Protein AF-A0A945PQ57-F1 (afdb_monomer)

Structure (mmCIF, N/CA/C/O backbone):
data_AF-A0A945PQ57-F1
#
_entry.id   AF-A0A945PQ57-F1
#
loop_
_atom_site.group_PDB
_atom_site.id
_atom_site.type_symbol
_atom_site.label_atom_id
_atom_site.label_alt_id
_atom_site.label_comp_id
_atom_site.label_asym_id
_atom_site.label_entity_id
_atom_site.label_seq_id
_atom_site.pdbx_PDB_ins_code
_atom_site.Cartn_x
_atom_site.Cartn_y
_atom_site.Cartn_z
_atom_site.occupancy
_atom_site.B_iso_or_equiv
_atom_site.auth_seq_id
_atom_site.auth_comp_id
_atom_site.auth_asym_id
_atom_site.auth_atom_id
_atom_site.pdbx_PDB_model_num
ATOM 1 N N . MET A 1 1 ? -16.669 -9.211 -32.945 1.00 23.97 1 MET A N 1
ATOM 2 C CA . MET A 1 1 ? -16.723 -7.950 -32.175 1.00 23.97 1 MET A CA 1
ATOM 3 C C . MET A 1 1 ? -16.151 -8.226 -30.782 1.00 23.97 1 MET A C 1
ATOM 5 O O . MET A 1 1 ? -16.883 -8.604 -29.880 1.00 23.97 1 MET A O 1
ATOM 9 N N . LYS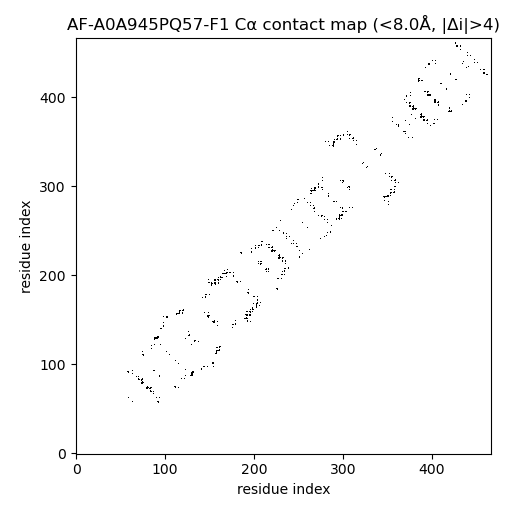 A 1 2 ? -14.818 -8.199 -30.653 1.00 22.86 2 LYS A N 1
ATOM 10 C CA . LYS A 1 2 ? -14.087 -8.403 -29.391 1.00 22.86 2 LYS A CA 1
ATOM 11 C C . LYS A 1 2 ? -13.456 -7.062 -29.030 1.00 22.86 2 LYS A C 1
ATOM 13 O O . LYS A 1 2 ? -12.709 -6.504 -29.825 1.00 22.86 2 LYS A O 1
ATOM 18 N N . MET A 1 3 ? -13.861 -6.528 -27.887 1.00 21.61 3 MET A N 1
ATOM 19 C CA . MET A 1 3 ? -13.505 -5.204 -27.395 1.00 21.61 3 MET A CA 1
ATOM 20 C C . MET A 1 3 ? -12.106 -5.262 -26.768 1.00 21.61 3 MET A C 1
ATOM 22 O O . MET A 1 3 ? -11.851 -6.082 -25.889 1.00 21.61 3 MET A O 1
ATOM 26 N N . ILE A 1 4 ? -11.202 -4.416 -27.256 1.00 25.75 4 ILE A N 1
ATOM 27 C CA . ILE A 1 4 ? -9.834 -4.240 -26.760 1.00 25.75 4 ILE A CA 1
ATOM 28 C C . ILE A 1 4 ? -9.918 -3.479 -25.428 1.00 25.75 4 ILE A C 1
ATOM 30 O O . ILE A 1 4 ? -10.257 -2.301 -25.411 1.00 25.75 4 ILE A O 1
ATOM 34 N N . ILE A 1 5 ? -9.637 -4.155 -24.308 1.00 27.08 5 ILE A N 1
ATOM 35 C CA . ILE A 1 5 ? -9.651 -3.575 -22.945 1.00 27.08 5 ILE A CA 1
ATOM 36 C C . ILE A 1 5 ? -8.242 -3.111 -22.496 1.00 27.08 5 ILE A C 1
ATOM 38 O O . ILE A 1 5 ? -8.076 -2.541 -21.425 1.00 27.08 5 ILE A O 1
ATOM 42 N N . TYR A 1 6 ? -7.211 -3.237 -23.337 1.00 29.25 6 TYR A N 1
ATOM 43 C CA . TYR A 1 6 ? -5.825 -2.907 -22.955 1.00 29.25 6 TYR A CA 1
ATOM 44 C C . TYR A 1 6 ? -5.429 -1.418 -23.068 1.00 29.25 6 TYR A C 1
ATOM 46 O O . TYR A 1 6 ? -4.327 -1.056 -22.672 1.00 29.25 6 TYR A O 1
ATOM 54 N N . GLY A 1 7 ? -6.305 -0.533 -23.557 1.00 27.59 7 GLY A N 1
ATOM 55 C CA . GLY A 1 7 ? -5.955 0.877 -23.811 1.00 27.59 7 GLY A CA 1
ATOM 56 C C . GLY A 1 7 ? -6.236 1.868 -22.673 1.00 27.59 7 GLY A C 1
ATOM 57 O O . GLY A 1 7 ? -5.676 2.959 -22.665 1.00 27.59 7 GLY A O 1
ATOM 58 N N . CYS A 1 8 ? -7.092 1.525 -21.705 1.00 27.22 8 CYS A N 1
ATOM 59 C CA . CYS A 1 8 ? -7.583 2.511 -20.729 1.00 27.22 8 CYS A CA 1
ATOM 60 C C . CYS A 1 8 ? -6.734 2.592 -19.445 1.00 27.22 8 CYS A C 1
ATOM 62 O O . CYS A 1 8 ? -6.711 3.629 -18.787 1.00 27.22 8 CYS A O 1
ATOM 64 N N . GLY A 1 9 ? -6.012 1.520 -19.090 1.00 30.05 9 GLY A N 1
ATOM 65 C CA . GLY A 1 9 ? -5.235 1.451 -17.846 1.00 30.05 9 GLY A CA 1
ATOM 66 C C . GLY A 1 9 ? -3.992 2.342 -17.852 1.00 30.05 9 GLY A C 1
ATOM 67 O O . GLY A 1 9 ? -3.751 3.070 -16.897 1.00 30.05 9 GLY A O 1
ATOM 68 N N . VAL A 1 10 ? -3.230 2.347 -18.948 1.00 36.47 10 VAL A N 1
ATOM 69 C CA . VAL A 1 10 ? -1.956 3.084 -19.038 1.00 36.47 10 VAL A CA 1
ATOM 70 C C . VAL A 1 10 ? -2.187 4.598 -19.120 1.00 36.47 10 VAL A C 1
ATOM 72 O O . VAL A 1 10 ? -1.512 5.365 -18.437 1.00 36.47 10 VAL A O 1
ATOM 75 N N . ALA A 1 11 ? -3.207 5.035 -19.867 1.00 30.33 11 ALA A N 1
ATOM 76 C CA . ALA A 1 11 ? -3.566 6.450 -19.975 1.00 30.33 11 ALA A CA 1
ATOM 77 C C . ALA A 1 11 ? -4.076 7.036 -18.641 1.00 30.33 11 ALA A C 1
ATOM 79 O O . ALA A 1 11 ? -3.720 8.161 -18.290 1.00 30.33 11 ALA A O 1
ATOM 80 N N . CYS A 1 12 ? -4.851 6.268 -17.861 1.00 31.12 12 CYS A N 1
ATOM 81 C CA . CYS A 1 12 ? -5.302 6.696 -16.532 1.00 31.12 12 CYS A CA 1
ATOM 82 C C . CYS A 1 12 ? -4.156 6.787 -15.514 1.00 31.12 12 CYS A C 1
ATOM 84 O O . CYS A 1 12 ? -4.151 7.715 -14.706 1.00 31.12 12 CYS A O 1
ATOM 86 N N . THR A 1 13 ? -3.175 5.879 -15.561 1.00 40.12 13 THR A N 1
ATOM 87 C CA . THR A 1 13 ? -2.020 5.898 -14.646 1.00 40.12 13 THR A CA 1
ATOM 88 C C . THR A 1 13 ? -1.099 7.087 -14.925 1.00 40.12 13 THR A C 1
ATOM 90 O O . THR A 1 13 ? -0.693 7.770 -13.986 1.00 40.12 13 THR A O 1
ATOM 93 N N . ILE A 1 14 ? -0.850 7.412 -16.200 1.00 39.03 14 ILE A N 1
ATOM 94 C CA . ILE A 1 14 ? -0.037 8.577 -16.595 1.00 39.03 14 ILE A CA 1
ATOM 95 C C . ILE A 1 14 ? -0.693 9.889 -16.127 1.00 39.03 14 ILE A C 1
ATOM 97 O O . ILE A 1 14 ? -0.019 10.745 -15.557 1.00 39.03 14 ILE A O 1
ATOM 101 N N . LEU A 1 15 ? -2.017 10.030 -16.264 1.00 31.94 15 LEU A N 1
ATOM 102 C CA . LEU A 1 15 ? -2.760 11.203 -15.773 1.00 31.94 15 LEU A CA 1
ATOM 103 C C . LEU A 1 15 ? -2.759 11.336 -14.235 1.00 31.94 15 LEU A C 1
ATOM 105 O O . LEU A 1 15 ? -2.772 12.454 -13.717 1.00 31.94 15 LEU A O 1
ATOM 109 N N . PHE A 1 16 ? -2.707 10.223 -13.494 1.00 36.03 16 PHE A N 1
ATOM 110 C CA . PHE A 1 16 ? -2.695 10.225 -12.022 1.00 36.03 16 PHE A CA 1
ATOM 111 C C . PHE A 1 16 ? -1.342 10.656 -11.424 1.00 36.03 16 PHE A C 1
ATOM 113 O O . PHE A 1 16 ? -1.304 11.291 -10.362 1.00 36.03 16 PHE A O 1
ATOM 120 N N . VAL A 1 17 ? -0.236 10.358 -12.118 1.00 39.88 17 VAL A N 1
ATOM 121 C CA . VAL A 1 17 ? 1.121 10.778 -11.725 1.00 39.88 17 VAL A CA 1
ATOM 122 C C . VAL A 1 17 ? 1.261 12.305 -11.798 1.00 39.88 17 VAL A C 1
ATOM 124 O O . VAL A 1 17 ? 1.782 12.910 -10.862 1.00 39.88 17 VAL A O 1
ATOM 127 N N . PHE A 1 18 ? 0.683 12.959 -12.814 1.00 34.06 18 PHE A N 1
ATOM 128 C CA . PHE A 1 18 ? 0.713 14.426 -12.933 1.00 34.06 18 PHE A CA 1
ATOM 129 C C . PHE A 1 18 ? -0.058 15.167 -11.822 1.00 34.06 18 PHE A C 1
ATOM 131 O O . PHE A 1 18 ? 0.342 16.263 -11.434 1.00 34.06 18 PHE A O 1
ATOM 138 N N . PHE A 1 19 ? -1.124 14.584 -11.258 1.00 31.78 19 PHE A N 1
ATOM 139 C CA . PHE A 1 19 ? -1.913 15.228 -10.192 1.00 31.78 19 PHE A CA 1
ATOM 140 C C . PHE A 1 19 ? -1.328 15.061 -8.779 1.00 31.78 19 PHE A C 1
ATOM 142 O O . PHE A 1 19 ? -1.661 15.839 -7.882 1.00 31.78 19 PHE A O 1
ATOM 149 N N . SER A 1 20 ? -0.460 14.071 -8.553 1.00 31.98 20 SER A N 1
ATOM 150 C CA . SER A 1 20 ? 0.034 13.736 -7.206 1.00 31.98 20 SER A CA 1
ATOM 151 C C . SER A 1 20 ? 1.293 14.513 -6.785 1.00 31.98 20 SER A C 1
ATOM 153 O O . SER A 1 20 ? 1.664 14.482 -5.613 1.00 31.98 20 SER A O 1
ATOM 155 N N . LEU A 1 21 ? 1.929 15.248 -7.704 1.00 38.91 21 LEU A N 1
ATOM 156 C CA . LEU A 1 21 ? 3.241 15.885 -7.504 1.00 38.91 21 LEU A CA 1
ATOM 157 C C . LEU A 1 21 ? 3.196 17.339 -6.984 1.00 38.91 21 LEU A C 1
ATOM 159 O O . LEU A 1 21 ? 4.233 17.982 -6.851 1.00 38.91 21 LEU A O 1
ATOM 163 N N . SER A 1 22 ? 2.028 17.876 -6.614 1.00 28.17 22 SER A N 1
ATOM 164 C CA . SER A 1 22 ? 1.896 19.266 -6.140 1.00 28.17 22 SER A CA 1
ATOM 165 C C . SER A 1 22 ? 1.922 19.440 -4.608 1.00 28.17 22 SER A C 1
ATOM 167 O O . SER A 1 22 ? 1.159 20.248 -4.068 1.00 28.17 22 SER A O 1
ATOM 169 N N . LYS A 1 23 ? 2.781 18.713 -3.874 1.00 28.98 23 LYS A N 1
ATOM 170 C CA . LYS A 1 23 ? 3.065 19.003 -2.449 1.00 28.98 23 LYS A CA 1
ATOM 171 C C . LYS A 1 23 ? 4.562 18.917 -2.131 1.00 28.98 23 LYS A C 1
ATOM 173 O O . LYS A 1 23 ? 5.157 17.850 -2.164 1.00 28.98 23 LYS A O 1
ATOM 178 N N . ALA A 1 24 ? 5.132 20.079 -1.814 1.00 27.25 24 ALA A N 1
ATOM 179 C CA . ALA A 1 24 ? 6.538 20.321 -1.494 1.00 27.25 24 ALA A CA 1
ATOM 180 C C . ALA A 1 24 ? 7.022 19.626 -0.194 1.00 27.25 24 ALA A C 1
ATOM 182 O O . ALA A 1 24 ? 6.205 19.365 0.695 1.00 27.25 24 ALA A O 1
ATOM 183 N N . PRO A 1 25 ? 8.341 19.373 -0.044 1.00 29.12 25 PRO A N 1
ATOM 184 C CA . PRO A 1 25 ? 8.913 18.631 1.081 1.00 29.12 25 PRO A CA 1
ATOM 185 C C . PRO A 1 25 ? 9.165 19.500 2.328 1.00 29.12 25 PRO A C 1
ATOM 187 O O . PRO A 1 25 ? 9.571 20.660 2.238 1.00 29.12 25 PRO A O 1
ATOM 190 N N . ILE A 1 26 ? 8.973 18.905 3.510 1.00 27.33 26 ILE A N 1
ATOM 191 C CA . ILE A 1 26 ? 9.304 19.482 4.822 1.00 27.33 26 ILE A CA 1
ATOM 192 C C . ILE A 1 26 ? 10.737 19.066 5.197 1.00 27.33 26 ILE A C 1
ATOM 194 O O . ILE A 1 26 ? 11.077 17.886 5.166 1.00 27.33 26 ILE A O 1
ATOM 198 N N . LYS A 1 27 ? 11.579 20.047 5.547 1.00 24.09 27 LYS A N 1
ATOM 199 C CA . LYS A 1 27 ? 12.964 19.868 6.018 1.00 24.09 27 LYS A CA 1
ATOM 200 C C . LYS A 1 27 ? 13.006 19.163 7.382 1.00 24.09 27 LYS A C 1
ATOM 202 O O . LYS A 1 27 ? 12.386 19.637 8.330 1.00 24.09 27 LYS A O 1
ATOM 207 N N . HIS A 1 28 ? 13.816 18.112 7.503 1.00 25.48 28 HIS A N 1
ATOM 208 C CA . HIS A 1 28 ? 14.231 17.538 8.785 1.00 25.48 28 HIS A CA 1
ATOM 209 C C . HIS A 1 28 ? 15.491 18.248 9.301 1.00 25.48 28 HIS A C 1
ATOM 211 O O . HIS A 1 28 ? 16.506 18.278 8.607 1.00 25.48 28 HIS A O 1
ATOM 217 N N . ASN A 1 29 ? 15.443 18.784 10.524 1.00 24.91 29 ASN A N 1
ATOM 218 C CA . ASN A 1 29 ? 16.634 19.207 11.262 1.00 24.91 29 ASN A CA 1
ATOM 219 C C . ASN A 1 29 ? 17.082 18.072 12.191 1.00 24.91 29 ASN A C 1
ATOM 221 O O . ASN A 1 29 ? 16.305 17.599 13.018 1.00 24.91 29 ASN A O 1
ATOM 225 N N . LYS A 1 30 ? 18.345 17.658 12.045 1.00 26.00 30 LYS A N 1
ATOM 226 C CA . LYS A 1 30 ? 19.079 16.812 12.993 1.00 26.00 30 LYS A CA 1
ATOM 227 C C . LYS A 1 30 ? 19.464 17.639 14.220 1.00 26.00 30 LYS A C 1
ATOM 229 O O . LYS A 1 30 ? 19.987 18.738 14.052 1.00 26.00 30 LYS A O 1
ATOM 234 N N . LEU A 1 31 ? 19.312 17.080 15.416 1.00 26.69 31 LEU A N 1
ATOM 235 C CA . LEU A 1 31 ? 20.068 17.495 16.598 1.00 26.69 31 LEU A CA 1
ATOM 236 C C . LEU A 1 31 ? 20.579 16.249 17.328 1.00 26.69 31 LEU A C 1
ATOM 238 O O . LEU A 1 31 ? 19.879 15.247 17.438 1.00 26.69 31 LEU A O 1
ATOM 242 N N . HIS A 1 32 ? 21.851 16.342 17.702 1.00 28.70 32 HIS A N 1
ATOM 243 C CA . HIS A 1 32 ? 22.734 15.307 18.219 1.00 28.70 32 HIS A CA 1
ATOM 244 C C . HIS A 1 32 ? 22.391 14.847 19.642 1.00 28.70 32 HIS A C 1
ATOM 246 O O . HIS A 1 32 ? 21.950 15.638 20.472 1.00 28.70 32 HIS A O 1
ATOM 252 N N . GLU A 1 33 ? 22.707 13.580 19.907 1.00 27.94 33 GLU A N 1
ATOM 253 C CA . GLU A 1 33 ? 22.887 12.977 21.229 1.00 27.94 33 GLU A CA 1
ATOM 254 C C . GLU A 1 33 ? 24.007 13.659 22.032 1.00 27.94 33 GLU A C 1
ATOM 256 O O . GLU A 1 33 ? 25.064 13.975 21.480 1.00 27.94 33 GLU A O 1
ATOM 261 N N . GLN A 1 34 ? 23.824 13.767 23.351 1.00 25.78 34 GLN A N 1
ATOM 262 C CA . GLN A 1 34 ? 24.916 13.653 24.320 1.00 25.78 34 GLN A CA 1
ATOM 263 C C . GLN A 1 34 ? 24.389 13.163 25.681 1.00 25.78 34 GLN A C 1
ATOM 265 O O . GLN A 1 34 ? 23.387 13.650 26.195 1.00 25.78 34 GLN A O 1
ATOM 270 N N . ASN A 1 35 ? 25.089 12.158 26.207 1.00 26.70 35 ASN A N 1
ATOM 271 C CA . ASN A 1 35 ? 24.817 11.370 27.409 1.00 26.70 35 ASN A CA 1
ATOM 272 C C . ASN A 1 35 ? 24.880 12.161 28.725 1.00 26.70 35 ASN A C 1
ATOM 274 O O . ASN A 1 35 ? 25.764 13.000 28.886 1.00 26.70 35 ASN A O 1
ATOM 278 N N . SER A 1 36 ? 24.098 11.720 29.718 1.00 25.61 36 SER A N 1
ATOM 279 C CA . SER A 1 36 ? 24.597 11.483 31.084 1.00 25.61 36 SER A CA 1
ATOM 280 C C . SER A 1 36 ? 23.613 10.614 31.882 1.00 25.61 36 SER A C 1
ATOM 282 O O . SER A 1 36 ? 22.540 11.075 32.268 1.00 25.61 36 SER A O 1
ATOM 284 N N . GLU A 1 37 ? 23.995 9.362 32.136 1.00 28.23 37 GLU A N 1
ATOM 285 C CA . GLU A 1 37 ? 23.525 8.587 33.288 1.00 28.23 37 GLU A CA 1
ATOM 286 C C . GLU A 1 37 ? 24.075 9.218 34.576 1.00 28.23 37 GLU A C 1
ATOM 288 O O . GLU A 1 37 ? 25.282 9.425 34.666 1.00 28.23 37 GLU A O 1
ATOM 293 N N . SER A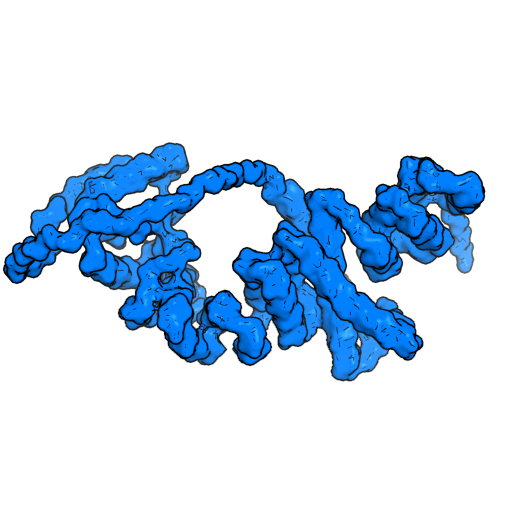 1 38 ? 23.218 9.485 35.563 1.00 27.09 38 SER A N 1
ATOM 294 C CA . SER A 1 38 ? 23.390 9.145 36.990 1.00 27.09 38 SER A CA 1
ATOM 295 C C . SER A 1 38 ? 22.379 9.917 37.842 1.00 27.09 38 SER A C 1
ATOM 297 O O . SER A 1 38 ? 21.981 11.023 37.502 1.00 27.09 38 SER A O 1
ATOM 299 N N . ASP A 1 39 ? 22.025 9.326 38.982 1.00 28.05 39 ASP A N 1
ATOM 300 C CA . ASP A 1 39 ? 21.289 9.925 40.103 1.00 28.05 39 ASP A CA 1
ATOM 301 C C . ASP A 1 39 ? 19.763 10.008 39.974 1.00 28.05 39 ASP A C 1
ATOM 303 O O . ASP A 1 39 ? 19.191 11.026 39.602 1.00 28.05 39 ASP A O 1
ATOM 307 N N . LEU A 1 40 ? 19.089 8.930 40.399 1.00 29.27 40 LEU A N 1
ATOM 308 C CA . LEU A 1 40 ? 18.183 8.944 41.568 1.00 29.27 40 LEU A CA 1
ATOM 309 C C . LEU A 1 40 ? 17.451 7.599 41.710 1.00 29.27 40 LEU A C 1
ATOM 311 O O . LEU A 1 40 ? 16.230 7.483 41.643 1.00 29.27 40 LEU A O 1
ATOM 315 N N . SER A 1 41 ? 18.214 6.548 41.991 1.00 30.08 41 SER A N 1
ATOM 316 C CA . SER A 1 41 ? 17.702 5.426 42.770 1.00 30.08 41 SER A CA 1
ATOM 317 C C . SER A 1 41 ? 17.669 5.843 44.241 1.00 30.08 41 SER A C 1
ATOM 319 O O . SER A 1 41 ? 18.725 5.875 44.863 1.00 30.08 41 SER A O 1
ATOM 321 N N . GLN A 1 42 ? 16.488 6.185 44.769 1.00 32.38 42 GLN A N 1
ATOM 322 C CA . GLN A 1 42 ? 16.018 5.940 46.148 1.00 32.38 42 GLN A CA 1
ATOM 323 C C . GLN A 1 42 ? 14.837 6.861 46.491 1.00 32.38 42 GLN A C 1
ATOM 325 O O . GLN A 1 42 ? 15.023 7.972 46.967 1.00 32.38 42 GLN A O 1
ATOM 330 N N . GLN A 1 43 ? 13.617 6.348 46.332 1.00 28.28 43 GLN A N 1
ATOM 331 C CA . GLN A 1 43 ? 12.534 6.540 47.302 1.00 28.28 43 GLN A CA 1
ATOM 332 C C . GLN A 1 43 ? 11.430 5.519 47.001 1.00 28.28 43 GLN A C 1
ATOM 334 O O . GLN A 1 43 ? 10.523 5.747 46.208 1.00 28.28 43 GLN A O 1
ATOM 339 N N . ARG A 1 44 ? 11.533 4.343 47.637 1.00 30.38 44 ARG A N 1
ATOM 340 C CA . ARG A 1 44 ? 10.379 3.460 47.836 1.00 30.38 44 ARG A CA 1
ATOM 341 C C . ARG A 1 44 ? 9.430 4.184 48.788 1.00 30.38 44 ARG A C 1
ATOM 343 O O . ARG A 1 44 ? 9.676 4.199 49.991 1.00 30.38 44 ARG A O 1
ATOM 350 N N . LEU A 1 45 ? 8.373 4.776 48.250 1.00 27.73 45 LEU A N 1
ATOM 351 C CA . LEU A 1 45 ? 7.177 5.095 49.017 1.00 27.73 45 LEU A CA 1
ATOM 352 C C . LEU A 1 45 ? 6.254 3.880 48.942 1.00 27.73 45 LEU A C 1
ATOM 354 O O . LEU A 1 45 ? 5.770 3.498 47.882 1.00 27.73 45 LEU A O 1
ATOM 358 N N . SER A 1 46 ? 6.099 3.239 50.093 1.00 28.12 46 SER A N 1
ATOM 359 C CA . SER A 1 46 ? 5.081 2.241 50.399 1.00 28.12 46 SER A CA 1
ATOM 360 C C . SER A 1 46 ? 3.689 2.761 50.031 1.00 28.12 46 SER A C 1
ATOM 362 O O . SER A 1 46 ? 3.234 3.745 50.614 1.00 28.12 46 SER A O 1
ATOM 364 N N . LEU A 1 47 ? 3.028 2.095 49.084 1.00 29.78 47 LEU A N 1
ATOM 365 C CA . LEU A 1 47 ? 1.597 2.250 48.824 1.00 29.78 47 LEU A CA 1
ATOM 366 C C . LEU A 1 47 ? 0.824 1.381 49.830 1.00 29.78 47 LEU A C 1
ATOM 368 O O . LEU A 1 47 ? 1.229 0.236 50.041 1.00 29.78 47 LEU A O 1
ATOM 372 N N . PRO A 1 48 ? -0.233 1.895 50.478 1.00 30.70 48 PRO A N 1
ATOM 373 C CA . PRO A 1 48 ? -1.149 1.057 51.235 1.00 30.70 48 PRO A CA 1
ATOM 374 C C . PRO A 1 48 ? -2.024 0.224 50.287 1.00 30.70 48 PRO A C 1
ATOM 376 O O . PRO A 1 48 ? -2.395 0.684 49.206 1.00 30.70 48 PRO A O 1
ATOM 379 N N . ASP A 1 49 ? -2.320 -0.998 50.724 1.00 35.16 49 ASP A N 1
ATOM 380 C CA . ASP A 1 49 ? -3.235 -1.942 50.086 1.00 35.16 49 ASP A CA 1
ATOM 381 C C . ASP A 1 49 ? -4.693 -1.441 50.101 1.00 35.16 49 ASP A C 1
ATOM 383 O O . ASP A 1 49 ? -5.103 -0.717 51.008 1.00 35.16 49 ASP A O 1
ATOM 387 N N . ASP A 1 50 ? -5.455 -1.927 49.117 1.00 44.28 50 ASP A N 1
ATOM 388 C CA . ASP A 1 50 ? -6.919 -1.923 48.996 1.00 44.28 50 ASP A CA 1
ATOM 389 C C . ASP A 1 50 ? -7.653 -0.572 48.967 1.00 44.28 50 ASP A C 1
ATOM 391 O O . ASP A 1 50 ? -8.049 -0.030 49.990 1.00 44.28 50 ASP A O 1
ATOM 395 N N . GLU A 1 51 ? -8.041 -0.157 47.757 1.00 31.80 51 GLU A N 1
ATOM 396 C CA . GLU A 1 51 ? -9.432 0.222 47.483 1.00 31.80 51 GLU A CA 1
ATOM 397 C C . GLU A 1 51 ? -9.807 -0.250 46.072 1.00 31.80 51 GLU A C 1
ATOM 399 O O . GLU A 1 51 ? -9.296 0.227 45.056 1.00 31.80 51 GLU A O 1
ATOM 404 N N . SER A 1 52 ? -10.731 -1.208 46.001 1.00 38.38 52 SER A N 1
ATOM 405 C CA . SER A 1 52 ? -11.485 -1.510 44.791 1.00 38.38 52 SER A CA 1
ATOM 406 C C . SER A 1 52 ? -12.226 -0.244 44.349 1.00 38.38 52 SER A C 1
ATOM 408 O O . SER A 1 52 ? -13.294 0.072 44.877 1.00 38.38 52 SER A O 1
ATOM 410 N N . LEU A 1 53 ? -11.645 0.493 43.403 1.00 37.34 53 LEU A N 1
ATOM 411 C CA . LEU A 1 53 ? -12.251 1.655 42.759 1.00 37.34 53 LEU A CA 1
ATOM 412 C C . LEU A 1 53 ? -13.527 1.225 42.023 1.00 37.34 53 LEU A C 1
ATOM 414 O O . LEU A 1 53 ? -13.509 0.850 40.850 1.00 37.34 53 LEU A O 1
ATOM 418 N N . ASN A 1 54 ? -14.654 1.290 42.728 1.00 37.16 54 ASN A N 1
ATOM 419 C CA . ASN A 1 54 ? -15.974 1.270 42.122 1.00 37.16 54 ASN A CA 1
ATOM 420 C C . ASN A 1 54 ? -16.075 2.477 41.178 1.00 37.16 54 ASN A C 1
ATOM 422 O O . ASN A 1 54 ? -16.078 3.630 41.607 1.00 37.16 54 ASN A O 1
ATOM 426 N N . ARG A 1 55 ? -16.173 2.206 39.871 1.00 44.78 55 ARG A N 1
ATOM 427 C CA . ARG A 1 55 ? -16.350 3.203 38.796 1.00 44.78 55 ARG A CA 1
ATOM 428 C C . ARG A 1 55 ? -17.652 4.025 38.902 1.00 44.78 55 ARG A C 1
ATOM 430 O O . ARG A 1 55 ? -17.906 4.847 38.031 1.00 44.78 55 ARG A O 1
ATOM 437 N N . SER A 1 56 ? -18.480 3.819 39.927 1.00 40.84 56 SER A N 1
ATOM 438 C CA . SER A 1 56 ? -19.815 4.416 40.063 1.00 40.84 56 SER A CA 1
ATOM 439 C C . SER A 1 56 ? -19.848 5.848 40.604 1.00 40.84 56 SER A C 1
ATOM 441 O O . SER A 1 56 ? -20.898 6.476 40.517 1.00 40.84 56 SER A O 1
ATOM 443 N N . ASP A 1 57 ? -18.749 6.378 41.150 1.00 43.25 57 ASP A N 1
ATOM 444 C CA . ASP A 1 57 ? -18.846 7.556 42.031 1.00 43.25 57 ASP A CA 1
ATOM 445 C C . ASP A 1 57 ? -18.396 8.900 41.419 1.00 43.25 57 ASP A C 1
ATOM 447 O O . ASP A 1 57 ? -18.272 9.883 42.148 1.00 43.25 57 ASP A O 1
ATOM 451 N N . TRP A 1 58 ? -18.109 9.008 40.113 1.00 45.75 58 TRP A N 1
ATOM 452 C CA . TRP A 1 58 ? -17.404 10.199 39.600 1.00 45.75 58 TRP A CA 1
ATOM 453 C C . TRP A 1 58 ? -17.933 10.734 38.254 1.00 45.75 58 TRP A C 1
ATOM 455 O O . TRP A 1 58 ? -17.782 10.092 37.222 1.00 45.75 58 TRP A O 1
ATOM 465 N N . VAL A 1 59 ? -18.425 11.986 38.307 1.00 50.31 59 VAL A N 1
ATOM 466 C CA . VAL A 1 59 ? -19.055 12.829 37.260 1.00 50.31 59 VAL A CA 1
ATOM 467 C C . VAL A 1 59 ? -20.487 12.411 36.903 1.00 50.31 59 VAL A C 1
ATOM 469 O O . VAL A 1 59 ? -20.748 11.299 36.469 1.00 50.31 59 VAL A O 1
ATOM 472 N N . ASN A 1 60 ? -21.437 13.329 37.098 1.00 56.56 60 ASN A N 1
ATOM 473 C CA . ASN A 1 60 ? -22.849 13.125 36.789 1.00 56.56 60 ASN A CA 1
ATOM 474 C C . ASN A 1 60 ? -23.008 13.028 35.256 1.00 56.56 60 ASN A C 1
ATOM 476 O O . ASN A 1 60 ? -22.576 13.938 34.550 1.00 56.56 60 ASN A O 1
ATOM 480 N N . ASP A 1 61 ? -23.633 11.974 34.716 1.00 57.03 61 ASP A N 1
ATOM 481 C CA . ASP A 1 61 ? -23.816 11.769 33.258 1.00 57.03 61 ASP A CA 1
ATOM 482 C C . ASP A 1 61 ? -24.452 12.983 32.539 1.00 57.03 61 ASP A C 1
ATOM 484 O O . ASP A 1 61 ? -24.261 13.207 31.334 1.00 57.03 61 ASP A O 1
ATOM 488 N N . GLN A 1 62 ? -25.203 13.795 33.291 1.00 59.44 62 GLN A N 1
ATOM 489 C CA . GLN A 1 62 ? -25.783 15.058 32.834 1.00 59.44 62 GLN A CA 1
ATOM 490 C C . GLN A 1 62 ? -24.719 16.099 32.438 1.00 59.44 62 GLN A C 1
ATOM 492 O O . GLN A 1 62 ? -24.906 16.789 31.434 1.00 59.44 62 GLN A O 1
ATOM 497 N N . ASP A 1 63 ? -23.585 16.159 33.141 1.00 79.56 63 ASP A N 1
ATOM 498 C CA . ASP A 1 63 ? -22.515 17.131 32.884 1.00 79.56 63 ASP A CA 1
ATOM 499 C C . ASP A 1 63 ? -21.742 16.781 31.603 1.00 79.56 63 ASP A C 1
ATOM 501 O O . ASP A 1 63 ? -21.492 17.646 30.761 1.00 79.56 63 ASP A O 1
ATOM 505 N N . ILE A 1 64 ? -21.429 15.496 31.385 1.00 85.31 64 ILE A N 1
ATOM 506 C CA . ILE A 1 64 ? -20.702 15.052 30.180 1.00 85.31 64 ILE A CA 1
ATOM 507 C C . ILE A 1 64 ? -21.569 15.216 28.928 1.00 85.31 64 ILE A C 1
ATOM 509 O O . ILE A 1 64 ? -21.074 15.650 27.886 1.00 85.31 64 ILE A O 1
ATOM 513 N N . THR A 1 65 ? -22.874 14.941 29.021 1.00 85.50 65 THR A N 1
ATOM 514 C CA . THR A 1 65 ? -23.803 15.135 27.896 1.00 85.50 65 THR A CA 1
ATOM 515 C C . THR A 1 65 ? -23.892 16.609 27.485 1.00 85.50 65 THR A C 1
ATOM 517 O O . THR A 1 65 ? -23.914 16.922 26.290 1.00 85.50 65 THR A O 1
ATOM 520 N N . GLN A 1 66 ? -23.892 17.531 28.455 1.00 87.44 66 GLN A N 1
ATOM 521 C CA . GLN A 1 66 ? -23.860 18.965 28.174 1.00 87.44 66 GLN A CA 1
ATOM 522 C C . GLN A 1 66 ? -22.538 19.371 27.513 1.00 87.44 66 GLN A C 1
ATOM 524 O O . GLN A 1 66 ? -22.557 20.031 26.472 1.00 87.44 66 GLN A O 1
ATOM 529 N N . ILE A 1 67 ? -21.401 18.915 28.041 1.00 87.38 67 ILE A N 1
ATOM 530 C CA . ILE A 1 67 ? -20.085 19.191 27.448 1.00 87.38 67 ILE A CA 1
ATOM 531 C C . ILE A 1 67 ? -19.988 18.615 26.023 1.00 87.38 67 ILE A C 1
ATOM 533 O O . ILE A 1 67 ? -19.455 19.263 25.119 1.00 87.38 67 ILE A O 1
ATOM 537 N N . TRP A 1 68 ? -20.568 17.438 25.770 1.00 92.25 68 TRP A N 1
ATOM 538 C CA . TRP A 1 68 ? -20.628 16.852 24.431 1.00 92.25 68 TRP A CA 1
ATOM 539 C C . TRP A 1 68 ? -21.372 17.740 23.432 1.00 92.25 68 TRP A C 1
ATOM 541 O O . TRP A 1 68 ? -20.925 17.873 22.292 1.00 92.25 68 TRP A O 1
ATOM 551 N N . SER A 1 69 ? -22.455 18.402 23.852 1.00 90.88 69 SER A N 1
ATOM 552 C CA . SER A 1 69 ? -23.194 19.333 22.987 1.00 90.88 69 SER A CA 1
ATOM 553 C C . SER A 1 69 ? -22.342 20.518 22.508 1.00 90.88 69 SER A C 1
ATOM 555 O O . SER A 1 69 ? -22.574 21.040 21.416 1.00 90.88 69 SER A O 1
ATOM 557 N N . GLU A 1 70 ? -21.309 20.883 23.273 1.00 91.19 70 GLU A N 1
ATOM 558 C CA . GLU A 1 70 ? -20.336 21.924 22.932 1.00 91.19 70 GLU A CA 1
ATOM 559 C C . GLU A 1 70 ? -19.169 21.373 22.098 1.00 91.19 70 GLU A C 1
ATOM 561 O O . GLU A 1 70 ? -18.695 22.034 21.174 1.00 91.19 70 GLU A O 1
ATOM 566 N N . ILE A 1 71 ? -18.713 20.148 22.384 1.00 92.19 71 ILE A N 1
ATOM 567 C CA . ILE A 1 71 ? -17.614 19.481 21.663 1.00 92.19 71 ILE A CA 1
ATOM 568 C C . ILE A 1 71 ? -18.039 19.069 20.250 1.00 92.19 71 ILE A C 1
ATOM 570 O O . ILE A 1 71 ? -17.297 19.270 19.285 1.00 92.19 71 ILE A O 1
ATOM 574 N N . ARG A 1 72 ? -19.235 18.494 20.110 1.00 91.88 72 ARG A N 1
ATOM 575 C CA . ARG A 1 72 ? -19.768 17.947 18.857 1.00 91.88 72 ARG A CA 1
ATOM 576 C C . ARG A 1 72 ? -19.656 18.905 17.658 1.00 91.88 72 ARG A C 1
ATOM 578 O O . ARG A 1 72 ? -19.110 18.476 16.638 1.00 91.88 72 ARG A O 1
ATOM 585 N N . PRO A 1 73 ? -20.118 20.173 17.719 1.00 92.00 73 PRO A N 1
ATOM 586 C CA . PRO A 1 73 ? -19.979 21.097 16.591 1.00 92.00 73 PRO A CA 1
ATOM 587 C C . PRO A 1 73 ? -18.511 21.398 16.250 1.00 92.00 73 PRO A C 1
ATOM 589 O O . PRO A 1 73 ? -18.168 21.500 15.073 1.00 92.00 73 PRO A O 1
ATOM 592 N N . LEU A 1 74 ? -17.623 21.449 17.251 1.00 92.81 74 LEU A N 1
ATOM 593 C CA . LEU A 1 74 ? -16.190 21.677 17.035 1.00 92.81 74 LEU A CA 1
ATOM 594 C C . LEU A 1 74 ? -15.530 20.511 16.287 1.00 92.81 74 LEU A C 1
ATOM 596 O O . LEU A 1 74 ? -14.623 20.722 15.488 1.00 92.81 74 LEU A O 1
ATOM 600 N N . LEU A 1 75 ? -15.978 19.272 16.510 1.00 91.38 75 LEU A N 1
ATOM 601 C CA . LEU A 1 75 ? -15.432 18.096 15.821 1.00 91.38 75 LEU A CA 1
ATOM 602 C C . LEU A 1 75 ? -15.773 18.066 14.321 1.00 91.38 75 LEU A C 1
ATOM 604 O O . LEU A 1 75 ? -14.956 17.610 13.503 1.00 91.38 75 LEU A O 1
ATOM 608 N N . LEU A 1 76 ? -16.966 18.551 13.961 1.00 88.56 76 LEU A N 1
ATOM 609 C CA . LEU A 1 76 ? -17.457 18.595 12.581 1.00 88.56 76 LEU A CA 1
ATOM 610 C C . LEU A 1 76 ? -16.625 19.551 11.721 1.00 88.56 76 LEU A C 1
ATOM 612 O O . LEU A 1 76 ? -16.202 19.205 10.612 1.00 88.56 76 LEU A O 1
ATOM 616 N N . GLU A 1 77 ? -16.301 20.723 12.254 1.00 90.31 77 GLU A N 1
ATOM 617 C CA . GLU A 1 77 ? -15.531 21.732 11.541 1.00 90.31 77 GLU A CA 1
ATOM 618 C C . GLU A 1 77 ? -14.025 21.432 11.551 1.00 90.31 77 GLU A C 1
ATOM 620 O O . GLU A 1 77 ? -13.353 21.411 12.580 1.00 90.31 77 GLU A O 1
ATOM 625 N N . LYS A 1 78 ? -13.425 21.272 10.363 1.00 86.50 78 LYS A N 1
ATOM 626 C CA . LYS A 1 78 ? -11.989 20.953 10.237 1.00 86.50 78 LYS A CA 1
ATOM 627 C C . LYS A 1 78 ? -11.070 21.959 10.952 1.00 86.50 78 LYS A C 1
ATOM 629 O O . LYS A 1 78 ? -10.010 21.555 11.417 1.00 86.50 78 LYS A O 1
ATOM 634 N N . LYS A 1 79 ? -11.452 23.242 11.013 1.00 90.69 79 LYS A N 1
ATOM 635 C CA . LYS A 1 79 ? -10.650 24.315 11.629 1.00 90.69 79 LYS A CA 1
ATOM 636 C C . LYS A 1 79 ? -10.638 24.252 13.158 1.00 90.69 79 LYS A C 1
ATOM 638 O O . LYS A 1 79 ? -9.639 24.628 13.757 1.00 90.69 79 LYS A O 1
ATOM 643 N N . THR A 1 80 ? -11.720 23.784 13.772 1.00 90.75 80 THR A N 1
ATOM 644 C CA . THR A 1 80 ? -11.900 23.759 15.232 1.00 90.75 80 THR A CA 1
ATOM 645 C C . THR A 1 80 ? -11.784 22.351 15.816 1.00 90.75 80 THR A C 1
ATOM 647 O O . THR A 1 80 ? -11.701 22.204 17.033 1.00 90.75 80 THR A O 1
ATOM 650 N N . ARG A 1 81 ? -11.652 21.317 14.972 1.00 91.62 81 ARG A N 1
ATOM 651 C CA . ARG A 1 81 ? -11.546 19.913 15.392 1.00 91.62 81 ARG A CA 1
ATOM 652 C C . ARG A 1 81 ? -10.501 19.661 16.467 1.00 91.62 81 ARG A C 1
ATOM 654 O O . ARG A 1 81 ? -10.803 18.988 17.441 1.00 91.62 81 ARG A O 1
ATOM 661 N N . THR A 1 82 ? -9.293 20.199 16.320 1.00 91.94 82 THR A N 1
ATOM 662 C CA . THR A 1 82 ? -8.230 20.006 17.319 1.00 91.94 82 THR A CA 1
ATOM 663 C C . THR A 1 82 ? -8.629 20.559 18.688 1.00 91.94 82 THR A C 1
ATOM 665 O O . THR A 1 82 ? -8.316 19.944 19.701 1.00 91.94 82 THR A O 1
ATOM 668 N N . VAL A 1 83 ? -9.376 21.670 18.721 1.00 92.56 83 VAL A N 1
ATOM 669 C CA . VAL A 1 83 ? -9.910 22.257 19.960 1.00 92.56 83 VAL A CA 1
ATOM 670 C C . VAL A 1 83 ? -10.981 21.352 20.563 1.00 92.56 83 VAL A C 1
ATOM 672 O O . VAL A 1 83 ? -10.937 21.072 21.756 1.00 92.56 83 VAL A O 1
ATOM 675 N N . GLY A 1 84 ? -11.903 20.843 19.738 1.00 92.94 84 GLY A N 1
ATOM 676 C CA . GLY A 1 84 ? -12.918 19.885 20.185 1.00 92.94 84 GLY A CA 1
ATOM 677 C C . GLY A 1 84 ? -12.304 18.616 20.781 1.00 92.94 84 GLY A C 1
ATOM 678 O O . GLY A 1 84 ? -12.759 18.142 21.815 1.00 92.94 84 GLY A O 1
ATOM 679 N N . ILE A 1 85 ? -11.231 18.102 20.174 1.00 93.56 85 ILE A N 1
ATOM 680 C CA . ILE A 1 85 ? -10.506 16.932 20.683 1.00 93.56 85 ILE A CA 1
ATOM 681 C C . ILE A 1 85 ? -9.791 17.247 21.993 1.00 93.56 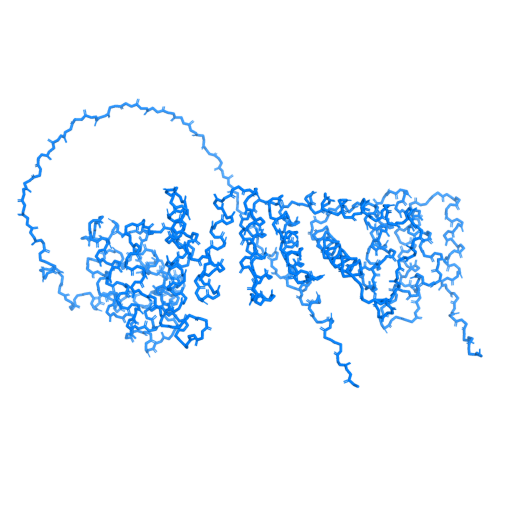85 ILE A C 1
ATOM 683 O O . ILE A 1 85 ? -9.917 16.473 22.932 1.00 93.56 85 ILE A O 1
ATOM 687 N N . ALA A 1 86 ? -9.065 18.365 22.081 1.00 91.94 86 ALA A N 1
ATOM 688 C CA . ALA A 1 86 ? -8.390 18.751 23.319 1.00 91.94 86 ALA A CA 1
ATOM 689 C C . ALA A 1 86 ? -9.388 18.859 24.481 1.00 91.94 86 ALA A C 1
ATOM 691 O O . ALA A 1 86 ? -9.183 18.244 25.521 1.00 91.94 86 ALA A O 1
ATOM 692 N N . ARG A 1 87 ? -10.528 19.521 24.243 1.00 92.50 87 ARG A N 1
ATOM 693 C CA . ARG A 1 87 ? -11.603 19.648 25.232 1.00 92.50 87 ARG A CA 1
ATOM 694 C C . ARG A 1 87 ? -12.201 18.299 25.628 1.00 92.50 87 ARG A C 1
ATOM 696 O O . ARG A 1 87 ? -12.533 18.115 26.786 1.00 92.50 87 ARG A O 1
ATOM 703 N N . ALA A 1 88 ? -12.325 17.352 24.698 1.00 91.88 88 ALA A N 1
ATOM 704 C CA . ALA A 1 88 ? -12.785 15.999 25.013 1.00 91.88 88 ALA A CA 1
ATOM 705 C C . ALA A 1 88 ? -11.814 15.242 25.935 1.00 91.88 88 ALA A C 1
ATOM 707 O O . ALA A 1 88 ? -12.257 14.541 26.839 1.00 91.88 88 ALA A O 1
ATOM 708 N N . LEU A 1 89 ? -10.502 15.402 25.733 1.00 91.44 89 LEU A N 1
ATOM 709 C CA . LEU A 1 89 ? -9.479 14.742 26.553 1.00 91.44 89 LEU A CA 1
ATOM 710 C C . LEU A 1 89 ? -9.357 15.335 27.962 1.00 91.44 89 LEU A C 1
ATOM 712 O O . LEU A 1 89 ? -8.832 14.669 28.842 1.00 91.44 89 LEU A O 1
ATOM 716 N N . GLU A 1 90 ? -9.849 16.553 28.194 1.00 91.12 90 GLU A N 1
ATOM 717 C CA . GLU A 1 90 ? -9.891 17.190 29.521 1.00 91.12 90 GLU A CA 1
ATOM 718 C C . GLU A 1 90 ? -11.062 16.691 30.390 1.00 91.12 90 GLU A C 1
ATOM 720 O O . GLU A 1 90 ? -11.152 17.027 31.572 1.00 91.12 90 GLU A O 1
ATOM 725 N N . VAL A 1 91 ? -11.975 15.894 29.825 1.00 89.44 91 VAL A N 1
ATOM 726 C CA . VAL A 1 91 ? -13.192 15.447 30.509 1.00 89.44 91 VAL A CA 1
ATOM 727 C C . VAL A 1 91 ? -12.980 14.065 31.118 1.00 89.44 91 VAL A C 1
ATOM 729 O O . VAL A 1 91 ? -12.811 13.064 30.421 1.00 89.44 91 VAL A O 1
ATOM 732 N N . ARG A 1 92 ? -13.052 13.992 32.448 1.00 87.94 92 ARG A N 1
ATOM 733 C CA . ARG A 1 92 ? -13.054 12.720 33.179 1.00 87.94 92 ARG A CA 1
ATOM 734 C C . ARG A 1 92 ? -14.263 11.867 32.790 1.00 87.94 92 ARG A C 1
ATOM 736 O O . ARG A 1 92 ? -15.372 12.382 32.699 1.00 87.94 92 ARG A O 1
ATOM 743 N N . GLY A 1 93 ? -14.052 10.565 32.585 1.00 87.81 93 GLY A N 1
ATOM 744 C CA . GLY A 1 93 ? -15.114 9.624 32.198 1.00 87.81 93 GLY A CA 1
ATOM 745 C C . GLY A 1 93 ? -15.549 9.728 30.730 1.00 87.81 93 GLY A C 1
ATOM 746 O O . GLY A 1 93 ? -16.419 8.976 30.285 1.00 87.81 93 GLY A O 1
ATOM 747 N N . PHE A 1 94 ? -14.923 10.614 29.945 1.00 92.00 94 PHE A N 1
ATOM 748 C CA . PHE A 1 94 ? -15.226 10.770 28.526 1.00 92.00 94 PHE A CA 1
ATOM 749 C C . PHE A 1 94 ? -15.076 9.476 27.709 1.00 92.00 94 PHE A C 1
ATOM 751 O O . PHE A 1 94 ? -15.927 9.246 26.849 1.00 92.00 94 PHE A O 1
ATOM 758 N N . PRO A 1 95 ? -14.079 8.596 27.945 1.00 93.94 95 PRO A N 1
ATOM 759 C CA . PRO A 1 95 ? -13.970 7.355 27.184 1.00 93.94 95 PRO A CA 1
ATOM 760 C C . PRO A 1 95 ? -15.180 6.432 27.295 1.00 93.94 95 PRO A C 1
ATOM 762 O O . PRO A 1 95 ? -15.674 5.954 26.274 1.00 93.94 95 PRO A O 1
ATOM 765 N N . ALA A 1 96 ? -15.702 6.232 28.506 1.00 91.88 96 ALA A N 1
ATOM 766 C CA . ALA A 1 96 ? -16.906 5.435 28.715 1.00 91.88 96 ALA A CA 1
ATOM 767 C C . ALA A 1 96 ? -18.116 6.084 28.025 1.00 91.88 96 ALA A C 1
ATOM 769 O O . ALA A 1 96 ? -18.825 5.426 27.264 1.00 91.88 96 ALA A O 1
ATOM 770 N N . PHE A 1 97 ? -18.298 7.400 28.198 1.00 92.81 97 PHE A N 1
ATOM 771 C CA . PHE A 1 97 ? -19.353 8.152 27.512 1.00 92.81 97 PHE A CA 1
ATOM 772 C C . PHE A 1 97 ? -19.264 8.010 25.983 1.00 92.81 97 PHE A C 1
ATOM 774 O O . PHE A 1 97 ? -20.270 7.720 25.328 1.00 92.81 97 PHE A O 1
ATOM 781 N N . PHE A 1 98 ? -18.061 8.144 25.417 1.00 94.88 98 PHE A N 1
ATOM 782 C CA . PHE A 1 98 ? -17.802 8.022 23.984 1.00 94.88 98 PHE A CA 1
ATOM 783 C C . PHE A 1 98 ? -18.304 6.681 23.433 1.00 94.88 98 PHE A C 1
ATOM 785 O O . PHE A 1 98 ? -18.998 6.660 22.414 1.00 94.88 98 PHE A O 1
ATOM 792 N N . LEU A 1 99 ? -18.035 5.570 24.129 1.00 94.38 99 LEU A N 1
ATOM 793 C CA . LEU A 1 99 ? -18.497 4.245 23.704 1.00 94.38 99 LEU A CA 1
ATOM 794 C C . LEU A 1 99 ? -20.029 4.145 23.613 1.00 94.38 99 LEU A C 1
ATOM 796 O O . LEU A 1 99 ? -20.550 3.441 22.747 1.00 94.38 99 LEU A O 1
ATOM 800 N N . THR A 1 100 ? -20.758 4.890 24.449 1.00 91.44 100 THR A N 1
ATOM 801 C CA . THR A 1 100 ? -22.232 4.882 24.462 1.00 91.44 100 THR A CA 1
ATOM 802 C C . THR A 1 100 ? -22.884 5.832 23.450 1.00 91.44 100 THR A C 1
ATOM 804 O O . THR A 1 100 ? -24.046 5.631 23.078 1.00 91.44 100 THR A O 1
ATOM 807 N N . VAL A 1 101 ? -22.176 6.880 23.010 1.00 91.50 101 VAL A N 1
ATOM 808 C CA . VAL A 1 101 ? -22.765 7.954 22.190 1.00 91.50 101 VAL A CA 1
ATOM 809 C C . VAL A 1 101 ? -22.555 7.753 20.687 1.00 91.50 101 VAL A C 1
ATOM 811 O O . VAL A 1 101 ? -23.405 8.166 19.898 1.00 91.50 101 VAL A O 1
ATOM 814 N N . VAL A 1 102 ? -21.467 7.090 20.271 1.00 93.50 102 VAL A N 1
ATOM 815 C CA . VAL A 1 102 ? -21.070 6.961 18.851 1.00 93.50 102 VAL A CA 1
ATOM 816 C C . VAL A 1 102 ? -22.193 6.421 17.969 1.00 93.50 102 VAL A C 1
ATOM 818 O O . VAL A 1 102 ? -22.451 6.979 16.903 1.00 93.50 102 VAL A O 1
ATOM 821 N N . ASP A 1 103 ? -22.886 5.373 18.410 1.00 91.12 103 ASP A N 1
ATOM 822 C CA . ASP A 1 103 ? -23.956 4.765 17.617 1.00 91.12 103 ASP A CA 1
ATOM 823 C C . ASP A 1 103 ? -25.141 5.713 17.433 1.00 91.12 103 ASP A C 1
ATOM 825 O O . ASP A 1 103 ? -25.678 5.828 16.331 1.00 91.12 103 ASP A O 1
ATOM 829 N N . LYS A 1 104 ? -25.514 6.443 18.492 1.00 91.88 104 LYS A N 1
ATOM 830 C CA . LYS A 1 104 ? -26.587 7.446 18.434 1.00 91.88 104 LYS A CA 1
ATOM 831 C C . LYS A 1 104 ? -26.216 8.572 17.473 1.00 91.88 104 LYS A C 1
ATOM 833 O O . LYS A 1 104 ? -27.037 8.991 16.666 1.00 91.88 104 LYS A O 1
ATOM 838 N N . GLU A 1 105 ? -24.970 9.028 17.525 1.00 92.38 105 GLU A N 1
ATOM 839 C CA . GLU A 1 105 ? -24.474 10.107 16.673 1.00 92.38 105 GLU A CA 1
ATOM 840 C C . GLU A 1 105 ? -24.389 9.707 15.196 1.00 92.38 105 GLU A C 1
ATOM 842 O O . GLU A 1 105 ? -24.805 10.466 14.319 1.00 92.38 105 GLU A O 1
ATOM 847 N N . LEU A 1 106 ? -23.906 8.498 14.899 1.00 91.31 106 LEU A N 1
ATOM 848 C CA . LEU A 1 106 ? -23.787 8.017 13.521 1.00 91.31 106 LEU A CA 1
ATOM 849 C C . LEU A 1 106 ? -25.110 7.575 12.903 1.00 91.31 106 LEU A C 1
ATOM 851 O O . LEU A 1 106 ? -25.239 7.618 11.677 1.00 91.31 106 LEU A O 1
ATOM 855 N N . ALA A 1 107 ? -26.096 7.214 13.725 1.00 89.94 107 ALA A N 1
ATOM 856 C CA . ALA A 1 107 ? -27.471 7.060 13.266 1.00 89.94 107 ALA A CA 1
ATOM 857 C C . ALA A 1 107 ? -28.066 8.397 12.782 1.00 89.94 107 ALA A C 1
ATOM 859 O O . ALA A 1 107 ? -28.900 8.399 11.879 1.00 89.94 107 ALA A O 1
ATOM 860 N N . LEU A 1 108 ? -27.620 9.529 13.346 1.00 89.25 108 LEU A N 1
ATOM 861 C CA . LEU A 1 108 ? -28.086 10.868 12.974 1.00 89.25 108 LEU A CA 1
ATOM 862 C C . LEU A 1 108 ? -27.290 11.480 11.815 1.00 89.25 108 LEU A C 1
ATOM 864 O O . LEU A 1 108 ? -27.872 12.142 10.957 1.00 89.25 108 LEU A O 1
ATOM 868 N N . SER A 1 109 ? -25.968 11.296 11.783 1.00 88.25 109 SER A N 1
ATOM 869 C CA . SER A 1 109 ? -25.123 11.820 10.707 1.00 88.25 109 SER A CA 1
ATOM 870 C C . SER A 1 109 ? -23.886 10.965 10.461 1.00 88.25 109 SER A C 1
ATOM 872 O O . SER A 1 109 ? -22.985 10.864 11.295 1.00 88.25 109 SER A O 1
ATOM 874 N N . SER A 1 110 ? -23.767 10.434 9.243 1.00 86.19 110 SER A N 1
ATOM 875 C CA . SER A 1 110 ? -22.577 9.695 8.811 1.00 86.19 110 SER A CA 1
ATOM 876 C C . SER A 1 110 ? -21.318 10.564 8.696 1.00 86.19 110 SER A C 1
ATOM 878 O O . SER A 1 110 ? -20.207 10.024 8.696 1.00 86.19 110 SER A O 1
ATOM 880 N N . GLU A 1 111 ? -21.458 11.893 8.615 1.00 88.81 111 GLU A N 1
ATOM 881 C CA . GLU A 1 111 ? -20.330 12.836 8.517 1.00 88.81 111 GLU A CA 1
ATOM 882 C C . GLU A 1 111 ? -19.425 12.787 9.755 1.00 88.81 111 GLU A C 1
ATOM 884 O O . GLU A 1 111 ? -18.217 13.023 9.662 1.00 88.81 111 GLU A O 1
ATOM 889 N N . LEU A 1 112 ? -19.984 12.382 10.900 1.00 90.12 112 LEU A N 1
ATOM 890 C CA . LEU A 1 112 ? -19.261 12.234 12.160 1.00 90.12 112 LEU A CA 1
ATOM 891 C C . LEU A 1 112 ? -18.294 11.046 12.175 1.00 90.12 112 LEU A C 1
ATOM 893 O O . LEU A 1 112 ? -17.430 10.991 13.045 1.00 90.12 112 LEU A O 1
ATOM 897 N N . THR A 1 113 ? -18.349 10.139 11.190 1.00 91.81 113 THR A N 1
ATOM 898 C CA . THR A 1 113 ? -17.485 8.946 11.180 1.00 91.81 113 THR A CA 1
ATOM 899 C C . THR A 1 113 ? -16.008 9.327 11.267 1.00 91.81 113 THR A C 1
ATOM 901 O O . THR A 1 113 ? -15.279 8.785 12.085 1.00 91.81 113 THR A O 1
ATOM 904 N N . TYR A 1 114 ? -15.544 10.264 10.431 1.00 92.81 114 TYR A N 1
ATOM 905 C CA . TYR A 1 114 ? -14.130 10.652 10.428 1.00 92.81 114 TYR A CA 1
ATOM 906 C C . TYR A 1 114 ? -13.719 11.421 11.699 1.00 92.81 114 TYR A C 1
ATOM 908 O O . TYR A 1 114 ? -12.708 11.046 12.295 1.00 92.81 114 TYR A O 1
ATOM 916 N N . PRO A 1 115 ? -14.460 12.456 12.148 1.00 94.50 115 PRO A N 1
ATOM 917 C CA . PRO A 1 115 ? -14.159 13.135 13.406 1.00 94.50 115 PRO A CA 1
ATOM 918 C C . PRO A 1 115 ? -14.110 12.202 14.619 1.00 94.50 115 PRO A C 1
ATOM 920 O O . PRO A 1 115 ? -13.153 12.276 15.386 1.00 94.50 115 PRO A O 1
ATOM 923 N N . LEU A 1 116 ? -15.082 11.294 14.761 1.00 96.31 116 LEU A N 1
ATOM 924 C CA . LEU A 1 116 ? -15.134 10.344 15.877 1.00 96.31 116 LEU A CA 1
ATOM 925 C C . LEU A 1 116 ? -13.979 9.339 15.817 1.00 96.31 116 LEU A C 1
ATOM 927 O O . LEU A 1 116 ? -13.363 9.065 16.841 1.00 96.31 116 LEU A O 1
ATOM 931 N N . SER A 1 117 ? -13.612 8.849 14.627 1.00 96.50 117 SER A N 1
ATOM 932 C CA . SER A 1 117 ? -12.426 7.995 14.467 1.00 96.50 117 SER A CA 1
ATOM 933 C C . SER A 1 117 ? -11.136 8.708 14.846 1.00 96.50 117 SER A C 1
ATOM 935 O O . SER A 1 117 ? -10.243 8.104 15.432 1.00 96.50 117 SER A O 1
ATOM 937 N N . HIS A 1 118 ? -11.016 9.989 14.497 1.00 95.94 118 HIS A N 1
ATOM 938 C CA . HIS A 1 118 ? -9.838 10.782 14.831 1.00 95.94 118 HIS A CA 1
ATOM 939 C C . HIS A 1 118 ? -9.754 11.035 16.342 1.00 95.94 118 HIS A C 1
ATOM 941 O O . HIS A 1 118 ? -8.674 10.919 16.915 1.00 95.94 118 HIS A O 1
ATOM 947 N N . LEU A 1 119 ? -10.889 11.331 16.982 1.00 96.69 119 LEU A N 1
ATOM 948 C CA . LEU A 1 119 ? -10.980 11.467 18.432 1.00 96.69 119 LEU A CA 1
ATOM 949 C C . LEU A 1 119 ? -10.582 10.164 19.137 1.00 96.69 119 LEU A C 1
ATOM 951 O O . LEU A 1 119 ? -9.663 10.191 19.949 1.00 96.69 119 LEU A O 1
ATOM 955 N N . LEU A 1 120 ? -11.176 9.027 18.754 1.00 97.56 120 LEU A N 1
ATOM 956 C CA . LEU A 1 120 ? -10.827 7.716 19.313 1.00 97.56 120 LEU A CA 1
ATOM 957 C C . LEU A 1 120 ? -9.340 7.397 19.131 1.00 97.56 120 LEU A C 1
ATOM 959 O O . LEU A 1 120 ? -8.689 6.955 20.070 1.00 97.56 120 LEU A O 1
ATOM 963 N N . ARG A 1 121 ? -8.772 7.665 17.948 1.00 97.00 121 ARG A N 1
ATOM 964 C CA . ARG A 1 121 ? -7.338 7.458 17.704 1.00 97.00 121 ARG A CA 1
ATOM 965 C C . ARG A 1 121 ? -6.479 8.259 18.679 1.00 97.00 121 ARG A C 1
ATOM 967 O O . ARG A 1 121 ? -5.520 7.720 19.216 1.00 97.00 121 ARG A O 1
ATOM 974 N N . ILE A 1 122 ? -6.804 9.531 18.905 1.00 95.62 122 ILE A N 1
ATOM 975 C CA . ILE A 1 122 ? -6.042 10.364 19.841 1.00 95.62 122 ILE A CA 1
ATOM 976 C C . ILE A 1 122 ? -6.245 9.891 21.284 1.00 95.62 122 ILE A C 1
ATOM 978 O O . ILE A 1 122 ? -5.267 9.850 22.023 1.00 95.62 122 ILE A O 1
ATOM 982 N N . MET A 1 123 ? -7.457 9.482 21.667 1.00 95.25 123 MET A N 1
ATOM 983 C CA . MET A 1 123 ? -7.714 8.912 22.995 1.00 95.25 123 MET A CA 1
ATOM 984 C C . MET A 1 123 ? -6.868 7.664 23.256 1.00 95.25 123 MET A C 1
ATOM 986 O O . MET A 1 123 ? -6.303 7.539 24.334 1.00 95.25 123 MET A O 1
ATOM 990 N N . LEU A 1 124 ? -6.735 6.774 22.267 1.00 94.69 124 LEU A N 1
ATOM 991 C CA . LEU A 1 124 ? -5.900 5.577 22.384 1.00 94.69 124 LEU A CA 1
ATOM 992 C C . LEU A 1 124 ? -4.414 5.924 22.591 1.00 94.69 124 LEU A C 1
ATOM 994 O O . LEU A 1 124 ? -3.754 5.297 23.409 1.00 94.69 124 LEU A O 1
ATOM 998 N N . HIS A 1 125 ? -3.893 6.939 21.891 1.00 92.75 125 HIS A N 1
ATOM 999 C CA . HIS A 1 125 ? -2.489 7.374 22.021 1.00 92.75 125 HIS A CA 1
ATOM 1000 C C . HIS A 1 125 ? -2.188 8.155 23.290 1.00 92.75 125 HIS A C 1
ATOM 1002 O O . HIS A 1 125 ? -1.073 8.113 23.800 1.00 92.75 125 HIS A O 1
ATOM 1008 N N . ARG A 1 126 ? -3.164 8.929 23.759 1.00 92.50 126 ARG A N 1
ATOM 1009 C CA . ARG A 1 126 ? -3.016 9.849 24.888 1.00 92.50 126 ARG A CA 1
ATOM 1010 C C . ARG A 1 126 ? -3.801 9.372 26.098 1.00 92.50 126 ARG A C 1
ATOM 1012 O O . ARG A 1 126 ? -4.275 10.191 26.874 1.00 92.50 126 ARG A O 1
ATOM 1019 N N . TRP A 1 127 ? -3.954 8.057 26.246 1.00 94.06 127 TRP A N 1
ATOM 1020 C CA . TRP A 1 127 ? -4.810 7.472 27.272 1.00 94.06 127 TRP A CA 1
ATOM 1021 C C . TRP A 1 127 ? -4.466 7.982 28.675 1.00 94.06 127 TRP A C 1
ATOM 1023 O O . TRP A 1 127 ? -5.344 8.428 29.402 1.00 94.06 127 TRP A O 1
ATOM 1033 N N . HIS A 1 128 ? -3.176 8.015 29.017 1.00 91.50 128 HIS A N 1
ATOM 1034 C CA . HIS A 1 128 ? -2.692 8.475 30.326 1.00 91.50 128 HIS A CA 1
ATOM 1035 C C . HIS A 1 128 ? -2.811 9.984 30.555 1.00 91.50 128 HIS A C 1
ATOM 1037 O O . HIS A 1 128 ? -2.644 10.435 31.684 1.00 91.50 128 HIS A O 1
ATOM 1043 N N . ASP A 1 129 ? -3.103 10.759 29.509 1.00 90.12 129 ASP A N 1
ATOM 1044 C CA . ASP A 1 129 ? -3.344 12.195 29.635 1.00 90.12 129 ASP A CA 1
ATOM 1045 C C . ASP A 1 129 ? -4.812 12.495 29.987 1.00 90.12 129 ASP A C 1
ATOM 1047 O O . ASP A 1 129 ? -5.135 13.633 30.329 1.00 90.12 129 ASP A O 1
ATOM 1051 N N . ILE A 1 130 ? -5.709 11.504 29.889 1.00 91.50 130 ILE A N 1
ATOM 1052 C CA . ILE A 1 130 ? -7.137 11.673 30.165 1.00 91.50 130 ILE A CA 1
ATOM 1053 C C . ILE A 1 130 ? -7.367 11.608 31.684 1.00 91.50 130 ILE A C 1
ATOM 1055 O O . ILE A 1 130 ? -6.980 10.626 32.324 1.00 91.50 130 ILE A O 1
ATOM 1059 N N . PRO A 1 131 ? -8.027 12.610 32.296 1.00 89.38 131 PRO A N 1
ATOM 1060 C CA . PRO A 1 131 ? -8.262 12.629 33.733 1.00 89.38 131 PRO A CA 1
ATOM 1061 C C . PRO A 1 131 ? -8.982 11.375 34.240 1.00 89.38 131 PRO A C 1
ATOM 1063 O O . PRO A 1 131 ? -10.107 11.082 33.837 1.00 89.38 131 PRO A O 1
ATOM 1066 N N . GLY A 1 132 ? -8.357 10.680 35.193 1.00 86.00 132 GLY A N 1
ATOM 1067 C CA . GLY A 1 132 ? -8.896 9.467 35.815 1.00 86.00 132 GLY A CA 1
ATOM 1068 C C . GLY A 1 132 ? -8.516 8.158 35.118 1.00 86.00 132 GLY A C 1
ATOM 1069 O O . GLY A 1 132 ? -8.786 7.104 35.687 1.00 86.00 132 GLY A O 1
ATOM 1070 N N . GLU A 1 133 ? -7.858 8.213 33.958 1.00 90.06 133 GLU A N 1
ATOM 1071 C CA . GLU A 1 133 ? -7.389 7.033 33.231 1.00 90.06 133 GLU A CA 1
ATOM 1072 C C . GLU A 1 133 ? -5.898 6.758 33.494 1.00 90.06 133 GLU A C 1
ATOM 1074 O O . GLU A 1 133 ? -5.088 7.659 33.714 1.00 90.06 133 GLU A O 1
ATOM 1079 N N . ASN A 1 134 ? -5.518 5.481 33.496 1.00 89.88 134 ASN A N 1
ATOM 1080 C CA . ASN A 1 134 ? -4.161 5.005 33.789 1.00 89.88 134 ASN A CA 1
ATOM 1081 C C . ASN A 1 134 ? -3.817 3.710 33.017 1.00 89.88 134 ASN A C 1
ATOM 1083 O O . ASN A 1 134 ? -4.644 3.177 32.275 1.00 89.88 134 ASN A O 1
ATOM 1087 N N . PHE A 1 135 ? -2.591 3.202 33.173 1.00 87.19 135 PHE A N 1
ATOM 1088 C CA . PHE A 1 135 ? -2.135 1.963 32.519 1.00 87.19 135 PHE A CA 1
ATOM 1089 C C . PHE A 1 135 ? -3.015 0.750 32.839 1.00 87.19 135 PHE A C 1
ATOM 1091 O O . PHE A 1 135 ? -3.321 -0.022 31.935 1.00 87.19 135 PHE A O 1
ATOM 1098 N N . ASP A 1 136 ? -3.506 0.632 34.072 1.00 87.69 136 ASP A N 1
ATOM 1099 C CA . ASP A 1 136 ? -4.310 -0.515 34.511 1.00 87.69 136 ASP A CA 1
ATOM 1100 C C . ASP A 1 136 ? -5.752 -0.474 33.977 1.00 87.69 136 ASP A C 1
ATOM 1102 O O . ASP A 1 136 ? -6.380 -1.507 33.743 1.00 87.69 136 ASP A O 1
ATOM 1106 N N . SER A 1 137 ? -6.281 0.726 33.727 1.00 90.44 137 SER A N 1
ATOM 1107 C CA . SER A 1 137 ? -7.617 0.942 33.155 1.00 90.44 137 SER A CA 1
ATOM 1108 C C . SER A 1 137 ? -7.679 0.719 31.638 1.00 90.44 137 SER A C 1
ATOM 1110 O O . SER A 1 137 ? -8.751 0.420 31.103 1.00 90.44 137 SER A O 1
ATOM 1112 N N . PHE A 1 138 ? -6.544 0.825 30.934 1.00 91.38 138 PHE A N 1
ATOM 1113 C CA . PHE A 1 138 ? -6.497 0.727 29.474 1.00 91.38 138 PHE A CA 1
ATOM 1114 C C . PHE A 1 138 ? -6.946 -0.651 28.951 1.00 91.38 138 PHE A C 1
ATOM 1116 O O . PHE A 1 138 ? -7.829 -0.696 28.090 1.00 91.38 138 PHE A O 1
ATOM 1123 N N . PRO A 1 139 ? -6.467 -1.793 29.494 1.00 90.31 139 PRO A N 1
ATOM 1124 C CA . PRO A 1 139 ? -6.941 -3.117 29.085 1.00 90.31 139 PRO A CA 1
ATOM 1125 C C . PRO A 1 139 ? -8.454 -3.320 29.243 1.00 90.31 139 PRO A C 1
ATOM 1127 O O . PRO A 1 139 ? -9.062 -4.048 28.448 1.00 90.31 139 PRO A O 1
ATOM 1130 N N . GLN A 1 140 ? -9.056 -2.691 30.258 1.00 90.50 140 GLN A N 1
ATOM 1131 C CA . GLN A 1 140 ? -10.498 -2.730 30.491 1.00 90.50 140 GLN A CA 1
ATOM 1132 C C . GLN A 1 140 ? -11.243 -1.916 29.426 1.00 90.50 140 GLN A C 1
ATOM 1134 O O . GLN A 1 140 ? -12.191 -2.424 28.829 1.00 90.50 140 GLN A O 1
ATOM 1139 N N . PHE A 1 141 ? -10.768 -0.706 29.114 1.00 93.62 141 PHE A N 1
ATOM 1140 C CA . PHE A 1 141 ? -11.328 0.100 28.026 1.00 93.62 141 PHE A CA 1
ATOM 1141 C C . PHE A 1 141 ? -11.251 -0.613 26.671 1.00 93.62 141 PHE A C 1
ATOM 1143 O O . PHE A 1 141 ? -12.225 -0.604 25.922 1.00 93.62 141 PHE A O 1
ATOM 1150 N N . LEU A 1 142 ? -10.136 -1.285 26.361 1.00 93.69 142 LEU A N 1
ATOM 1151 C CA . LEU A 1 142 ? -10.024 -2.073 25.129 1.00 93.69 142 LEU A CA 1
ATOM 1152 C C . LEU A 1 142 ? -11.085 -3.174 25.055 1.00 93.69 142 LEU A C 1
ATOM 1154 O O . LEU A 1 142 ? -11.707 -3.363 24.013 1.00 93.69 142 LEU A O 1
ATOM 1158 N N . SER A 1 143 ? -11.327 -3.863 26.171 1.00 92.75 143 SER A N 1
ATOM 1159 C CA . SER A 1 143 ? -12.342 -4.919 26.248 1.00 92.75 143 SER A CA 1
ATOM 1160 C C . SER A 1 143 ? -13.750 -4.366 25.995 1.00 92.75 143 SER A C 1
ATOM 1162 O O . SER A 1 143 ? -14.535 -4.964 25.256 1.00 92.75 143 SER A O 1
ATOM 1164 N N . GLU A 1 144 ? -14.054 -3.188 26.542 1.00 94.81 144 GLU A N 1
ATOM 1165 C CA . GLU A 1 144 ? -15.318 -2.484 26.303 1.00 94.81 144 GLU A CA 1
ATOM 1166 C C . GLU A 1 144 ? -15.435 -2.018 24.845 1.00 94.81 144 GLU A C 1
ATOM 1168 O O . GLU A 1 144 ? -16.427 -2.324 24.182 1.00 94.81 144 GLU A O 1
ATOM 1173 N N . LEU A 1 145 ? -14.407 -1.365 24.298 1.00 95.81 145 LEU A N 1
ATOM 1174 C CA . LEU A 1 145 ? -14.370 -0.933 22.899 1.00 95.81 145 LEU A CA 1
ATOM 1175 C C . LEU A 1 145 ? -14.603 -2.106 21.939 1.00 95.81 145 LEU A C 1
ATOM 1177 O O . LEU A 1 145 ? -15.368 -1.978 20.983 1.00 95.81 145 LEU A O 1
ATOM 1181 N N . PHE A 1 146 ? -13.969 -3.251 22.194 1.00 95.50 146 PHE A N 1
ATOM 1182 C CA . PHE A 1 146 ? -14.097 -4.449 21.363 1.00 95.50 146 PHE A CA 1
ATOM 1183 C C . PHE A 1 146 ? -15.510 -5.029 21.434 1.00 95.50 146 PHE A C 1
ATOM 1185 O O . PHE A 1 146 ? -16.073 -5.395 20.400 1.00 95.50 146 PHE A O 1
ATOM 1192 N N . SER A 1 147 ? -16.109 -5.048 22.627 1.00 94.56 147 SER A N 1
ATOM 1193 C CA . SER A 1 147 ? -17.504 -5.453 22.826 1.00 94.56 147 SER A CA 1
ATOM 1194 C C . SER A 1 147 ? -18.470 -4.543 22.057 1.00 94.56 147 SER A C 1
ATOM 1196 O O . SER A 1 147 ? -19.281 -5.022 21.262 1.00 94.56 147 SER A O 1
ATOM 1198 N N . HIS A 1 148 ? -18.318 -3.221 22.190 1.00 94.56 148 HIS A N 1
ATOM 1199 C CA . HIS A 1 148 ? -19.139 -2.243 21.471 1.00 94.56 148 HIS A CA 1
ATOM 1200 C C . HIS A 1 148 ? -18.966 -2.338 19.947 1.00 94.56 148 HIS A C 1
ATOM 1202 O O . HIS A 1 148 ? -19.950 -2.301 19.209 1.00 94.56 148 HIS A O 1
ATOM 1208 N N . ALA A 1 149 ? -17.733 -2.498 19.458 1.00 94.50 149 ALA A N 1
ATOM 1209 C CA . ALA A 1 149 ? -17.468 -2.676 18.033 1.00 94.50 149 ALA A CA 1
ATOM 1210 C C . ALA A 1 149 ? -18.076 -3.982 17.493 1.00 94.50 149 ALA A C 1
ATOM 1212 O O . ALA A 1 149 ? -18.630 -3.984 16.398 1.00 94.50 149 ALA A O 1
ATOM 1213 N N . SER A 1 150 ? -18.036 -5.067 18.268 1.00 91.94 150 SER A N 1
ATOM 1214 C CA . SER A 1 150 ? -18.652 -6.348 17.890 1.00 91.94 150 SER A CA 1
ATOM 1215 C C . SER A 1 150 ? -20.179 -6.272 17.836 1.00 91.94 150 SER A C 1
ATOM 1217 O O . SER A 1 150 ? -20.802 -6.965 17.037 1.00 91.94 150 SER A O 1
ATOM 1219 N N . ALA A 1 151 ? -20.787 -5.417 18.663 1.00 91.38 151 ALA A N 1
ATOM 1220 C CA . ALA A 1 151 ? -22.234 -5.233 18.717 1.00 91.38 151 ALA A CA 1
ATOM 1221 C C . ALA A 1 151 ? -22.775 -4.221 17.688 1.00 91.38 151 ALA A C 1
ATOM 1223 O O . ALA A 1 151 ? -23.966 -4.248 17.374 1.00 91.38 151 ALA A O 1
ATOM 1224 N N . SER A 1 152 ? -21.932 -3.324 17.162 1.00 91.19 152 SER A N 1
ATOM 1225 C CA . SER A 1 152 ? -22.359 -2.242 16.272 1.00 91.19 152 SER A CA 1
ATOM 1226 C C . SER A 1 152 ? -21.416 -2.008 15.095 1.00 91.19 152 SER A C 1
ATOM 1228 O O . SER A 1 152 ? -20.256 -1.618 15.237 1.00 91.19 152 SER A O 1
ATOM 1230 N N . ASN A 1 153 ? -21.972 -2.08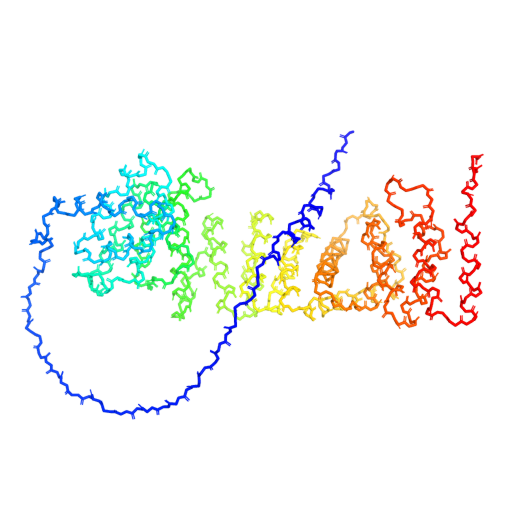7 13.882 1.00 89.38 153 ASN A N 1
ATOM 1231 C CA . ASN A 1 153 ? -21.253 -1.744 12.655 1.00 89.38 153 ASN A CA 1
ATOM 1232 C C . ASN A 1 153 ? -20.882 -0.246 12.573 1.00 89.38 153 ASN A C 1
ATOM 1234 O O . ASN A 1 153 ? -19.984 0.112 11.809 1.00 89.38 153 ASN A O 1
ATOM 1238 N N . TYR A 1 154 ? -21.554 0.646 13.313 1.00 92.88 154 TYR A N 1
ATOM 1239 C CA . TYR A 1 154 ? -21.166 2.060 13.386 1.00 92.88 154 TYR A CA 1
ATOM 1240 C C . TYR A 1 154 ? -19.903 2.229 14.227 1.00 92.88 154 TYR A C 1
ATOM 1242 O O . TYR A 1 154 ? -18.907 2.752 13.713 1.00 92.88 154 TYR A O 1
ATOM 1250 N N . MET A 1 155 ? -19.908 1.707 15.457 1.00 95.31 155 MET A N 1
ATOM 1251 C CA . MET A 1 155 ? -18.721 1.683 16.308 1.00 95.31 155 MET A CA 1
ATOM 1252 C C . MET A 1 155 ? -17.554 0.970 15.619 1.00 95.31 155 MET A C 1
ATOM 1254 O O . MET A 1 155 ? -16.457 1.520 15.567 1.00 95.31 155 MET A O 1
ATOM 1258 N N . ALA A 1 156 ? -17.781 -0.188 14.993 1.00 95.25 156 ALA A N 1
ATOM 1259 C CA . ALA A 1 156 ? -16.722 -0.901 14.284 1.00 95.25 156 ALA A CA 1
ATOM 1260 C C . ALA A 1 156 ? -16.094 -0.083 13.148 1.00 95.25 156 ALA A C 1
ATOM 1262 O O . ALA A 1 156 ? -14.879 -0.106 12.978 1.00 95.25 156 ALA A O 1
ATOM 1263 N N . LYS A 1 157 ? -16.877 0.693 12.384 1.00 94.56 157 LYS A N 1
ATOM 1264 C CA . LYS A 1 157 ? -16.319 1.599 11.359 1.00 94.56 157 LYS A CA 1
ATOM 1265 C C . LYS A 1 157 ? -15.461 2.698 11.977 1.00 94.56 157 LYS A C 1
ATOM 1267 O O . LYS A 1 157 ? -14.430 3.058 11.401 1.00 94.56 157 LYS A O 1
ATOM 1272 N N . VAL A 1 158 ? -15.897 3.245 13.113 1.00 96.75 158 VAL A N 1
ATOM 1273 C CA . VAL A 1 158 ? -15.152 4.276 13.841 1.00 96.75 158 VAL A CA 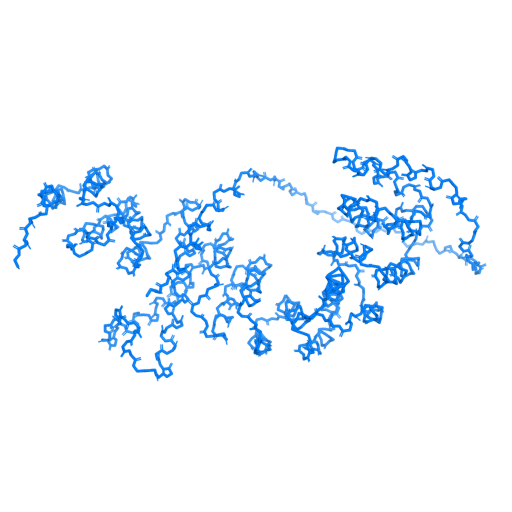1
ATOM 1274 C C . VAL A 1 158 ? -13.837 3.709 14.357 1.00 96.75 158 VAL A C 1
ATOM 1276 O O . VAL A 1 158 ? -12.783 4.288 14.076 1.00 96.75 158 VAL A O 1
ATOM 1279 N N . ALA A 1 159 ? -13.910 2.554 15.017 1.00 97.00 159 ALA A N 1
ATOM 1280 C CA . ALA A 1 159 ? -12.786 1.828 15.582 1.00 97.00 159 ALA A CA 1
ATOM 1281 C C . ALA A 1 159 ? -11.800 1.372 14.500 1.00 97.00 159 ALA A C 1
ATOM 1283 O O . ALA A 1 159 ? -10.618 1.666 14.614 1.00 97.00 159 ALA A O 1
ATOM 1284 N N . ALA A 1 160 ? -12.262 0.789 13.389 1.00 96.44 160 ALA A N 1
ATOM 1285 C CA . ALA A 1 160 ? -11.407 0.390 12.268 1.00 96.44 160 ALA A CA 1
ATOM 1286 C C . ALA A 1 160 ? -10.564 1.556 11.734 1.00 96.44 160 ALA A C 1
ATOM 1288 O O . ALA A 1 160 ? -9.356 1.440 11.547 1.00 96.44 160 ALA A O 1
ATOM 1289 N N . LYS A 1 161 ? -11.185 2.716 11.501 1.00 96.00 161 LYS A N 1
ATOM 1290 C CA . LYS A 1 161 ? -10.461 3.902 11.024 1.00 96.00 161 LYS A CA 1
ATOM 1291 C C . LYS A 1 161 ? -9.507 4.473 12.070 1.00 96.00 161 LYS A C 1
ATOM 1293 O O . LYS A 1 161 ? -8.470 5.011 11.687 1.00 96.00 161 LYS A O 1
ATOM 1298 N N . ALA A 1 162 ? -9.858 4.384 13.352 1.00 96.44 162 ALA A N 1
ATOM 1299 C CA . ALA A 1 162 ? -8.981 4.798 14.440 1.00 96.44 162 ALA A CA 1
ATOM 1300 C C . ALA A 1 162 ? -7.759 3.871 14.570 1.00 96.44 162 ALA A C 1
ATOM 1302 O O . ALA A 1 162 ? -6.651 4.360 14.783 1.00 96.44 162 ALA A O 1
ATOM 1303 N N . TRP A 1 163 ? -7.966 2.563 14.371 1.00 96.06 163 TRP A N 1
ATOM 1304 C CA . TRP A 1 163 ? -6.965 1.504 14.536 1.00 96.06 163 TRP A CA 1
ATOM 1305 C C . TRP A 1 163 ? -6.060 1.283 13.323 1.00 96.06 163 TRP A C 1
ATOM 1307 O O . TRP A 1 163 ? -5.019 0.639 13.424 1.00 96.06 163 TRP A O 1
ATOM 1317 N N . LYS A 1 164 ? -6.430 1.818 12.159 1.00 93.19 164 LYS A N 1
ATOM 1318 C CA . LYS A 1 164 ? -5.613 1.690 10.956 1.00 93.19 164 LYS A CA 1
ATOM 1319 C C . LYS A 1 164 ? -4.185 2.201 11.208 1.00 93.19 164 LYS A C 1
ATOM 1321 O O . LYS A 1 164 ? -3.997 3.333 11.668 1.00 93.19 164 LYS A O 1
ATOM 1326 N N . ASP A 1 165 ? -3.203 1.376 10.848 1.00 86.75 165 ASP A N 1
ATOM 1327 C CA . ASP A 1 165 ? -1.768 1.652 10.981 1.00 86.75 165 ASP A CA 1
ATOM 1328 C C . ASP A 1 165 ? -1.330 1.938 12.441 1.00 86.75 165 ASP A C 1
ATOM 1330 O O . ASP A 1 165 ? -0.473 2.791 12.673 1.00 86.75 165 ASP A O 1
ATOM 1334 N N . GLN A 1 166 ? -1.961 1.288 13.432 1.00 89.69 166 GLN A N 1
ATOM 1335 C CA . GLN A 1 166 ? -1.585 1.369 14.853 1.00 89.69 166 GLN A CA 1
ATOM 1336 C C . GLN A 1 166 ? -0.733 0.169 15.318 1.00 89.69 166 GLN A C 1
ATOM 1338 O O . GLN A 1 166 ? -0.695 -0.874 14.660 1.00 89.69 166 GLN A O 1
ATOM 1343 N N . ARG A 1 167 ? -0.018 0.371 16.436 1.00 90.88 167 ARG A N 1
ATOM 1344 C CA . ARG A 1 167 ? 0.814 -0.606 17.165 1.00 90.88 167 ARG A CA 1
ATOM 1345 C C . ARG A 1 167 ? 0.544 -0.480 18.665 1.00 90.88 167 ARG A C 1
ATOM 1347 O O . ARG A 1 167 ? 1.322 0.149 19.377 1.00 90.88 167 ARG A O 1
ATOM 1354 N N . LEU A 1 168 ? -0.628 -0.921 19.110 1.00 92.56 168 LEU A N 1
ATOM 1355 C CA . LEU A 1 168 ? -1.095 -0.710 20.488 1.00 92.56 168 LEU A CA 1
ATOM 1356 C C . LEU A 1 168 ? -1.260 -2.013 21.269 1.00 92.56 168 LEU A C 1
ATOM 1358 O O . LEU A 1 168 ? -1.360 -1.972 22.495 1.00 92.56 168 LEU A O 1
ATOM 1362 N N . LEU A 1 169 ? -1.334 -3.153 20.581 1.00 93.88 169 LEU A N 1
ATOM 1363 C CA . LEU A 1 169 ? -1.627 -4.432 21.215 1.00 93.88 169 LEU A CA 1
ATOM 1364 C C . LEU A 1 169 ? -0.365 -5.142 21.694 1.00 93.88 169 LEU A C 1
ATOM 1366 O O . LEU A 1 169 ? 0.705 -5.054 21.091 1.00 93.88 169 LEU A O 1
ATOM 1370 N N . ASN A 1 170 ? -0.530 -5.919 22.762 1.00 92.19 170 ASN A N 1
ATOM 1371 C CA . ASN A 1 170 ? 0.489 -6.828 23.272 1.00 92.19 170 ASN A CA 1
ATOM 1372 C C . ASN A 1 170 ? 0.081 -8.288 23.020 1.00 92.19 170 ASN A C 1
ATOM 1374 O O . ASN A 1 170 ? -1.109 -8.577 22.863 1.00 92.19 170 ASN A O 1
ATOM 1378 N N . PRO A 1 171 ? 1.020 -9.254 23.076 1.00 93.31 171 PRO A N 1
ATOM 1379 C CA . PRO A 1 171 ? 0.695 -10.675 22.908 1.00 93.31 171 PRO A CA 1
ATOM 1380 C C . PRO A 1 171 ? -0.397 -11.182 23.872 1.00 93.31 171 PRO A C 1
ATOM 1382 O O . PRO A 1 171 ? -1.186 -12.070 23.532 1.00 93.31 171 PRO A O 1
ATOM 1385 N N . ILE A 1 172 ? -0.483 -10.586 25.068 1.00 92.62 172 ILE A N 1
ATOM 1386 C CA . ILE A 1 172 ? -1.492 -10.903 26.090 1.00 92.62 172 ILE A CA 1
ATOM 1387 C C . ILE A 1 172 ? -2.928 -10.545 25.666 1.00 92.62 172 ILE A C 1
ATOM 1389 O O . ILE A 1 172 ? -3.879 -11.138 26.172 1.00 92.62 172 ILE A O 1
ATOM 1393 N N . ASP A 1 173 ? -3.106 -9.628 24.709 1.00 92.50 173 ASP A N 1
ATOM 1394 C CA . ASP A 1 173 ? -4.423 -9.206 24.216 1.00 92.50 173 ASP A CA 1
ATOM 1395 C C . ASP A 1 173 ? -4.997 -10.145 23.141 1.00 92.50 173 ASP A C 1
ATOM 1397 O O . ASP A 1 173 ? -6.132 -9.962 22.697 1.00 92.50 173 ASP A O 1
ATOM 1401 N N . SER A 1 174 ? -4.249 -11.178 22.742 1.00 93.81 174 SER A N 1
ATOM 1402 C CA . SER A 1 174 ? -4.632 -12.123 21.683 1.00 93.81 174 SER A CA 1
ATOM 1403 C C . SER A 1 174 ? -6.020 -12.738 21.868 1.00 93.81 174 SER A C 1
ATOM 1405 O O . SER A 1 174 ? -6.818 -12.765 20.931 1.00 93.81 174 SER A O 1
ATOM 1407 N N . THR A 1 175 ? -6.356 -13.162 23.087 1.00 93.00 175 THR A N 1
ATOM 1408 C CA . THR A 1 175 ? -7.668 -13.746 23.407 1.00 93.00 175 THR A CA 1
ATOM 1409 C C . THR A 1 175 ? -8.816 -12.769 23.155 1.00 93.00 175 THR A C 1
ATOM 1411 O O . THR A 1 175 ? -9.860 -13.174 22.642 1.00 93.00 175 THR A O 1
ATOM 1414 N N . LYS A 1 176 ? -8.612 -11.477 23.442 1.00 92.25 176 LYS A N 1
ATOM 1415 C CA . LYS A 1 176 ? -9.601 -10.420 23.193 1.00 92.25 176 LYS A CA 1
ATOM 1416 C C . LYS A 1 176 ? -9.786 -10.185 21.698 1.00 92.25 176 LYS A C 1
ATOM 1418 O O . LYS A 1 176 ? -10.917 -10.066 21.246 1.00 92.25 176 LYS A O 1
ATOM 1423 N N . VAL A 1 177 ? -8.696 -10.156 20.927 1.00 94.62 177 VAL A N 1
ATOM 1424 C CA . VAL A 1 177 ? -8.755 -9.975 19.466 1.00 94.62 177 VAL A CA 1
ATOM 1425 C C . VAL A 1 177 ? -9.502 -11.131 18.807 1.00 94.62 177 VAL A C 1
ATOM 1427 O O . VAL A 1 177 ? -10.403 -10.903 18.000 1.00 94.62 177 VAL A O 1
ATOM 1430 N N . TYR A 1 178 ? -9.183 -12.374 19.176 1.00 93.44 178 TYR A N 1
ATOM 1431 C CA . TYR A 1 178 ? -9.830 -13.552 18.595 1.00 93.44 178 TYR A CA 1
ATOM 1432 C C . TYR A 1 178 ? -11.325 -13.627 18.918 1.00 93.44 178 TYR A C 1
ATOM 1434 O O . TYR A 1 178 ? -12.098 -14.090 18.080 1.00 93.44 178 TYR A O 1
ATOM 1442 N N . ALA A 1 179 ? -11.751 -13.118 20.078 1.00 91.06 179 ALA A N 1
ATOM 1443 C CA . ALA A 1 179 ? -13.164 -13.045 20.448 1.00 91.06 179 ALA A CA 1
ATOM 1444 C C . ALA A 1 179 ? -13.992 -12.107 19.543 1.00 91.06 179 ALA A C 1
ATOM 1446 O O . ALA A 1 179 ? -15.206 -12.268 19.457 1.00 91.06 179 ALA A O 1
ATOM 1447 N N . VAL A 1 180 ? -13.348 -11.165 18.842 1.00 91.06 180 VAL A N 1
ATOM 1448 C CA . VAL A 1 180 ? -13.990 -10.205 17.920 1.00 91.06 180 VAL A CA 1
ATOM 1449 C C . VAL A 1 180 ? -14.089 -10.762 16.488 1.00 91.06 180 VAL A C 1
ATOM 1451 O O . VAL A 1 180 ? -14.619 -10.101 15.594 1.00 91.06 180 VAL A O 1
ATOM 1454 N N . ARG A 1 181 ? -13.589 -11.981 16.230 1.00 92.62 181 ARG A N 1
ATOM 1455 C CA . ARG A 1 181 ? -13.580 -12.581 14.888 1.00 92.62 181 ARG A CA 1
ATOM 1456 C C . ARG A 1 181 ? -15.008 -12.694 14.322 1.00 92.62 181 ARG A C 1
ATOM 1458 O O . ARG A 1 181 ? -15.828 -13.418 14.889 1.00 92.62 181 ARG A O 1
ATOM 1465 N N . PRO A 1 182 ? -15.301 -12.076 13.162 1.00 90.69 182 PRO A N 1
ATOM 1466 C CA . PRO A 1 182 ? -16.578 -12.267 12.485 1.00 90.69 182 PRO A CA 1
ATOM 1467 C C . PRO A 1 182 ? -16.758 -13.723 12.019 1.00 90.69 182 PRO A C 1
ATOM 1469 O O . PRO A 1 182 ? -15.779 -14.342 11.592 1.00 90.69 182 PRO A O 1
ATOM 1472 N N . PRO A 1 183 ? -17.996 -14.258 11.980 1.00 87.31 183 PRO A N 1
ATOM 1473 C CA . PRO A 1 183 ? -18.262 -15.619 11.496 1.00 87.31 183 PRO A CA 1
ATOM 1474 C C . PRO A 1 183 ? -17.829 -15.866 10.044 1.00 87.31 183 PRO A C 1
ATOM 1476 O O . PRO A 1 183 ? -17.468 -16.979 9.674 1.00 87.31 183 PRO A O 1
ATOM 1479 N N . SER A 1 184 ? -17.870 -14.825 9.212 1.00 87.94 184 SER A N 1
ATOM 1480 C CA . SER A 1 184 ? -17.353 -14.833 7.846 1.00 87.94 184 SER A CA 1
ATOM 1481 C C . SER A 1 184 ? -16.564 -13.553 7.628 1.00 87.94 184 SER A C 1
ATOM 1483 O O . SER A 1 184 ? -17.063 -12.482 7.961 1.00 87.94 184 SER A O 1
ATOM 1485 N N . ILE A 1 185 ? -15.350 -13.664 7.090 1.00 90.88 185 ILE A N 1
ATOM 1486 C CA . ILE A 1 185 ? -14.480 -12.522 6.776 1.00 90.88 185 ILE A CA 1
ATOM 1487 C C . ILE A 1 185 ? -14.590 -12.214 5.284 1.00 90.88 185 ILE A C 1
ATOM 1489 O O . ILE A 1 185 ? -15.085 -11.151 4.916 1.00 90.88 185 ILE A O 1
ATOM 1493 N N . ASP A 1 186 ? -14.258 -13.188 4.434 1.00 86.81 186 ASP A N 1
ATOM 1494 C CA . ASP A 1 186 ? -14.232 -13.009 2.976 1.00 86.81 186 ASP A CA 1
ATOM 1495 C C . ASP A 1 186 ? -15.617 -12.701 2.370 1.00 86.81 186 ASP A C 1
ATOM 1497 O O . ASP A 1 186 ? -15.722 -11.956 1.397 1.00 86.81 186 ASP A O 1
ATOM 1501 N N . ALA A 1 187 ? -16.702 -13.227 2.955 1.00 85.31 187 ALA A N 1
ATOM 1502 C CA . ALA A 1 187 ? -18.074 -13.025 2.469 1.00 85.31 187 ALA A CA 1
ATOM 1503 C C . ALA A 1 187 ? -18.919 -12.095 3.364 1.00 85.31 187 ALA A C 1
ATOM 1505 O O . ALA A 1 187 ? -20.143 -12.017 3.208 1.00 85.31 187 ALA A O 1
ATOM 1506 N N . SER A 1 188 ? -18.293 -11.384 4.309 1.00 85.56 188 SER A N 1
ATOM 1507 C CA . SER A 1 188 ? -19.018 -10.569 5.285 1.00 85.56 188 SER A CA 1
ATOM 1508 C C . SER A 1 188 ? -19.773 -9.401 4.655 1.00 85.56 188 SER A C 1
ATOM 1510 O O . SER A 1 188 ? -19.227 -8.611 3.879 1.00 85.56 188 SER A O 1
ATOM 1512 N N . LYS A 1 189 ? -21.027 -9.205 5.078 1.00 82.00 189 LYS A N 1
ATOM 1513 C CA . LYS A 1 189 ? -21.775 -7.962 4.811 1.00 82.00 189 LYS A CA 1
ATOM 1514 C C . LYS A 1 189 ? -21.435 -6.858 5.820 1.00 82.00 189 LYS A C 1
ATOM 1516 O O . LYS A 1 189 ? -21.646 -5.676 5.540 1.00 82.00 189 LYS A O 1
ATOM 1521 N N . GLU A 1 190 ? -20.852 -7.217 6.961 1.00 83.75 190 GLU A N 1
ATOM 1522 C CA . GLU A 1 190 ? -20.453 -6.303 8.032 1.00 83.75 190 GLU A CA 1
ATOM 1523 C C . GLU A 1 190 ? -19.022 -5.810 7.807 1.00 83.75 190 GLU A C 1
ATOM 1525 O O . GLU A 1 190 ? -18.070 -6.158 8.511 1.00 83.75 190 GLU A O 1
ATOM 1530 N N . LYS A 1 191 ? -18.865 -4.976 6.772 1.00 85.12 191 LYS A N 1
ATOM 1531 C CA . LYS A 1 191 ? -17.551 -4.472 6.345 1.00 85.12 191 LYS A CA 1
ATOM 1532 C C . LYS A 1 191 ? -16.805 -3.708 7.444 1.00 85.12 191 LYS A C 1
ATOM 1534 O O . LYS A 1 191 ? -15.582 -3.757 7.470 1.00 85.12 191 LYS A O 1
ATOM 1539 N N . GLY A 1 192 ? -17.519 -3.015 8.338 1.00 89.38 192 GLY A N 1
ATOM 1540 C CA . GLY A 1 192 ? -16.912 -2.280 9.451 1.00 89.38 192 GLY A CA 1
ATOM 1541 C C . GLY A 1 192 ? -16.244 -3.207 10.460 1.00 89.38 192 GLY A C 1
ATOM 1542 O O . GLY A 1 192 ? -15.061 -3.042 10.740 1.00 89.38 192 GLY A O 1
ATOM 1543 N N . LEU A 1 193 ? -16.986 -4.205 10.950 1.00 92.06 193 LEU A N 1
ATOM 1544 C CA . LEU A 1 193 ? -16.483 -5.190 11.912 1.00 92.06 193 LEU A CA 1
ATOM 1545 C C . LEU A 1 193 ? -15.344 -6.023 11.326 1.00 92.06 193 LEU A C 1
ATOM 1547 O O . LEU A 1 193 ? -14.311 -6.193 11.965 1.00 92.06 193 LEU A O 1
ATOM 1551 N N . THR A 1 194 ? -15.493 -6.456 10.074 1.00 94.75 194 THR A N 1
ATOM 1552 C CA . THR A 1 194 ? -14.444 -7.200 9.366 1.00 94.75 194 THR A CA 1
ATOM 1553 C C . THR A 1 194 ? -13.159 -6.385 9.269 1.00 94.75 194 THR A C 1
ATOM 1555 O O . THR A 1 194 ? -12.089 -6.870 9.619 1.00 94.75 194 THR A O 1
ATOM 1558 N N . GLN A 1 195 ? -13.254 -5.118 8.859 1.00 94.81 195 GLN A N 1
ATOM 1559 C CA . GLN A 1 195 ? -12.085 -4.253 8.746 1.00 94.81 195 GLN A CA 1
ATOM 1560 C C . GLN A 1 195 ? -11.452 -3.942 10.108 1.00 94.81 195 GLN A C 1
ATOM 1562 O O . GLN A 1 195 ? -10.229 -3.897 10.209 1.00 94.81 195 GLN A O 1
ATOM 1567 N N . PHE A 1 196 ? -12.265 -3.749 11.151 1.00 96.19 196 PHE A N 1
ATOM 1568 C CA . PHE A 1 196 ? -11.763 -3.557 12.509 1.00 96.19 196 PHE A CA 1
ATOM 1569 C C . PHE A 1 196 ? -10.976 -4.777 12.985 1.00 96.19 196 PHE A C 1
ATOM 1571 O O . PHE A 1 196 ? -9.820 -4.636 13.376 1.00 96.19 196 PHE A O 1
ATOM 1578 N N . PHE A 1 197 ? -11.563 -5.970 12.866 1.00 96.81 197 PHE A N 1
ATOM 1579 C CA . PHE A 1 197 ? -10.913 -7.222 13.236 1.00 96.81 197 PHE A CA 1
ATOM 1580 C C . PHE A 1 197 ? -9.595 -7.435 12.480 1.00 96.81 197 PHE A C 1
ATOM 1582 O O . PHE A 1 197 ? -8.592 -7.765 13.102 1.00 96.81 197 PHE A O 1
ATOM 1589 N N . LEU A 1 198 ? -9.562 -7.192 11.165 1.00 96.06 198 LEU A N 1
ATOM 1590 C CA . LEU A 1 198 ? -8.338 -7.347 10.371 1.00 96.06 198 LEU A CA 1
ATOM 1591 C C . LEU A 1 198 ? -7.225 -6.380 10.814 1.00 96.06 198 LEU A C 1
ATOM 1593 O O . LEU A 1 198 ? -6.065 -6.781 10.857 1.00 96.06 198 LEU A O 1
ATOM 1597 N N . TYR A 1 199 ? -7.554 -5.141 11.201 1.00 96.44 199 TYR A N 1
ATOM 1598 C CA . TYR A 1 199 ? -6.558 -4.208 11.745 1.00 96.44 199 TYR A CA 1
ATOM 1599 C C . TYR A 1 199 ? -6.080 -4.590 13.148 1.00 96.44 199 TYR A C 1
ATOM 1601 O O . TYR A 1 199 ? -4.885 -4.475 13.414 1.00 96.44 199 TYR A O 1
ATOM 1609 N N . LEU A 1 200 ? -6.970 -5.079 14.021 1.00 97.00 200 LEU A N 1
ATOM 1610 C CA . LEU A 1 200 ? -6.567 -5.630 15.321 1.00 97.00 200 LEU A CA 1
ATOM 1611 C C . LEU A 1 200 ? -5.637 -6.833 15.145 1.00 97.00 200 LEU A C 1
ATOM 1613 O O . LEU A 1 200 ? -4.618 -6.938 15.820 1.00 97.00 200 LEU A O 1
ATOM 1617 N N . LEU A 1 201 ? -5.980 -7.734 14.224 1.00 97.06 201 LEU A N 1
ATOM 1618 C CA . LEU A 1 201 ? -5.198 -8.932 13.954 1.00 97.06 201 LEU A CA 1
ATOM 1619 C C . LEU A 1 201 ? -3.817 -8.580 13.394 1.00 97.06 201 LEU A C 1
ATOM 1621 O O . LEU A 1 201 ? -2.824 -9.155 13.825 1.00 97.06 201 LEU A O 1
ATOM 1625 N N . GLN A 1 202 ? -3.742 -7.602 12.487 1.00 95.75 202 GLN A N 1
ATOM 1626 C CA . GLN A 1 202 ? -2.470 -7.112 11.964 1.00 95.75 202 GLN A CA 1
ATOM 1627 C C . GLN A 1 202 ? -1.589 -6.512 13.071 1.00 95.75 202 GLN A C 1
ATOM 1629 O O . GLN A 1 202 ? -0.415 -6.859 13.152 1.00 95.75 202 GLN A O 1
ATOM 1634 N N . ASP A 1 203 ? -2.140 -5.647 13.929 1.00 96.19 203 ASP A N 1
ATOM 1635 C CA . ASP A 1 203 ? -1.436 -5.074 15.091 1.00 96.19 203 ASP A CA 1
ATOM 1636 C C . ASP A 1 203 ? -0.913 -6.183 16.026 1.00 96.19 203 ASP A C 1
ATOM 1638 O O . ASP A 1 203 ? 0.277 -6.238 16.337 1.00 96.19 203 ASP A O 1
ATOM 1642 N N . LEU A 1 204 ? -1.765 -7.161 16.355 1.00 96.62 204 LEU A N 1
ATOM 1643 C CA . LEU A 1 204 ? -1.385 -8.319 17.164 1.00 96.62 204 LEU A CA 1
ATOM 1644 C C . LEU A 1 204 ? -0.270 -9.158 16.516 1.00 96.62 204 LEU A C 1
ATOM 1646 O O . LEU A 1 204 ? 0.657 -9.583 17.203 1.00 96.62 204 LEU A O 1
ATOM 1650 N N . PHE A 1 205 ? -0.333 -9.405 15.206 1.00 96.00 205 PHE A N 1
ATOM 1651 C CA . PHE A 1 205 ? 0.716 -10.138 14.496 1.00 96.00 205 PHE A CA 1
ATOM 1652 C C . PHE A 1 205 ? 2.051 -9.405 14.549 1.00 96.00 205 PHE A C 1
ATOM 1654 O O . PHE A 1 205 ? 3.075 -10.038 14.810 1.00 96.00 205 PHE A O 1
ATOM 1661 N N . TYR A 1 206 ? 2.042 -8.085 14.350 1.00 94.19 206 TYR A N 1
ATOM 1662 C CA . TYR A 1 206 ? 3.246 -7.276 14.493 1.00 94.19 206 TYR A CA 1
ATOM 1663 C C . TYR A 1 206 ? 3.815 -7.385 15.906 1.00 94.19 206 TYR A C 1
ATOM 1665 O O . TYR A 1 206 ? 4.990 -7.720 16.063 1.00 94.19 206 TYR A O 1
ATOM 1673 N N . SER A 1 207 ? 2.956 -7.263 16.918 1.00 94.75 207 SER A N 1
ATOM 1674 C CA . SER A 1 207 ? 3.319 -7.458 18.320 1.00 94.75 207 SER A CA 1
ATOM 1675 C C . SER A 1 207 ? 3.963 -8.829 18.577 1.00 94.75 207 SER A C 1
ATOM 1677 O O . SER A 1 207 ? 5.013 -8.916 19.217 1.00 94.75 207 SER A O 1
ATOM 1679 N N . PHE A 1 208 ? 3.423 -9.917 18.011 1.00 94.94 208 PHE A N 1
ATOM 1680 C CA . PHE A 1 208 ? 4.054 -11.238 18.099 1.00 94.94 208 PHE A CA 1
ATOM 1681 C C . PHE A 1 208 ? 5.429 -11.280 17.427 1.00 94.94 208 PHE A C 1
ATOM 1683 O O . PHE A 1 208 ? 6.371 -11.828 18.004 1.00 94.94 208 PHE A O 1
ATOM 1690 N N . THR A 1 209 ? 5.573 -10.726 16.221 1.00 91.88 209 THR A N 1
ATOM 1691 C CA . THR A 1 209 ? 6.866 -10.730 15.519 1.00 91.88 209 THR A CA 1
ATOM 1692 C C . THR A 1 209 ? 7.931 -9.906 16.239 1.00 91.88 209 THR A C 1
ATOM 1694 O O . THR A 1 209 ? 9.054 -10.386 16.391 1.00 91.88 209 THR A O 1
ATOM 1697 N N . GLU A 1 210 ? 7.566 -8.733 16.760 1.00 91.44 210 GLU A N 1
ATOM 1698 C CA . GLU A 1 210 ? 8.443 -7.837 17.523 1.00 91.44 210 GLU A CA 1
ATOM 1699 C C . GLU A 1 210 ? 8.901 -8.481 18.846 1.00 91.44 210 GLU A C 1
ATOM 1701 O O . GLU A 1 210 ? 10.025 -8.261 19.289 1.00 91.44 210 GLU A O 1
ATOM 1706 N N . ASN A 1 211 ? 8.081 -9.368 19.425 1.00 90.62 211 ASN A N 1
ATOM 1707 C CA . ASN A 1 211 ? 8.397 -10.141 20.632 1.00 90.62 211 ASN A CA 1
ATOM 1708 C C . ASN A 1 211 ? 9.008 -11.532 20.344 1.00 90.62 211 ASN A C 1
ATOM 1710 O O . ASN A 1 211 ? 8.976 -12.413 21.205 1.00 90.62 211 ASN A O 1
ATOM 1714 N N . ALA A 1 212 ? 9.550 -11.766 19.142 1.00 88.75 212 ALA A N 1
ATOM 1715 C CA . ALA A 1 212 ? 10.154 -13.040 18.721 1.00 88.75 212 ALA A CA 1
ATOM 1716 C C . ALA A 1 212 ? 9.211 -14.268 18.777 1.00 88.75 212 ALA A C 1
ATOM 1718 O O . ALA A 1 212 ? 9.655 -15.417 18.780 1.00 88.75 212 ALA A O 1
ATOM 1719 N N . GLN A 1 213 ? 7.896 -14.044 18.740 1.00 91.19 213 GLN A N 1
ATOM 1720 C CA . GLN A 1 213 ? 6.843 -15.066 18.748 1.00 91.19 213 GLN A CA 1
ATOM 1721 C C . GLN A 1 213 ? 6.236 -15.286 17.353 1.00 91.19 213 GLN A C 1
ATOM 1723 O O . GLN A 1 213 ? 5.072 -15.643 17.220 1.00 91.19 213 GLN A O 1
ATOM 1728 N N . SER A 1 214 ? 7.029 -15.104 16.292 1.00 88.31 214 SER A N 1
ATOM 1729 C CA . SER A 1 214 ? 6.575 -15.236 14.893 1.00 88.31 214 SER A CA 1
ATOM 1730 C C . SER A 1 214 ? 5.859 -16.558 14.559 1.00 88.31 214 SER A C 1
ATOM 1732 O O . SER A 1 214 ? 4.983 -16.562 13.700 1.00 88.31 214 SER A O 1
ATOM 1734 N N . PHE A 1 215 ? 6.149 -17.650 15.275 1.00 89.31 215 PHE A N 1
ATOM 1735 C CA . PHE A 1 215 ? 5.436 -18.928 15.135 1.00 89.31 215 PHE A CA 1
ATOM 1736 C C . PHE A 1 215 ? 3.926 -18.814 15.419 1.00 89.31 215 PHE A C 1
ATOM 1738 O O . PHE A 1 215 ? 3.142 -19.569 14.856 1.00 89.31 215 PHE A O 1
ATOM 1745 N N . GLN A 1 216 ? 3.503 -17.857 16.256 1.00 93.19 216 GLN A N 1
ATOM 1746 C CA . GLN A 1 216 ? 2.087 -17.581 16.528 1.00 93.19 216 GLN A CA 1
ATOM 1747 C C . GLN A 1 216 ? 1.371 -17.018 15.294 1.00 93.19 216 GLN A C 1
ATOM 1749 O O . GLN A 1 216 ? 0.183 -17.258 15.110 1.00 93.19 216 GLN A O 1
ATOM 1754 N N . VAL A 1 217 ? 2.095 -16.287 14.440 1.00 93.62 217 VAL A N 1
ATOM 1755 C CA . VAL A 1 217 ? 1.568 -15.740 13.181 1.00 93.62 217 VAL A CA 1
ATOM 1756 C C . VAL A 1 217 ? 1.557 -16.811 12.091 1.00 93.62 217 VAL A C 1
ATOM 1758 O O . VAL A 1 217 ? 0.617 -16.872 11.306 1.00 93.62 217 VAL A O 1
ATOM 1761 N N . GLU A 1 218 ? 2.561 -17.693 12.067 1.00 90.94 218 GLU A N 1
ATOM 1762 C CA . GLU A 1 218 ? 2.674 -18.778 11.078 1.00 90.94 218 GLU A CA 1
ATOM 1763 C C . GLU A 1 218 ? 1.451 -19.709 11.076 1.00 90.94 218 GLU A C 1
ATOM 1765 O O . GLU A 1 218 ? 1.031 -20.141 10.008 1.00 90.94 218 GLU A O 1
ATOM 1770 N N . VAL A 1 219 ? 0.805 -19.939 12.226 1.00 91.06 219 VAL A N 1
ATOM 1771 C CA . VAL A 1 219 ? -0.438 -20.737 12.313 1.00 91.06 219 VAL A CA 1
ATOM 1772 C C . VAL A 1 219 ? -1.571 -20.157 11.449 1.00 91.06 219 VAL A C 1
ATOM 1774 O O . VAL A 1 219 ? -2.416 -20.898 10.953 1.00 91.06 219 VAL A O 1
ATOM 1777 N N . PHE A 1 220 ? -1.589 -18.840 11.225 1.00 92.81 220 PHE A N 1
ATOM 1778 C CA . PHE A 1 220 ? -2.617 -18.172 10.420 1.00 92.81 220 PHE A CA 1
ATOM 1779 C C . PHE A 1 220 ? -2.357 -18.225 8.913 1.00 92.81 220 PHE A C 1
ATOM 1781 O O . PHE A 1 220 ? -3.215 -17.799 8.139 1.00 92.81 220 PHE A O 1
ATOM 1788 N N . LEU A 1 221 ? -1.221 -18.779 8.481 1.00 90.00 221 LEU A N 1
ATOM 1789 C CA . LEU A 1 221 ? -0.977 -19.071 7.069 1.00 90.00 221 LEU A CA 1
ATOM 1790 C C . LEU A 1 221 ? -1.915 -20.156 6.526 1.00 90.00 221 LEU A C 1
ATOM 1792 O O . LEU A 1 221 ? -2.156 -20.180 5.326 1.00 90.00 221 LEU A O 1
ATOM 1796 N N . ASP A 1 222 ? -2.496 -20.978 7.400 1.00 88.75 222 ASP A N 1
ATOM 1797 C CA . ASP A 1 222 ? -3.483 -22.005 7.050 1.00 88.75 222 ASP A CA 1
ATOM 1798 C C . ASP A 1 222 ? -4.929 -21.586 7.396 1.00 88.75 222 ASP A C 1
ATOM 1800 O O . ASP A 1 222 ? -5.848 -22.407 7.345 1.00 88.75 222 ASP A O 1
ATOM 1804 N N . ASP A 1 223 ? -5.174 -20.317 7.761 1.00 91.56 223 ASP A N 1
ATOM 1805 C CA . ASP A 1 223 ? -6.527 -19.863 8.112 1.00 91.56 223 ASP A CA 1
ATOM 1806 C C . ASP A 1 223 ? -7.476 -20.010 6.905 1.00 91.56 223 ASP A C 1
ATOM 1808 O O . ASP A 1 223 ? -7.083 -19.692 5.779 1.00 91.56 223 ASP A O 1
ATOM 1812 N N . PRO A 1 224 ? -8.736 -20.456 7.086 1.00 89.25 224 PRO A N 1
ATOM 1813 C CA . PRO A 1 224 ? -9.693 -20.570 5.983 1.00 89.25 224 PRO A CA 1
ATOM 1814 C C . PRO A 1 224 ? -9.943 -19.244 5.249 1.00 89.25 224 PRO A C 1
ATOM 1816 O O . PRO A 1 224 ? -10.237 -19.268 4.054 1.00 89.25 224 PRO A O 1
ATOM 1819 N N . SER A 1 225 ? -9.813 -18.111 5.945 1.00 90.50 225 SER A N 1
ATOM 1820 C CA . SER A 1 225 ? -9.991 -16.768 5.396 1.00 90.50 225 SER A CA 1
ATOM 1821 C C . SER A 1 225 ? -8.779 -16.324 4.581 1.00 90.50 225 SER A C 1
ATOM 1823 O O . SER A 1 225 ? -7.669 -16.212 5.111 1.00 90.50 225 SER A O 1
ATOM 1825 N N . GLN A 1 226 ? -9.001 -15.985 3.311 1.00 88.69 226 GLN A N 1
ATOM 1826 C CA . GLN A 1 226 ? -7.943 -15.481 2.432 1.00 88.69 226 GLN A CA 1
ATOM 1827 C C . GLN A 1 226 ? -7.344 -14.172 2.963 1.00 88.69 226 GLN A C 1
ATOM 1829 O O . GLN A 1 226 ? -6.125 -14.000 2.947 1.00 88.69 226 GLN A O 1
ATOM 1834 N N . GLU A 1 227 ? -8.180 -13.272 3.489 1.00 89.44 227 GLU A N 1
ATOM 1835 C CA . GLU A 1 227 ? -7.722 -11.987 4.035 1.00 89.44 227 GLU A CA 1
ATOM 1836 C C . GLU A 1 227 ? -6.795 -12.161 5.243 1.00 89.44 227 GLU A C 1
ATOM 1838 O O . GLU A 1 227 ? -5.812 -11.431 5.380 1.00 89.44 227 GLU A O 1
ATOM 1843 N N . ILE A 1 228 ? -7.072 -13.149 6.104 1.00 92.81 228 ILE A N 1
ATOM 1844 C CA . ILE A 1 22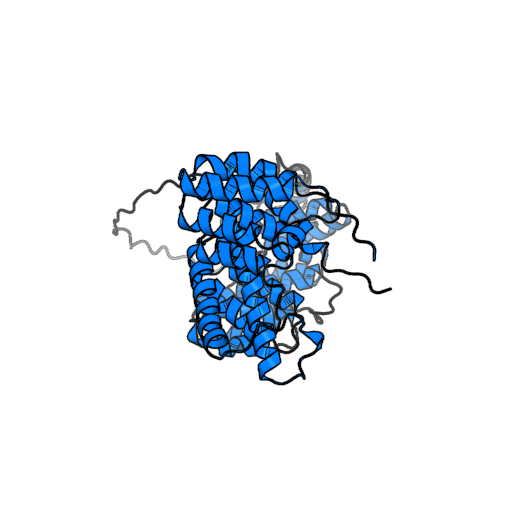8 ? -6.207 -13.440 7.255 1.00 92.81 228 ILE A CA 1
ATOM 1845 C C . ILE A 1 228 ? -4.854 -13.960 6.775 1.00 92.81 228 ILE A C 1
ATOM 1847 O O . ILE A 1 228 ? -3.824 -13.454 7.227 1.00 92.81 228 ILE A O 1
ATOM 1851 N N . ARG A 1 229 ? -4.848 -14.925 5.843 1.00 90.69 229 ARG A N 1
ATOM 1852 C CA . ARG A 1 229 ? -3.604 -15.488 5.297 1.00 90.69 229 ARG A CA 1
ATOM 1853 C C . ARG A 1 229 ? -2.717 -14.404 4.686 1.00 90.69 229 ARG A C 1
ATOM 1855 O O . ARG A 1 229 ? -1.515 -14.383 4.936 1.00 90.69 229 ARG A O 1
ATOM 1862 N N . VAL A 1 230 ? -3.307 -13.465 3.938 1.00 89.88 230 VAL A N 1
ATOM 1863 C CA . VAL A 1 230 ? -2.572 -12.346 3.323 1.00 89.88 230 VAL A CA 1
ATOM 1864 C C . VAL A 1 230 ? -1.981 -11.406 4.377 1.00 89.88 230 VAL A C 1
ATOM 1866 O O . VAL A 1 230 ? -0.826 -11.009 4.243 1.00 89.88 230 VAL A O 1
ATOM 1869 N N . ILE A 1 231 ? -2.719 -11.068 5.438 1.00 92.19 231 ILE A N 1
ATOM 1870 C CA . ILE A 1 231 ? -2.196 -10.221 6.526 1.00 92.19 231 ILE A CA 1
ATOM 1871 C C . ILE A 1 231 ? -1.075 -10.935 7.290 1.00 92.19 231 ILE A C 1
ATOM 1873 O O . ILE A 1 231 ? -0.046 -10.319 7.567 1.00 92.19 231 ILE A O 1
ATOM 1877 N N . ALA A 1 232 ? -1.236 -12.227 7.591 1.00 92.94 232 ALA A N 1
ATOM 1878 C CA . ALA A 1 232 ? -0.193 -13.034 8.223 1.00 92.94 232 ALA A CA 1
ATOM 1879 C C . ALA A 1 232 ? 1.081 -13.049 7.367 1.00 92.94 232 ALA A C 1
ATOM 1881 O O . ALA A 1 232 ? 2.172 -12.781 7.872 1.00 92.94 232 ALA A O 1
ATOM 1882 N N . LEU A 1 233 ? 0.931 -13.270 6.055 1.00 91.44 233 LEU A N 1
ATOM 1883 C CA . LEU A 1 233 ? 2.034 -13.217 5.102 1.00 91.44 233 LEU A CA 1
ATOM 1884 C C . LEU A 1 233 ? 2.713 -11.842 5.095 1.00 91.44 233 LEU A C 1
ATOM 1886 O O . LEU A 1 233 ? 3.932 -11.788 5.207 1.00 91.44 233 LEU A O 1
ATOM 1890 N N . GLN A 1 234 ? 1.958 -10.740 5.010 1.00 91.38 234 GLN A N 1
ATOM 1891 C CA . GLN A 1 234 ? 2.520 -9.381 5.027 1.00 91.38 234 GLN A CA 1
ATOM 1892 C C . GLN A 1 234 ? 3.422 -9.156 6.243 1.00 91.38 234 GLN A C 1
ATOM 1894 O O . GLN A 1 234 ? 4.565 -8.729 6.094 1.00 91.38 234 GLN A O 1
ATOM 1899 N N . VAL A 1 235 ? 2.932 -9.492 7.437 1.00 91.00 235 VAL A N 1
ATOM 1900 C CA . VAL A 1 235 ? 3.682 -9.296 8.683 1.00 91.00 235 VAL A CA 1
ATOM 1901 C C . VAL A 1 235 ? 4.916 -10.200 8.747 1.00 91.00 235 VAL A C 1
ATOM 1903 O O . VAL A 1 235 ? 5.993 -9.756 9.144 1.00 91.00 235 VAL A O 1
ATOM 1906 N N . LEU A 1 236 ? 4.798 -11.457 8.311 1.00 90.00 236 LEU A N 1
ATOM 1907 C CA . LEU A 1 236 ? 5.935 -12.377 8.275 1.00 90.00 236 LEU A CA 1
ATOM 1908 C C . LEU A 1 236 ? 7.000 -11.949 7.262 1.00 90.00 236 LEU A C 1
ATOM 1910 O O . LEU A 1 236 ? 8.182 -12.089 7.560 1.00 90.00 236 LEU A O 1
ATOM 1914 N N . LEU A 1 237 ? 6.620 -11.412 6.100 1.00 87.56 237 LEU A N 1
ATOM 1915 C CA . LEU A 1 237 ? 7.578 -10.885 5.123 1.00 87.56 237 LEU A CA 1
ATOM 1916 C C . LEU A 1 237 ? 8.356 -9.682 5.678 1.00 87.56 237 LEU A C 1
ATOM 1918 O O . LEU A 1 237 ? 9.550 -9.584 5.414 1.00 87.56 237 LEU A O 1
ATOM 1922 N N . ASP A 1 238 ? 7.703 -8.831 6.476 1.00 83.31 238 ASP A N 1
ATOM 1923 C CA . ASP A 1 238 ? 8.320 -7.673 7.144 1.00 83.31 238 ASP A CA 1
ATOM 1924 C C . ASP A 1 238 ? 9.320 -8.095 8.238 1.00 83.31 238 ASP A C 1
ATOM 1926 O O . ASP A 1 238 ? 10.365 -7.475 8.423 1.00 83.31 238 ASP A O 1
ATOM 1930 N N . GLY A 1 239 ? 9.007 -9.172 8.970 1.00 73.38 239 GLY A N 1
ATOM 1931 C CA . GLY A 1 239 ? 9.789 -9.621 10.127 1.00 73.38 239 GLY A CA 1
ATOM 1932 C C . GLY A 1 239 ? 10.815 -10.734 9.865 1.00 73.38 239 GLY A C 1
ATOM 1933 O O . GLY A 1 239 ? 11.632 -11.024 10.742 1.00 73.38 239 GLY A O 1
ATOM 1934 N N . LYS A 1 240 ? 10.779 -11.415 8.710 1.00 71.56 240 LYS A N 1
ATOM 1935 C CA . LYS A 1 240 ? 11.635 -12.585 8.419 1.00 71.56 240 LYS A CA 1
ATOM 1936 C C . LYS A 1 240 ? 12.734 -12.262 7.398 1.00 71.56 240 LYS A C 1
ATOM 1938 O O . LYS A 1 240 ? 12.511 -11.486 6.472 1.00 71.56 240 LYS A O 1
ATOM 1943 N N . PRO A 1 241 ? 13.906 -12.923 7.496 1.00 72.75 241 PRO A N 1
ATOM 1944 C CA . PRO A 1 241 ? 14.964 -12.777 6.503 1.00 72.75 241 PRO A CA 1
ATOM 1945 C C . PRO A 1 241 ? 14.537 -13.328 5.138 1.00 72.75 241 PRO A C 1
ATOM 1947 O O . PRO A 1 241 ? 13.758 -14.283 5.048 1.00 72.75 241 PRO A O 1
ATOM 1950 N N . SER A 1 242 ? 15.146 -12.791 4.079 1.00 70.00 242 SER A N 1
ATOM 1951 C CA . SER A 1 242 ? 14.816 -13.112 2.685 1.00 70.00 242 SER A CA 1
ATOM 1952 C C . SER A 1 242 ? 14.915 -14.592 2.314 1.00 70.00 242 SER A C 1
ATOM 1954 O O . SER A 1 242 ? 14.185 -15.067 1.447 1.00 70.00 242 SER A O 1
ATOM 1956 N N . SER A 1 243 ? 15.739 -15.363 3.027 1.00 73.88 243 SER A N 1
ATOM 1957 C CA . SER A 1 243 ? 15.880 -16.814 2.843 1.00 73.88 243 SER A CA 1
ATOM 1958 C C . SER A 1 243 ? 14.606 -17.621 3.126 1.00 73.88 243 SER A C 1
ATOM 1960 O O . SER A 1 243 ? 14.528 -18.788 2.745 1.00 73.88 243 SER A O 1
ATOM 1962 N N . ARG A 1 244 ? 13.607 -17.029 3.794 1.00 79.50 244 ARG A N 1
ATOM 1963 C CA . ARG A 1 244 ? 12.330 -17.683 4.122 1.00 79.50 244 ARG A CA 1
ATOM 1964 C C . ARG A 1 244 ? 11.174 -17.280 3.212 1.00 79.50 244 ARG A C 1
ATOM 1966 O O . ARG A 1 244 ? 10.140 -17.940 3.252 1.00 79.50 244 ARG A O 1
ATOM 1973 N N . TRP A 1 245 ? 11.331 -16.253 2.379 1.00 84.75 245 TRP A N 1
ATOM 1974 C CA . TRP A 1 245 ? 10.226 -15.716 1.583 1.00 84.75 245 TRP A CA 1
ATOM 1975 C C . TRP A 1 245 ? 9.642 -16.736 0.609 1.00 84.75 245 TRP A C 1
ATOM 1977 O O . TRP A 1 245 ? 8.431 -16.912 0.592 1.00 84.75 245 TRP A O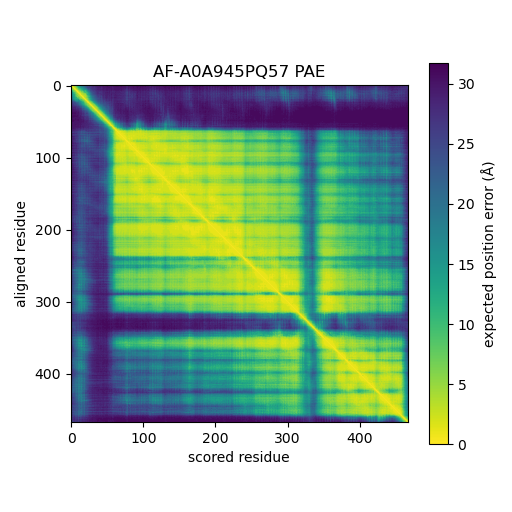 1
ATOM 1987 N N . ALA A 1 246 ? 10.473 -17.490 -0.115 1.00 80.88 246 ALA A N 1
ATOM 1988 C CA . ALA A 1 246 ? 9.989 -18.507 -1.055 1.00 80.88 246 ALA A CA 1
ATOM 1989 C C . ALA A 1 246 ? 9.068 -19.553 -0.393 1.00 80.88 246 ALA A C 1
ATOM 1991 O O . ALA A 1 246 ? 8.062 -19.947 -0.974 1.00 80.88 246 ALA A O 1
ATOM 1992 N N . GLN A 1 247 ? 9.376 -19.964 0.844 1.00 79.88 247 GLN A N 1
ATOM 1993 C CA . GLN A 1 247 ? 8.538 -20.899 1.607 1.00 79.88 247 GLN A CA 1
ATOM 1994 C C . GLN A 1 247 ? 7.198 -20.263 1.989 1.00 79.88 247 GLN A C 1
ATOM 1996 O O . GLN A 1 247 ? 6.160 -20.910 1.900 1.00 79.88 247 GLN A O 1
ATOM 2001 N N . LEU A 1 248 ? 7.223 -18.988 2.386 1.00 83.50 248 LEU A N 1
ATOM 2002 C CA . LEU A 1 248 ? 6.027 -18.247 2.775 1.00 83.50 248 LEU A CA 1
ATOM 2003 C C . LEU A 1 248 ? 5.107 -17.970 1.582 1.00 83.50 248 LEU A C 1
ATOM 2005 O O . LEU A 1 248 ? 3.897 -18.047 1.729 1.00 83.50 248 LEU A O 1
ATOM 2009 N N . LEU A 1 249 ? 5.653 -17.686 0.398 1.00 84.38 249 LEU A N 1
ATOM 2010 C CA . LEU A 1 249 ? 4.859 -17.341 -0.786 1.00 84.38 249 LEU A CA 1
ATOM 2011 C C . LEU A 1 249 ? 4.067 -18.522 -1.371 1.00 84.38 249 LEU A C 1
ATOM 2013 O O . LEU A 1 249 ? 3.132 -18.291 -2.136 1.00 84.38 249 LEU A O 1
ATOM 2017 N N . TYR A 1 250 ? 4.365 -19.768 -0.982 1.00 80.31 250 TYR A N 1
ATOM 2018 C CA . TYR A 1 250 ? 3.596 -20.944 -1.416 1.00 80.31 250 TYR A CA 1
ATOM 2019 C C . TYR A 1 250 ? 2.114 -20.873 -1.002 1.00 80.31 250 TYR A C 1
ATOM 2021 O O . TYR A 1 250 ? 1.246 -21.416 -1.680 1.00 80.31 250 TYR A O 1
ATOM 2029 N N . ILE A 1 251 ? 1.804 -20.130 0.065 1.00 79.81 251 ILE A N 1
ATOM 2030 C CA . ILE A 1 251 ? 0.441 -19.943 0.591 1.00 79.81 251 ILE A CA 1
ATOM 2031 C C . ILE A 1 251 ? -0.467 -19.116 -0.328 1.00 79.81 251 ILE A C 1
ATOM 2033 O O . ILE A 1 251 ? -1.670 -19.018 -0.084 1.00 79.81 251 ILE A O 1
ATOM 2037 N N . LEU A 1 252 ? 0.104 -18.482 -1.360 1.00 79.75 252 LEU A N 1
ATOM 2038 C CA . LEU A 1 252 ? -0.635 -17.669 -2.326 1.00 79.75 252 LEU A CA 1
ATOM 2039 C C . LEU A 1 252 ? -1.449 -18.505 -3.320 1.00 79.75 252 LEU A C 1
ATOM 2041 O O . LEU A 1 252 ? -2.181 -17.929 -4.128 1.00 79.75 252 LEU A O 1
ATOM 2045 N N . ASP A 1 253 ? -1.363 -19.836 -3.261 1.00 78.31 253 ASP A N 1
ATOM 2046 C CA . ASP A 1 253 ? -2.219 -20.700 -4.067 1.00 78.31 253 ASP A CA 1
ATOM 2047 C C . ASP A 1 253 ? -3.713 -20.419 -3.794 1.00 78.31 253 ASP A C 1
ATOM 2049 O O . ASP A 1 253 ? -4.168 -20.278 -2.653 1.00 78.31 253 ASP A O 1
ATOM 2053 N N . GLY A 1 254 ? -4.486 -20.261 -4.868 1.00 74.69 254 GLY A N 1
ATOM 2054 C CA . GLY A 1 254 ? -5.900 -19.875 -4.816 1.00 74.69 254 GLY A CA 1
ATOM 2055 C C . GLY A 1 254 ? -6.199 -18.421 -4.408 1.00 74.69 254 GLY A C 1
ATOM 2056 O O . GLY A 1 254 ? -7.378 -18.064 -4.310 1.00 74.69 254 GLY A O 1
ATOM 2057 N N . VAL A 1 255 ? -5.192 -17.563 -4.187 1.00 81.75 255 VAL A N 1
ATOM 2058 C CA . VAL A 1 255 ? -5.398 -16.122 -3.947 1.00 81.75 255 VAL A CA 1
ATOM 2059 C C . VAL A 1 255 ? -5.628 -15.399 -5.285 1.00 81.75 255 VAL A C 1
ATOM 2061 O O . VAL A 1 255 ? -4.855 -15.589 -6.225 1.00 81.75 255 VAL A O 1
ATOM 2064 N N . PRO A 1 256 ? -6.663 -14.544 -5.418 1.00 84.31 256 PRO A N 1
ATOM 2065 C CA . PRO A 1 256 ? -6.899 -13.801 -6.654 1.00 84.31 256 PRO A CA 1
ATOM 2066 C C . PRO A 1 256 ? -5.726 -12.888 -7.028 1.00 84.31 256 PRO A C 1
ATOM 2068 O O . PRO A 1 256 ? -5.182 -12.183 -6.176 1.00 84.31 256 PRO A O 1
ATOM 2071 N N . HIS A 1 257 ? -5.414 -12.802 -8.325 1.00 83.81 257 HIS A N 1
ATOM 2072 C CA . HIS A 1 257 ? -4.338 -11.947 -8.839 1.00 83.81 257 HIS A CA 1
ATOM 2073 C C . HIS A 1 257 ? -4.441 -10.492 -8.356 1.00 83.81 257 HIS A C 1
ATOM 2075 O O . HIS A 1 257 ? -3.436 -9.866 -8.044 1.00 83.81 257 HIS A O 1
ATOM 2081 N N . THR A 1 258 ? -5.653 -9.943 -8.245 1.00 86.38 258 THR A N 1
ATOM 2082 C CA . THR A 1 258 ? -5.865 -8.575 -7.745 1.00 86.38 258 THR A CA 1
ATOM 2083 C C . THR A 1 258 ? -5.308 -8.377 -6.335 1.00 86.38 258 THR A C 1
ATOM 2085 O O . THR A 1 258 ? -4.685 -7.354 -6.069 1.00 86.38 258 THR A O 1
ATOM 2088 N N . ARG A 1 259 ? -5.469 -9.365 -5.445 1.00 85.62 259 ARG A N 1
ATOM 2089 C CA . ARG A 1 259 ? -4.911 -9.321 -4.086 1.00 85.62 259 ARG A CA 1
ATOM 2090 C C . ARG A 1 259 ? -3.395 -9.491 -4.079 1.00 85.62 259 ARG A C 1
ATOM 2092 O O . ARG A 1 259 ? -2.721 -8.862 -3.271 1.00 85.62 259 ARG A O 1
ATOM 2099 N N . ILE A 1 260 ? -2.849 -10.278 -5.002 1.00 88.50 260 ILE A N 1
ATOM 2100 C CA . ILE A 1 260 ? -1.396 -10.425 -5.167 1.00 88.50 260 ILE A CA 1
ATOM 2101 C C . ILE A 1 260 ? -0.776 -9.108 -5.669 1.00 88.50 260 ILE A C 1
ATOM 2103 O O . ILE A 1 260 ? 0.235 -8.662 -5.129 1.00 88.50 260 ILE A O 1
ATOM 2107 N N . SER A 1 261 ? -1.412 -8.420 -6.622 1.00 88.81 261 SER A N 1
ATOM 2108 C CA . SER A 1 261 ? -1.000 -7.077 -7.056 1.00 88.81 261 SER A CA 1
ATOM 2109 C C . SER A 1 261 ? -1.022 -6.060 -5.907 1.00 88.81 261 SER A C 1
ATOM 2111 O O . SER A 1 261 ? -0.112 -5.241 -5.780 1.00 88.81 261 SER A O 1
ATOM 2113 N N . GLU A 1 262 ? -2.034 -6.113 -5.037 1.00 89.38 262 GLU A N 1
ATOM 2114 C CA . GLU A 1 262 ? -2.098 -5.262 -3.841 1.00 89.38 262 GLU A CA 1
ATOM 2115 C C . GLU A 1 262 ? -1.003 -5.599 -2.821 1.00 89.38 262 GLU A C 1
ATOM 2117 O O . GLU A 1 262 ? -0.422 -4.687 -2.228 1.00 89.38 262 GLU A O 1
ATOM 2122 N N . LEU A 1 263 ? -0.677 -6.886 -2.646 1.00 90.75 263 LEU A N 1
ATOM 2123 C CA . LEU A 1 263 ? 0.459 -7.322 -1.833 1.00 90.75 263 LEU A CA 1
ATOM 2124 C C . LEU A 1 263 ? 1.776 -6.768 -2.390 1.00 90.75 263 LEU A C 1
ATOM 2126 O O . LEU A 1 263 ? 2.575 -6.235 -1.624 1.00 90.75 263 LEU A O 1
ATOM 2130 N N . ALA A 1 264 ? 1.985 -6.817 -3.706 1.00 92.00 264 ALA A N 1
ATOM 2131 C CA . ALA A 1 264 ? 3.172 -6.246 -4.338 1.00 92.00 264 ALA A CA 1
ATOM 2132 C C . ALA A 1 264 ? 3.263 -4.723 -4.153 1.00 92.00 264 ALA A C 1
ATOM 2134 O O . ALA A 1 264 ? 4.336 -4.202 -3.852 1.00 92.00 264 ALA A O 1
ATOM 2135 N N . ALA A 1 265 ? 2.143 -4.001 -4.262 1.00 91.88 265 ALA A N 1
ATOM 2136 C CA . ALA A 1 265 ? 2.103 -2.566 -3.976 1.00 91.88 265 ALA A CA 1
ATOM 2137 C C . ALA A 1 265 ? 2.413 -2.267 -2.497 1.00 91.88 265 ALA A C 1
ATOM 2139 O O . ALA A 1 265 ? 3.119 -1.306 -2.183 1.00 91.88 265 ALA A O 1
ATOM 2140 N N . TRP A 1 266 ? 1.923 -3.102 -1.575 1.00 91.75 266 TRP A N 1
ATOM 2141 C CA . TRP A 1 266 ? 2.284 -3.003 -0.162 1.00 91.75 266 TRP A CA 1
ATOM 2142 C C . TRP A 1 266 ? 3.787 -3.232 0.046 1.00 91.75 266 TRP A C 1
ATOM 2144 O O . TRP A 1 266 ? 4.426 -2.387 0.669 1.00 91.75 266 TRP A O 1
ATOM 2154 N N . VAL A 1 267 ? 4.364 -4.285 -0.547 1.00 92.69 267 VAL A N 1
ATOM 2155 C CA . VAL A 1 267 ? 5.807 -4.583 -0.502 1.00 92.69 267 VAL A CA 1
ATOM 2156 C C . VAL A 1 267 ? 6.620 -3.399 -1.030 1.00 92.69 267 VAL A C 1
ATOM 2158 O O . VAL A 1 267 ? 7.522 -2.915 -0.346 1.00 92.69 267 VAL A O 1
ATOM 2161 N N . ALA A 1 268 ? 6.261 -2.870 -2.203 1.00 93.62 268 ALA A N 1
ATOM 2162 C CA . ALA A 1 268 ? 6.916 -1.707 -2.797 1.00 93.62 268 ALA A CA 1
ATOM 2163 C C . ALA A 1 268 ? 6.857 -0.475 -1.890 1.00 93.62 268 ALA A C 1
ATOM 2165 O O . ALA A 1 268 ? 7.778 0.342 -1.889 1.00 93.62 268 ALA A O 1
ATOM 2166 N N . LYS A 1 269 ? 5.794 -0.332 -1.092 1.00 91.94 269 LYS A N 1
ATOM 2167 C CA . LYS A 1 269 ? 5.626 0.767 -0.142 1.00 91.94 269 LYS A CA 1
ATOM 2168 C C . LYS A 1 269 ? 6.440 0.577 1.135 1.00 91.94 269 LYS A C 1
ATOM 2170 O O . LYS A 1 269 ? 7.080 1.542 1.557 1.00 91.94 269 LYS A O 1
ATOM 2175 N N . THR A 1 270 ? 6.420 -0.602 1.745 1.00 88.31 270 THR A N 1
ATOM 2176 C CA . THR A 1 270 ? 6.951 -0.821 3.101 1.00 88.31 270 THR A CA 1
ATOM 2177 C C . THR A 1 270 ? 8.408 -1.259 3.121 1.00 88.31 270 THR A C 1
ATOM 2179 O O . THR A 1 270 ? 9.142 -0.829 4.005 1.00 88.31 270 THR A O 1
ATOM 2182 N N . GLN A 1 271 ? 8.852 -2.025 2.125 1.00 89.69 271 GLN A N 1
ATOM 2183 C CA . GLN A 1 271 ? 10.192 -2.605 2.122 1.00 89.69 271 GLN A CA 1
ATOM 2184 C C . GLN A 1 271 ? 11.256 -1.651 1.542 1.00 89.69 271 GLN A C 1
ATOM 2186 O O . GLN A 1 271 ? 10.933 -0.741 0.754 1.00 89.69 271 GLN A O 1
ATOM 2191 N N . PRO A 1 272 ? 12.541 -1.846 1.906 1.00 91.12 272 PRO A N 1
ATOM 2192 C CA . PRO A 1 272 ? 13.672 -1.241 1.206 1.00 91.12 272 PRO A CA 1
ATOM 2193 C C . PRO A 1 272 ? 13.672 -1.613 -0.288 1.00 91.12 272 PRO A C 1
ATOM 2195 O O . PRO A 1 272 ? 13.296 -2.738 -0.612 1.00 91.12 272 PRO A O 1
ATOM 2198 N N . PRO A 1 273 ? 14.124 -0.734 -1.204 1.00 92.69 273 PRO A N 1
ATOM 2199 C CA . PRO A 1 273 ? 13.996 -0.946 -2.652 1.00 92.69 273 PRO A CA 1
ATOM 2200 C C . PRO A 1 273 ? 14.512 -2.296 -3.175 1.00 92.69 273 PRO A C 1
ATOM 2202 O O . PRO A 1 273 ? 13.786 -2.983 -3.884 1.00 92.69 273 PRO A O 1
ATOM 2205 N N . GLU A 1 274 ? 15.713 -2.723 -2.772 1.00 91.50 274 GLU A N 1
ATOM 2206 C CA . GLU A 1 274 ? 16.308 -4.013 -3.181 1.00 91.50 274 GLU A CA 1
ATOM 2207 C C . GLU A 1 274 ? 15.492 -5.221 -2.687 1.00 91.50 274 GLU A C 1
ATOM 2209 O O . GLU A 1 274 ? 15.245 -6.182 -3.416 1.00 91.50 274 GLU A O 1
ATOM 2214 N N . GLN A 1 275 ? 15.021 -5.161 -1.438 1.00 91.12 275 GLN A N 1
ATOM 2215 C CA . GLN A 1 275 ? 14.187 -6.207 -0.843 1.00 91.12 275 GLN A CA 1
ATOM 2216 C C . GLN A 1 275 ? 12.809 -6.257 -1.507 1.00 91.12 275 GLN A C 1
ATOM 2218 O O . GLN A 1 275 ? 12.312 -7.337 -1.824 1.00 91.12 275 GLN A O 1
ATOM 2223 N N . ALA A 1 276 ? 12.225 -5.085 -1.767 1.00 92.88 276 ALA A N 1
ATOM 2224 C CA . ALA A 1 276 ? 10.965 -4.954 -2.474 1.00 92.88 276 ALA A CA 1
ATOM 2225 C C . ALA A 1 276 ? 11.059 -5.549 -3.882 1.00 92.88 276 ALA A C 1
ATOM 2227 O O . ALA A 1 276 ? 10.215 -6.359 -4.248 1.00 92.88 276 ALA A O 1
ATOM 2228 N N . ALA A 1 277 ? 12.101 -5.200 -4.640 1.00 92.00 277 ALA A N 1
ATOM 2229 C CA . ALA A 1 277 ? 12.324 -5.726 -5.981 1.00 92.00 277 ALA A CA 1
ATOM 2230 C C . ALA A 1 277 ? 12.447 -7.254 -5.987 1.00 92.00 277 ALA A C 1
ATOM 2232 O O . ALA A 1 277 ? 11.773 -7.919 -6.770 1.00 92.00 277 ALA A O 1
ATOM 2233 N N . SER A 1 278 ? 13.237 -7.819 -5.069 1.00 90.19 278 SER A N 1
ATOM 2234 C CA . SER A 1 278 ? 13.384 -9.273 -4.962 1.00 90.19 278 SER A CA 1
ATOM 2235 C C . SER A 1 278 ? 12.063 -9.970 -4.614 1.00 90.19 278 SER A C 1
ATOM 2237 O O . SER A 1 278 ? 11.729 -10.988 -5.216 1.00 90.19 278 SER A O 1
ATOM 2239 N N . LEU A 1 279 ? 11.277 -9.413 -3.687 1.00 90.62 279 LEU A N 1
ATOM 2240 C CA . LEU A 1 279 ? 9.963 -9.955 -3.331 1.00 90.62 279 LEU A CA 1
ATOM 2241 C C . LEU A 1 279 ? 8.959 -9.868 -4.477 1.00 90.62 279 LEU A C 1
ATOM 2243 O O . LEU A 1 279 ? 8.232 -10.829 -4.714 1.00 90.62 279 LEU A O 1
ATOM 2247 N N . ILE A 1 280 ? 8.907 -8.737 -5.181 1.00 91.25 280 ILE A N 1
ATOM 2248 C CA . ILE A 1 280 ? 8.001 -8.564 -6.320 1.00 91.25 280 ILE A CA 1
ATOM 2249 C C . ILE A 1 280 ? 8.391 -9.532 -7.440 1.00 91.25 280 ILE A C 1
ATOM 2251 O O . ILE A 1 280 ? 7.510 -10.186 -7.983 1.00 91.25 280 ILE A O 1
ATOM 2255 N N . GLU A 1 281 ? 9.685 -9.724 -7.718 1.00 87.56 281 GLU A N 1
ATOM 2256 C CA . GLU A 1 281 ? 10.158 -10.749 -8.661 1.00 87.56 281 GLU A CA 1
ATOM 2257 C C . GLU A 1 281 ? 9.690 -12.157 -8.248 1.00 87.56 281 GLU A C 1
ATOM 2259 O O . GLU A 1 281 ? 9.135 -12.885 -9.073 1.00 87.56 281 GLU A O 1
ATOM 2264 N N . MET A 1 282 ? 9.824 -12.530 -6.968 1.00 87.12 282 MET A N 1
ATOM 2265 C CA . MET A 1 282 ? 9.315 -13.818 -6.473 1.00 87.12 282 MET A CA 1
ATOM 2266 C C . MET A 1 282 ? 7.790 -13.938 -6.610 1.00 87.12 282 MET A C 1
ATOM 2268 O O . MET A 1 282 ? 7.301 -15.006 -6.975 1.00 87.12 282 MET A O 1
ATOM 2272 N N . LEU A 1 283 ? 7.035 -12.864 -6.350 1.00 87.56 283 LEU A N 1
ATOM 2273 C CA . LEU A 1 283 ? 5.580 -12.827 -6.547 1.00 87.56 283 LEU A CA 1
ATOM 2274 C C . LEU A 1 283 ? 5.209 -13.015 -8.022 1.00 87.56 283 LEU A C 1
ATOM 2276 O O . LEU A 1 283 ? 4.286 -13.777 -8.325 1.00 87.56 283 LEU A O 1
ATOM 2280 N N . CYS A 1 284 ? 5.936 -12.369 -8.938 1.00 82.31 284 CYS A N 1
ATOM 2281 C CA . CYS A 1 284 ? 5.761 -12.572 -10.370 1.00 82.31 284 CYS A CA 1
ATOM 2282 C C . CYS A 1 284 ? 5.969 -14.051 -10.714 1.00 82.31 284 CYS A C 1
ATOM 2284 O O . CYS A 1 284 ? 5.072 -14.658 -11.300 1.00 82.31 284 CYS A O 1
ATOM 2286 N N . ILE A 1 285 ? 7.104 -14.642 -10.319 1.00 79.56 285 ILE A N 1
ATOM 2287 C CA . ILE A 1 285 ? 7.456 -16.043 -10.620 1.00 79.56 285 ILE A CA 1
ATOM 2288 C C . ILE A 1 285 ? 6.407 -17.011 -10.060 1.00 79.56 285 ILE A C 1
ATOM 2290 O O . ILE A 1 285 ? 5.882 -17.849 -10.793 1.00 79.56 285 ILE A O 1
ATOM 2294 N N . GLN A 1 286 ? 6.049 -16.866 -8.781 1.00 77.81 286 GLN A N 1
ATOM 2295 C CA . GLN A 1 286 ? 5.131 -17.775 -8.088 1.00 77.81 286 GLN A CA 1
ATOM 2296 C C . GLN A 1 286 ? 3.740 -17.807 -8.731 1.00 77.81 286 GLN A C 1
ATOM 2298 O O . GLN A 1 286 ? 3.070 -18.837 -8.727 1.00 77.81 286 GLN A O 1
ATOM 2303 N N . THR A 1 287 ? 3.294 -16.680 -9.282 1.00 73.38 287 THR A N 1
ATOM 2304 C CA . THR A 1 287 ? 1.944 -16.548 -9.843 1.00 73.38 287 THR A CA 1
ATOM 2305 C C . THR A 1 287 ? 1.880 -16.869 -11.328 1.00 73.38 287 THR A C 1
ATOM 2307 O O . THR A 1 287 ? 0.785 -16.897 -11.889 1.00 73.38 287 THR A O 1
ATOM 2310 N N . SER A 1 288 ? 3.034 -17.100 -11.972 1.00 67.38 288 SER A N 1
ATOM 2311 C CA . SER A 1 288 ? 3.156 -17.246 -13.430 1.00 67.38 288 SER A CA 1
ATOM 2312 C C . SER A 1 288 ? 2.434 -16.131 -14.203 1.00 67.38 288 SER A C 1
ATOM 2314 O O . SER A 1 288 ? 2.026 -16.323 -15.348 1.00 67.38 288 SER A O 1
ATOM 2316 N N . SER A 1 289 ? 2.246 -14.964 -13.576 1.00 66.19 289 SER A N 1
ATOM 2317 C CA . SER A 1 289 ? 1.524 -13.856 -14.181 1.00 66.19 289 SER A CA 1
ATOM 2318 C C . SER A 1 289 ? 2.500 -12.921 -14.889 1.00 66.19 289 SER A C 1
ATOM 2320 O O . SER A 1 289 ? 3.402 -12.390 -14.238 1.00 66.19 289 SER A O 1
ATOM 2322 N N . PRO A 1 290 ? 2.319 -12.677 -16.198 1.00 57.50 290 PRO A N 1
ATOM 2323 C CA . PRO A 1 290 ? 3.195 -11.808 -16.975 1.00 57.50 290 PRO A CA 1
ATOM 2324 C C . PRO A 1 290 ? 2.926 -10.308 -16.739 1.00 57.50 290 PRO A C 1
ATOM 2326 O O . PRO A 1 290 ? 3.484 -9.480 -17.452 1.00 57.50 290 PRO A O 1
ATOM 2329 N N . GLY A 1 291 ? 2.050 -9.915 -15.804 1.00 69.50 291 GLY A N 1
ATOM 2330 C CA . GLY A 1 291 ? 1.818 -8.497 -15.519 1.00 69.50 291 GLY A CA 1
ATOM 2331 C C . GLY A 1 291 ? 0.795 -8.208 -14.421 1.00 69.50 291 GLY A C 1
ATOM 2332 O O . GLY A 1 291 ? 0.216 -9.107 -13.823 1.00 69.50 291 GLY A O 1
ATOM 2333 N N . GLY A 1 292 ? 0.562 -6.921 -14.169 1.00 79.50 292 GLY A N 1
ATOM 2334 C CA . GLY A 1 292 ? -0.230 -6.395 -13.059 1.00 79.50 292 GLY A CA 1
ATOM 2335 C C . GLY A 1 292 ? 0.602 -5.970 -11.843 1.00 79.50 292 GLY A C 1
ATOM 2336 O O . GLY A 1 292 ? 0.015 -5.716 -10.786 1.00 79.50 292 GLY A O 1
ATOM 2337 N N . PHE A 1 293 ? 1.928 -5.860 -11.981 1.00 89.38 293 PHE A N 1
ATOM 2338 C CA . PHE A 1 293 ? 2.841 -5.385 -10.935 1.00 89.38 293 PHE A CA 1
ATOM 2339 C C . PHE A 1 293 ? 3.489 -4.036 -11.273 1.00 89.38 293 PHE A C 1
ATOM 2341 O O . PHE A 1 293 ? 4.152 -3.456 -10.413 1.00 89.38 293 PHE A O 1
ATOM 2348 N N . LEU A 1 294 ? 3.230 -3.471 -12.461 1.00 88.56 294 LEU A N 1
ATOM 2349 C CA . LEU A 1 294 ? 3.746 -2.164 -12.885 1.00 88.56 294 LEU A CA 1
ATOM 2350 C C . LEU A 1 294 ? 3.625 -1.057 -11.810 1.00 88.56 294 LEU A C 1
ATOM 2352 O O . LEU A 1 294 ? 4.619 -0.374 -11.572 1.00 88.56 294 LEU A O 1
ATOM 2356 N N . PRO A 1 295 ? 2.493 -0.871 -11.093 1.00 91.12 295 PRO A N 1
ATOM 2357 C CA . PRO A 1 295 ? 2.417 0.145 -10.038 1.00 91.12 295 PRO A CA 1
ATOM 2358 C C . PRO A 1 295 ? 3.425 -0.068 -8.898 1.00 91.12 295 PRO A C 1
ATOM 2360 O O . PRO A 1 295 ? 3.954 0.902 -8.355 1.00 91.12 295 PRO A O 1
ATOM 2363 N N . ALA A 1 296 ? 3.707 -1.326 -8.548 1.00 94.38 296 ALA A N 1
ATOM 2364 C CA . ALA A 1 296 ? 4.693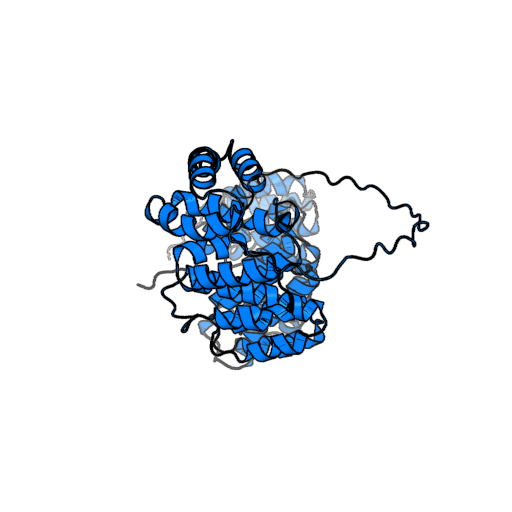 -1.678 -7.533 1.00 94.38 296 ALA A CA 1
ATOM 2365 C C . ALA A 1 296 ? 6.114 -1.373 -8.032 1.00 94.38 296 ALA A C 1
ATOM 2367 O O . ALA A 1 296 ? 6.884 -0.728 -7.322 1.00 94.38 296 ALA A O 1
ATOM 2368 N N . TRP A 1 297 ? 6.431 -1.735 -9.278 1.00 93.88 297 TRP A N 1
ATOM 2369 C CA . TRP A 1 297 ? 7.717 -1.412 -9.902 1.00 93.88 297 TRP A CA 1
ATOM 2370 C C . TRP A 1 297 ? 7.956 0.093 -10.028 1.00 93.88 297 TRP A C 1
ATOM 2372 O O . TRP A 1 297 ? 9.045 0.567 -9.703 1.00 93.88 297 TRP A O 1
ATOM 2382 N N . ILE A 1 298 ? 6.929 0.864 -10.407 1.00 91.75 298 ILE A N 1
ATOM 2383 C CA . ILE A 1 298 ? 7.008 2.330 -10.434 1.00 91.75 298 ILE A CA 1
ATOM 2384 C C . ILE A 1 298 ? 7.395 2.853 -9.048 1.00 91.75 298 ILE A C 1
ATOM 2386 O O . ILE A 1 298 ? 8.301 3.672 -8.930 1.00 91.75 298 ILE A O 1
ATOM 2390 N N . GLN A 1 299 ? 6.759 2.345 -7.991 1.00 94.62 299 GLN A N 1
ATOM 2391 C CA . GLN A 1 299 ? 7.047 2.772 -6.626 1.00 94.62 299 GLN A CA 1
ATOM 2392 C C . GLN A 1 299 ? 8.451 2.368 -6.142 1.00 94.62 299 GLN A C 1
ATOM 2394 O O . GLN A 1 299 ? 9.058 3.127 -5.386 1.00 94.62 299 GLN A O 1
ATOM 2399 N N . VAL A 1 300 ? 8.984 1.222 -6.579 1.00 95.00 300 VAL A N 1
ATOM 2400 C CA . VAL A 1 300 ? 10.384 0.842 -6.320 1.00 95.00 300 VAL A CA 1
ATOM 2401 C C . VAL A 1 300 ? 11.338 1.840 -6.981 1.00 95.00 300 VAL A C 1
ATOM 2403 O O . VAL A 1 300 ? 12.194 2.393 -6.293 1.00 95.00 300 VAL A O 1
ATOM 2406 N N . GLY A 1 301 ? 11.151 2.140 -8.270 1.00 90.56 301 GLY A N 1
ATOM 2407 C CA . GLY A 1 301 ? 12.002 3.093 -8.995 1.00 90.56 301 GLY A CA 1
ATOM 2408 C C . GLY A 1 301 ? 11.929 4.520 -8.460 1.00 90.56 301 GLY A C 1
ATOM 2409 O O . GLY A 1 301 ? 12.949 5.195 -8.380 1.00 90.56 301 GLY A O 1
ATOM 2410 N N . ALA A 1 302 ? 10.751 4.951 -8.003 1.00 90.69 302 ALA A N 1
ATOM 2411 C CA . ALA A 1 302 ? 10.576 6.252 -7.364 1.00 90.69 302 ALA A CA 1
ATOM 2412 C C . ALA A 1 302 ? 11.376 6.386 -6.053 1.00 90.69 302 ALA A C 1
ATOM 2414 O O . ALA A 1 302 ? 11.676 7.502 -5.630 1.00 90.69 302 ALA A O 1
ATOM 2415 N N . LYS A 1 303 ? 11.695 5.263 -5.390 1.00 91.94 303 LYS A N 1
ATOM 2416 C CA . LYS A 1 303 ? 12.566 5.235 -4.207 1.00 91.94 303 LYS A CA 1
ATOM 2417 C C . LYS A 1 303 ? 14.041 5.137 -4.588 1.00 91.94 303 LYS A C 1
ATOM 2419 O O . LYS A 1 303 ? 14.855 5.833 -3.989 1.00 91.94 303 LYS A O 1
ATOM 2424 N N . ASP A 1 304 ? 14.375 4.244 -5.518 1.00 91.44 304 ASP A N 1
ATOM 2425 C CA . ASP A 1 304 ? 15.740 4.023 -5.989 1.00 91.44 304 ASP A CA 1
ATOM 2426 C C . ASP A 1 304 ? 15.737 3.439 -7.409 1.00 91.44 304 ASP A C 1
ATOM 2428 O O . ASP A 1 304 ? 15.479 2.251 -7.631 1.00 91.44 304 ASP A O 1
ATOM 2432 N N . MET A 1 305 ? 16.064 4.290 -8.380 1.00 87.19 305 MET A N 1
ATOM 2433 C CA . MET A 1 305 ? 16.131 3.920 -9.791 1.00 87.19 305 MET A CA 1
ATOM 2434 C C . MET A 1 305 ? 17.203 2.862 -10.081 1.00 87.19 305 MET A C 1
ATOM 2436 O O . MET A 1 305 ? 17.045 2.047 -10.993 1.00 87.19 305 MET A O 1
ATOM 2440 N N . SER A 1 306 ? 18.295 2.847 -9.308 1.00 88.88 306 SER A N 1
ATOM 2441 C CA . SER A 1 306 ? 19.414 1.931 -9.550 1.00 88.88 306 SER A CA 1
ATOM 2442 C C . SER A 1 306 ? 19.008 0.468 -9.363 1.00 88.88 306 SER A C 1
ATOM 2444 O O . SER A 1 306 ? 19.561 -0.412 -10.021 1.00 88.88 306 SER A O 1
ATOM 2446 N N . VAL A 1 307 ? 17.998 0.206 -8.528 1.00 90.81 307 VAL A N 1
ATOM 2447 C CA . VAL A 1 307 ? 17.439 -1.134 -8.332 1.00 90.81 307 VAL A CA 1
ATOM 2448 C C . VAL A 1 307 ? 16.698 -1.603 -9.578 1.00 90.81 307 VAL A C 1
ATOM 2450 O O . VAL A 1 307 ? 16.940 -2.718 -10.034 1.00 90.81 307 VAL A O 1
ATOM 2453 N N . LEU A 1 308 ? 15.853 -0.754 -10.178 1.00 87.31 308 LEU A N 1
ATOM 2454 C CA . LEU A 1 308 ? 15.193 -1.095 -11.445 1.00 87.31 308 LEU A CA 1
ATOM 2455 C C . LEU A 1 308 ? 16.223 -1.373 -12.541 1.00 87.31 308 LEU A C 1
ATOM 2457 O O . LEU A 1 308 ? 16.086 -2.355 -13.261 1.00 87.31 308 LEU A O 1
ATOM 2461 N N . LEU A 1 309 ? 17.280 -0.560 -12.618 1.00 84.12 309 LEU A N 1
ATOM 2462 C CA . LEU A 1 309 ? 18.358 -0.744 -13.587 1.00 84.12 309 LEU A CA 1
ATOM 2463 C C . LEU A 1 309 ? 19.079 -2.091 -13.409 1.00 84.12 309 LEU A C 1
ATOM 2465 O O . LEU A 1 309 ? 19.279 -2.815 -14.380 1.00 84.12 309 LEU A O 1
ATOM 2469 N N . LYS A 1 310 ? 19.425 -2.474 -12.172 1.00 86.69 310 LYS A N 1
ATOM 2470 C CA . LYS A 1 310 ? 20.029 -3.789 -11.882 1.00 86.69 310 LYS A CA 1
ATOM 2471 C C . LYS A 1 310 ? 19.105 -4.943 -12.259 1.00 86.69 310 LYS A C 1
ATOM 2473 O O . LYS A 1 310 ? 19.564 -5.924 -12.838 1.00 86.69 310 LYS A O 1
ATOM 2478 N N . MET A 1 311 ? 17.816 -4.826 -11.935 1.00 85.88 311 MET A N 1
ATOM 2479 C CA . MET A 1 311 ? 16.816 -5.834 -12.292 1.00 85.88 311 MET A CA 1
ATOM 2480 C C . MET A 1 311 ? 16.675 -5.951 -13.811 1.00 85.88 311 MET A C 1
ATOM 2482 O O . MET A 1 311 ? 16.620 -7.060 -14.329 1.00 85.88 311 MET A O 1
ATOM 2486 N N . LEU A 1 312 ? 16.688 -4.827 -14.529 1.00 80.19 312 LEU A N 1
ATOM 2487 C CA . LEU A 1 312 ? 16.669 -4.803 -15.989 1.00 80.19 312 LEU A CA 1
ATOM 2488 C C . LEU A 1 312 ? 17.906 -5.458 -16.593 1.00 80.19 312 LEU A C 1
ATOM 2490 O O . LEU A 1 312 ? 17.748 -6.319 -17.450 1.00 80.19 312 LEU A O 1
ATOM 2494 N N . HIS A 1 313 ? 19.110 -5.132 -16.118 1.00 77.00 313 HIS A N 1
ATOM 2495 C CA . HIS A 1 313 ? 20.333 -5.785 -16.591 1.00 77.00 313 HIS A CA 1
ATOM 2496 C C . HIS A 1 313 ? 20.315 -7.293 -16.332 1.00 77.00 313 HIS A C 1
ATOM 2498 O O . HIS A 1 313 ? 20.604 -8.059 -17.242 1.00 77.00 313 HIS A O 1
ATOM 2504 N N . LYS A 1 314 ? 19.854 -7.738 -15.155 1.00 77.56 314 LYS A N 1
ATOM 2505 C CA . LYS A 1 314 ? 19.670 -9.168 -14.859 1.00 77.56 314 LYS A CA 1
ATOM 2506 C C . LYS A 1 314 ? 18.742 -9.856 -15.870 1.00 77.56 314 LYS A C 1
ATOM 2508 O O . LYS A 1 314 ? 19.002 -10.992 -16.251 1.00 77.56 314 LYS A O 1
ATOM 2513 N N . GLN A 1 315 ? 17.668 -9.185 -16.291 1.00 71.75 315 GLN A N 1
ATOM 2514 C CA . GLN A 1 315 ? 16.734 -9.707 -17.295 1.00 71.75 315 GLN A CA 1
ATOM 2515 C C . GLN A 1 315 ? 17.282 -9.593 -18.732 1.00 71.75 315 GLN A C 1
ATOM 2517 O O . GLN A 1 315 ? 16.952 -10.418 -19.576 1.00 71.75 315 GLN A O 1
ATOM 2522 N N . MET A 1 316 ? 18.129 -8.601 -19.029 1.00 64.50 316 MET A N 1
ATOM 2523 C CA . MET A 1 316 ? 18.758 -8.413 -20.345 1.00 64.50 316 MET A CA 1
ATOM 2524 C C . MET A 1 316 ? 19.938 -9.365 -20.586 1.00 64.50 316 MET A C 1
ATOM 2526 O O . MET A 1 316 ? 20.058 -9.884 -21.691 1.00 64.50 316 MET A O 1
ATOM 2530 N N . ASP A 1 317 ? 20.738 -9.678 -19.563 1.00 59.00 317 ASP A N 1
ATOM 2531 C CA . ASP A 1 317 ? 21.806 -10.690 -19.636 1.00 59.00 317 ASP A CA 1
ATOM 2532 C C . ASP A 1 317 ? 21.246 -12.085 -19.996 1.00 59.00 317 ASP A C 1
ATOM 2534 O O . ASP A 1 317 ? 21.923 -12.902 -20.626 1.00 59.00 317 ASP A O 1
ATOM 2538 N N . LEU A 1 318 ? 19.987 -12.362 -19.632 1.00 50.62 318 LEU A N 1
ATOM 2539 C CA . LEU A 1 318 ? 19.264 -13.571 -20.042 1.00 50.62 318 LEU A CA 1
ATOM 2540 C C . LEU A 1 318 ? 18.952 -13.594 -21.548 1.00 50.62 318 LEU A C 1
ATOM 2542 O O . LEU A 1 318 ? 18.972 -14.663 -22.158 1.00 50.62 318 LEU A O 1
ATOM 2546 N N . ASP A 1 319 ? 18.701 -12.436 -22.158 1.00 51.62 319 ASP A N 1
ATOM 2547 C CA . ASP A 1 319 ? 18.377 -12.329 -23.582 1.00 51.62 319 ASP A CA 1
ATOM 2548 C C . ASP A 1 319 ? 19.613 -12.403 -24.472 1.00 51.62 319 ASP A C 1
ATOM 2550 O O . ASP A 1 319 ? 19.536 -13.005 -25.538 1.00 51.62 319 ASP A O 1
ATOM 2554 N N . ASP A 1 320 ? 20.765 -11.888 -24.036 1.00 50.88 320 ASP A N 1
ATOM 2555 C CA . ASP A 1 320 ? 22.029 -12.097 -24.755 1.00 50.88 320 ASP A CA 1
ATOM 2556 C C . ASP A 1 320 ? 22.384 -13.596 -24.833 1.00 50.88 320 ASP A C 1
ATOM 2558 O O . ASP A 1 320 ? 22.912 -14.068 -25.842 1.00 50.88 320 ASP A O 1
ATOM 2562 N N . LEU A 1 321 ? 21.999 -14.384 -23.821 1.00 39.47 321 LEU A N 1
ATOM 2563 C CA . LEU A 1 321 ? 22.088 -15.850 -23.830 1.00 39.47 321 LEU A CA 1
ATOM 2564 C C . LEU A 1 321 ? 21.059 -16.529 -24.757 1.00 39.47 321 LEU A C 1
ATOM 2566 O O . LEU A 1 321 ? 21.352 -17.590 -25.313 1.00 39.47 321 LEU A O 1
ATOM 2570 N N . LEU A 1 322 ? 19.866 -15.957 -24.945 1.00 39.22 322 LEU A N 1
ATOM 2571 C CA . LEU A 1 322 ? 18.827 -16.502 -25.835 1.00 39.22 322 LEU A CA 1
ATOM 2572 C C . LEU A 1 322 ? 19.063 -16.117 -27.308 1.00 39.22 322 LEU A C 1
ATOM 2574 O O . LEU A 1 322 ? 18.918 -16.964 -28.192 1.00 39.22 322 LEU A O 1
ATOM 2578 N N . LEU A 1 323 ? 19.522 -14.889 -27.560 1.00 43.19 323 LEU A N 1
ATOM 2579 C CA . LEU A 1 323 ? 19.946 -14.374 -28.865 1.00 43.19 323 LEU A CA 1
ATOM 2580 C C . LEU A 1 323 ? 21.213 -15.076 -29.373 1.00 43.19 323 LEU A C 1
ATOM 2582 O O . LEU A 1 323 ? 21.289 -15.417 -30.554 1.00 43.19 323 LEU A O 1
ATOM 2586 N N . ALA A 1 324 ? 22.176 -15.381 -28.492 1.00 36.72 324 ALA A N 1
ATOM 2587 C CA . ALA A 1 324 ? 23.351 -16.185 -28.844 1.00 36.72 324 ALA A CA 1
ATOM 2588 C C . ALA A 1 324 ? 22.997 -17.619 -29.292 1.00 36.72 324 ALA A C 1
ATOM 2590 O O . ALA A 1 324 ? 23.794 -18.261 -29.978 1.00 36.72 324 ALA A O 1
ATOM 2591 N N . ASN A 1 325 ? 21.799 -18.109 -28.951 1.00 34.66 325 ASN A N 1
ATOM 2592 C CA . ASN A 1 325 ? 21.284 -19.416 -29.367 1.00 34.66 325 ASN A CA 1
ATOM 2593 C C . ASN A 1 325 ? 20.411 -19.369 -30.640 1.00 34.66 325 ASN A C 1
ATOM 2595 O O . ASN A 1 325 ? 19.844 -20.393 -31.020 1.00 34.66 325 ASN A O 1
ATOM 2599 N N . GLY A 1 326 ? 20.341 -18.226 -31.335 1.00 30.36 326 GLY A N 1
ATOM 2600 C CA . GLY A 1 326 ? 19.839 -18.143 -32.713 1.00 30.36 326 GLY A CA 1
ATOM 2601 C C . GLY A 1 326 ? 18.330 -18.318 -32.898 1.00 30.36 326 GLY A C 1
ATOM 2602 O O . GLY A 1 326 ? 17.897 -18.608 -34.011 1.00 30.36 326 GLY A O 1
ATOM 2603 N N . ASN A 1 327 ? 17.526 -18.145 -31.847 1.00 34.53 327 ASN A N 1
ATOM 2604 C CA . ASN A 1 327 ? 16.076 -18.076 -31.997 1.00 34.53 327 ASN A CA 1
ATOM 2605 C C . ASN A 1 327 ? 15.658 -16.611 -32.136 1.00 34.53 327 ASN A C 1
ATOM 2607 O O . ASN A 1 327 ? 15.752 -15.847 -31.175 1.00 34.53 327 ASN A O 1
ATOM 2611 N N . ASP A 1 328 ? 15.189 -16.236 -33.328 1.00 39.16 328 ASP A N 1
ATOM 2612 C CA . ASP A 1 328 ? 14.467 -14.983 -33.536 1.00 39.16 328 ASP A CA 1
ATOM 2613 C C . ASP A 1 328 ? 13.340 -14.872 -32.502 1.00 39.16 328 ASP A C 1
ATOM 2615 O O . ASP A 1 328 ? 12.599 -15.831 -32.253 1.00 39.16 328 ASP A O 1
ATOM 2619 N N . PHE A 1 329 ? 13.218 -13.699 -31.879 1.00 42.62 329 PHE A N 1
ATOM 2620 C CA . PHE A 1 329 ? 12.106 -13.409 -30.983 1.00 42.62 329 PHE A CA 1
ATOM 2621 C C . PHE A 1 329 ? 10.786 -13.638 -31.741 1.00 42.62 329 PHE A C 1
ATOM 2623 O O . PHE A 1 329 ? 10.586 -13.035 -32.795 1.00 42.62 329 PHE A O 1
ATOM 2630 N N . PRO A 1 330 ? 9.865 -14.488 -31.251 1.00 39.50 330 PRO A N 1
ATOM 2631 C CA . PRO A 1 330 ? 8.603 -14.700 -31.939 1.00 39.50 330 PRO A CA 1
ATOM 2632 C C . PRO A 1 330 ? 7.759 -13.422 -31.864 1.00 39.50 330 PRO A C 1
ATOM 2634 O O . PRO A 1 330 ? 7.302 -13.017 -30.793 1.00 39.50 330 PRO A O 1
ATOM 2637 N N . ASP A 1 331 ? 7.518 -12.809 -33.023 1.00 39.44 331 ASP A N 1
ATOM 2638 C CA . ASP A 1 331 ? 6.683 -11.610 -33.175 1.00 39.44 331 ASP A CA 1
ATOM 2639 C C . ASP A 1 331 ? 5.227 -11.822 -32.713 1.00 39.44 331 ASP A C 1
ATOM 2641 O O . ASP A 1 331 ? 4.522 -10.856 -32.375 1.00 39.44 331 ASP A O 1
ATOM 2645 N N . ASP A 1 332 ? 4.796 -13.086 -32.624 1.00 36.44 332 ASP A N 1
ATOM 2646 C CA . ASP A 1 332 ? 3.439 -13.495 -32.282 1.00 36.44 332 ASP A CA 1
ATOM 2647 C C . ASP A 1 332 ? 3.401 -14.656 -31.251 1.00 36.44 332 ASP A C 1
ATOM 2649 O O . ASP A 1 332 ? 3.782 -15.789 -31.560 1.00 36.44 332 ASP A O 1
ATOM 2653 N N . PRO A 1 333 ? 2.883 -14.416 -30.029 1.00 39.25 333 PRO A N 1
ATOM 2654 C CA . PRO A 1 333 ? 2.607 -15.442 -29.019 1.00 39.25 333 PRO A CA 1
ATOM 2655 C C . PRO A 1 333 ? 1.645 -16.547 -29.462 1.00 39.25 333 PRO A C 1
ATOM 2657 O O . PRO A 1 333 ? 1.582 -17.602 -28.831 1.00 39.25 333 PRO A O 1
ATOM 2660 N N . SER A 1 334 ? 0.816 -16.283 -30.476 1.00 35.81 334 SER A N 1
ATOM 2661 C CA . SER A 1 334 ? -0.360 -17.107 -30.770 1.00 35.81 334 SER A CA 1
ATOM 2662 C C . SER A 1 334 ? -0.055 -18.399 -31.537 1.00 35.81 334 SER A C 1
ATOM 2664 O O . SER A 1 334 ? -0.917 -19.276 -31.610 1.00 35.81 334 SER A O 1
ATOM 2666 N N . GLY A 1 335 ? 1.164 -18.536 -32.073 1.00 35.44 335 GLY A N 1
ATOM 2667 C CA . GLY A 1 335 ? 1.571 -19.661 -32.918 1.00 35.44 335 GLY A CA 1
ATOM 2668 C C . GLY A 1 335 ? 2.475 -20.705 -32.259 1.00 35.44 335 GLY A C 1
ATOM 2669 O O . GLY A 1 335 ? 2.731 -21.741 -32.872 1.00 35.44 335 GLY A O 1
ATOM 2670 N N . VAL A 1 336 ? 2.970 -20.477 -31.037 1.00 39.72 336 VAL A N 1
ATOM 2671 C CA . VAL A 1 336 ? 3.924 -21.402 -30.404 1.00 39.72 336 VAL A CA 1
ATOM 2672 C C . VAL A 1 336 ? 3.170 -22.460 -29.597 1.00 39.72 336 VAL A C 1
ATOM 2674 O O . VAL A 1 336 ? 2.455 -22.151 -28.645 1.00 39.72 336 VAL A O 1
ATOM 2677 N N . THR A 1 337 ? 3.320 -23.729 -29.982 1.00 38.81 337 THR A N 1
ATOM 2678 C CA . THR A 1 337 ? 2.789 -24.886 -29.246 1.00 38.81 337 THR A CA 1
ATOM 2679 C C . THR A 1 337 ? 3.182 -24.811 -27.771 1.00 38.81 337 THR A C 1
ATOM 2681 O O . THR A 1 337 ? 4.368 -24.826 -27.447 1.00 38.81 337 THR A O 1
ATOM 2684 N N . GLN A 1 338 ? 2.176 -24.738 -26.893 1.00 39.91 338 GLN A N 1
ATOM 2685 C CA . GLN A 1 338 ? 2.325 -24.605 -25.444 1.00 39.91 338 GLN A CA 1
ATOM 2686 C C . GLN A 1 338 ? 3.147 -25.762 -24.853 1.00 39.91 338 GLN A C 1
ATOM 2688 O O . GLN A 1 338 ? 2.647 -26.868 -24.653 1.00 39.91 338 GLN A O 1
ATOM 2693 N N . GLY A 1 339 ? 4.412 -25.483 -24.550 1.00 41.25 339 GLY A N 1
ATOM 2694 C CA . GLY A 1 339 ? 5.277 -26.286 -23.687 1.00 41.25 339 GLY A CA 1
ATOM 2695 C C . GLY A 1 339 ? 5.750 -25.470 -22.478 1.00 41.25 339 GLY A C 1
ATOM 2696 O O . GLY A 1 339 ? 5.647 -24.244 -22.466 1.00 41.25 339 GLY A O 1
ATOM 2697 N N . ILE A 1 340 ? 6.317 -26.127 -21.464 1.00 46.47 340 ILE A N 1
ATOM 2698 C CA . ILE A 1 340 ? 6.824 -25.474 -20.236 1.00 46.47 340 ILE A CA 1
ATOM 2699 C C . ILE A 1 340 ? 7.832 -24.350 -20.568 1.00 46.47 340 ILE A C 1
ATOM 2701 O O . ILE A 1 340 ? 7.776 -23.280 -19.971 1.00 46.47 340 ILE A O 1
ATOM 2705 N N . ALA A 1 341 ? 8.662 -24.538 -21.602 1.00 47.75 341 ALA A N 1
ATOM 2706 C CA . ALA A 1 341 ? 9.609 -23.527 -22.083 1.00 47.75 341 ALA A CA 1
ATOM 2707 C C . ALA A 1 341 ? 8.931 -22.254 -22.632 1.00 47.75 341 ALA A C 1
ATOM 2709 O O . ALA A 1 341 ? 9.431 -21.156 -22.426 1.00 47.75 341 ALA A O 1
ATOM 2710 N N . THR A 1 342 ? 7.768 -22.371 -23.286 1.00 50.88 342 THR A N 1
ATOM 2711 C CA . THR A 1 342 ? 7.036 -21.202 -23.809 1.00 50.88 342 THR A CA 1
ATOM 2712 C C . THR A 1 342 ? 6.384 -20.379 -22.706 1.00 50.88 342 THR A C 1
ATOM 2714 O O . THR A 1 342 ? 6.410 -19.158 -22.770 1.00 50.88 342 THR A O 1
ATOM 2717 N N . ALA A 1 343 ? 5.847 -21.024 -21.666 1.00 49.16 343 ALA A N 1
ATOM 2718 C CA . ALA A 1 343 ? 5.227 -20.323 -20.542 1.00 49.16 343 ALA A CA 1
ATOM 2719 C C . ALA A 1 343 ? 6.250 -19.495 -19.748 1.00 49.16 343 ALA A C 1
ATOM 2721 O O . ALA A 1 343 ? 5.948 -18.372 -19.353 1.00 49.16 343 ALA A O 1
ATOM 2722 N N . GLN A 1 344 ? 7.464 -20.026 -19.577 1.00 54.72 344 GLN A N 1
ATOM 2723 C CA . GLN A 1 344 ? 8.560 -19.317 -18.920 1.00 54.72 344 GLN A CA 1
ATOM 2724 C C . GLN A 1 344 ? 9.046 -18.121 -19.755 1.00 54.72 344 GLN A C 1
ATOM 2726 O O . GLN A 1 344 ? 9.133 -17.018 -19.232 1.00 54.72 344 GLN A O 1
ATOM 2731 N N . LEU A 1 345 ? 9.196 -18.286 -21.075 1.00 56.81 345 LEU A N 1
ATOM 2732 C CA . LEU A 1 345 ? 9.506 -17.174 -21.987 1.00 56.81 345 LEU A CA 1
ATOM 2733 C C . LEU A 1 345 ? 8.433 -16.067 -21.969 1.00 56.81 345 LEU A C 1
ATOM 2735 O O . LEU A 1 345 ? 8.760 -14.882 -22.007 1.00 56.81 345 LEU A O 1
ATOM 2739 N N . PHE A 1 346 ? 7.145 -16.426 -21.890 1.00 55.69 346 PHE A N 1
ATOM 2740 C CA . PHE A 1 346 ? 6.061 -15.441 -21.771 1.00 55.69 346 PHE A CA 1
ATOM 2741 C C . PHE A 1 346 ? 6.087 -14.682 -20.445 1.00 55.69 346 PHE A C 1
ATOM 2743 O O . PHE A 1 346 ? 5.748 -13.497 -20.405 1.00 55.69 346 PHE A O 1
ATOM 2750 N N . HIS A 1 347 ? 6.461 -15.369 -19.370 1.00 59.50 347 HIS A N 1
ATOM 2751 C CA . HIS A 1 347 ? 6.584 -14.792 -18.040 1.00 59.50 347 HIS A CA 1
ATOM 2752 C C . HIS A 1 347 ? 7.738 -13.788 -17.966 1.00 59.50 347 HIS A C 1
ATOM 2754 O O . HIS A 1 347 ? 7.511 -12.630 -17.600 1.00 59.50 347 HIS A O 1
ATOM 2760 N N . ASP A 1 348 ? 8.919 -14.199 -18.428 1.00 63.00 348 ASP A N 1
ATOM 2761 C CA . ASP A 1 348 ? 10.129 -13.374 -18.452 1.00 63.00 348 ASP A CA 1
ATOM 2762 C C . ASP A 1 348 ? 9.914 -12.115 -19.314 1.00 63.00 348 ASP A C 1
ATOM 2764 O O . ASP A 1 348 ? 10.245 -11.000 -18.901 1.00 63.00 348 ASP A O 1
ATOM 2768 N N . TYR A 1 349 ? 9.234 -12.251 -20.462 1.00 66.38 349 TYR A N 1
ATOM 2769 C CA . TYR A 1 349 ? 8.870 -11.114 -21.318 1.00 66.38 349 TYR A CA 1
ATOM 2770 C C . TYR A 1 349 ? 7.918 -10.122 -20.628 1.00 66.38 349 TYR A C 1
ATOM 2772 O O . TYR A 1 349 ? 8.064 -8.904 -20.768 1.00 66.38 349 TYR A O 1
ATOM 2780 N N . GLY A 1 350 ? 6.937 -10.632 -19.882 1.00 70.44 350 GLY A N 1
ATOM 2781 C CA . GLY A 1 350 ? 5.976 -9.815 -19.145 1.00 70.44 350 GLY A CA 1
ATOM 2782 C C . GLY A 1 350 ? 6.625 -8.991 -18.033 1.00 70.44 350 GLY A C 1
ATOM 2783 O O . GLY A 1 350 ? 6.464 -7.768 -17.986 1.00 70.44 350 GLY A O 1
ATOM 2784 N N . LEU A 1 351 ? 7.432 -9.647 -17.193 1.00 75.38 351 LEU A N 1
ATOM 2785 C CA . LEU A 1 351 ? 8.200 -8.994 -16.131 1.00 75.38 351 LEU A CA 1
ATOM 2786 C C . LEU A 1 351 ? 9.153 -7.938 -16.700 1.00 75.38 351 LEU A C 1
ATOM 2788 O O . LEU A 1 351 ? 9.192 -6.806 -16.211 1.00 75.38 351 LEU A O 1
ATOM 2792 N N . LYS A 1 352 ? 9.888 -8.291 -17.760 1.00 75.56 352 LYS A N 1
ATOM 2793 C CA . LYS A 1 352 ? 10.805 -7.371 -18.433 1.00 75.56 352 LYS A CA 1
ATOM 2794 C C . LYS A 1 352 ? 10.082 -6.117 -18.911 1.00 75.56 352 LYS A C 1
ATOM 2796 O O . LYS A 1 352 ? 10.554 -5.009 -18.664 1.00 75.56 352 LYS A O 1
ATOM 2801 N N . ARG A 1 353 ? 8.922 -6.278 -19.552 1.00 75.12 353 ARG A N 1
ATOM 2802 C CA . ARG A 1 353 ? 8.119 -5.149 -20.025 1.00 75.12 353 ARG A CA 1
ATOM 2803 C C . ARG A 1 353 ? 7.696 -4.225 -18.884 1.00 75.12 353 ARG A C 1
ATOM 2805 O O . ARG A 1 353 ? 7.837 -3.016 -19.019 1.00 75.12 353 ARG A O 1
ATOM 2812 N N . GLU A 1 354 ? 7.221 -4.763 -17.762 1.00 82.50 354 GLU A N 1
ATOM 2813 C CA . GLU A 1 354 ? 6.818 -3.922 -16.627 1.00 82.50 354 GLU A CA 1
ATOM 2814 C C . GLU A 1 354 ? 7.994 -3.202 -15.960 1.00 82.50 354 GLU A C 1
ATOM 2816 O O . GLU A 1 354 ? 7.857 -2.037 -15.584 1.00 82.50 354 GLU A O 1
ATOM 2821 N N . LEU A 1 355 ? 9.149 -3.864 -15.826 1.00 84.50 355 LEU A N 1
ATOM 2822 C CA . LEU A 1 355 ? 10.372 -3.242 -15.309 1.00 84.50 355 LEU A CA 1
ATOM 2823 C C . LEU A 1 355 ? 10.830 -2.089 -16.203 1.00 84.50 355 LEU A C 1
ATOM 2825 O O . LEU A 1 355 ? 11.208 -1.026 -15.709 1.00 84.50 355 LEU A O 1
ATOM 2829 N N . LEU A 1 356 ? 10.768 -2.299 -17.516 1.00 79.44 356 LEU A N 1
ATOM 2830 C CA . LEU A 1 356 ? 11.108 -1.291 -18.504 1.00 79.44 356 LEU A CA 1
ATOM 2831 C C . LEU A 1 356 ? 10.144 -0.114 -18.408 1.00 79.44 356 LEU A C 1
ATOM 2833 O O . LEU A 1 356 ? 10.592 1.019 -18.234 1.00 79.44 356 LEU A O 1
ATOM 2837 N N . ASP A 1 357 ? 8.834 -0.373 -18.472 1.00 80.12 357 ASP A N 1
ATOM 2838 C CA . ASP A 1 357 ? 7.793 0.655 -18.370 1.00 80.12 357 ASP A CA 1
ATOM 2839 C C . ASP A 1 357 ? 7.957 1.465 -17.072 1.00 80.12 357 ASP A C 1
ATOM 2841 O O . ASP A 1 357 ? 7.876 2.696 -17.083 1.00 80.12 357 ASP A O 1
ATOM 2845 N N . ALA A 1 358 ? 8.262 0.799 -15.954 1.00 88.06 358 ALA A N 1
ATOM 2846 C CA . ALA A 1 358 ? 8.529 1.454 -14.679 1.00 88.06 358 ALA A CA 1
ATOM 2847 C C . ALA A 1 358 ? 9.788 2.331 -14.706 1.00 88.06 358 ALA A C 1
ATOM 2849 O O . ALA A 1 358 ? 9.757 3.445 -14.180 1.00 88.06 358 ALA A O 1
ATOM 2850 N N . TYR A 1 359 ? 10.885 1.852 -15.298 1.00 85.19 359 TYR A N 1
ATOM 2851 C CA . TYR A 1 359 ? 12.127 2.615 -15.423 1.00 85.19 359 TYR A CA 1
ATOM 2852 C C . TYR A 1 359 ? 11.910 3.858 -16.293 1.00 85.19 359 TYR A C 1
ATOM 2854 O O . TYR A 1 359 ? 12.191 4.970 -15.856 1.00 85.19 359 TYR A O 1
ATOM 2862 N N . PHE A 1 360 ? 11.281 3.699 -17.459 1.00 81.00 360 PHE A N 1
ATOM 2863 C CA . PHE A 1 360 ? 10.952 4.800 -18.365 1.00 81.00 360 PHE A CA 1
ATOM 2864 C C . PHE A 1 360 ? 10.065 5.867 -17.713 1.00 81.00 360 PHE A C 1
ATOM 2866 O O . PHE A 1 360 ? 10.380 7.060 -17.762 1.00 81.00 360 PHE A O 1
ATOM 2873 N N . LEU A 1 361 ? 8.976 5.454 -17.055 1.00 83.00 361 LEU A N 1
ATOM 2874 C CA . LEU A 1 361 ? 8.067 6.382 -16.377 1.00 83.00 361 LEU A CA 1
ATOM 2875 C C . LEU A 1 361 ? 8.756 7.128 -15.232 1.00 83.00 361 LEU A C 1
ATOM 2877 O O . LEU A 1 361 ? 8.556 8.337 -15.083 1.00 83.00 361 LEU A O 1
ATOM 2881 N N . ASN A 1 362 ? 9.577 6.434 -14.441 1.00 86.06 362 ASN A N 1
ATOM 2882 C CA . ASN A 1 362 ? 10.315 7.087 -13.370 1.00 86.06 362 ASN A CA 1
ATOM 2883 C C . ASN A 1 362 ? 11.374 8.047 -13.920 1.00 86.06 362 ASN A C 1
ATOM 2885 O O . ASN A 1 362 ? 11.477 9.149 -13.393 1.00 86.06 362 ASN A O 1
ATOM 2889 N N . SER A 1 363 ? 12.110 7.693 -14.979 1.00 82.19 363 SER A N 1
ATOM 2890 C CA . SER A 1 363 ? 13.135 8.572 -15.560 1.00 82.19 363 SER A CA 1
ATOM 2891 C C . SER A 1 363 ? 12.534 9.845 -16.150 1.00 82.19 363 SER A C 1
ATOM 2893 O O . SER A 1 363 ? 13.067 10.935 -15.949 1.00 82.19 363 SER A O 1
ATOM 2895 N N . ILE A 1 364 ? 11.373 9.746 -16.808 1.00 79.56 364 ILE A N 1
ATOM 2896 C CA . ILE A 1 364 ? 10.634 10.936 -17.259 1.00 79.56 364 ILE A CA 1
ATOM 2897 C C . ILE A 1 364 ? 10.211 11.791 -16.061 1.00 79.56 364 ILE A C 1
ATOM 2899 O O . ILE A 1 364 ? 10.325 13.015 -16.113 1.00 79.56 364 ILE A O 1
ATOM 2903 N N . SER A 1 365 ? 9.717 11.162 -14.991 1.00 81.06 365 SER A N 1
ATOM 2904 C CA . SER A 1 365 ? 9.248 11.876 -13.800 1.00 81.06 365 SER A CA 1
ATOM 2905 C C . SER A 1 365 ? 10.379 12.543 -13.014 1.00 81.06 365 SER A C 1
ATOM 2907 O O . SER A 1 365 ? 10.160 13.615 -12.450 1.00 81.06 365 SER A O 1
ATOM 2909 N N . SER A 1 366 ? 11.548 11.908 -12.916 1.00 79.00 366 SER A N 1
ATOM 2910 C CA . SER A 1 366 ? 12.706 12.437 -12.186 1.00 79.00 366 SER A CA 1
ATOM 2911 C C . SER A 1 366 ? 13.535 13.407 -13.030 1.00 79.00 366 SER A C 1
ATOM 2913 O O . SER A 1 366 ? 14.296 14.201 -12.478 1.00 79.00 366 SER A O 1
ATOM 2915 N N . GLY A 1 367 ? 13.375 13.370 -14.357 1.00 75.69 367 GLY A N 1
ATOM 2916 C CA . GLY A 1 367 ? 14.228 14.096 -15.293 1.00 75.69 367 GLY A CA 1
ATOM 2917 C C . GLY A 1 367 ? 15.642 13.520 -15.379 1.00 75.69 367 GLY A C 1
ATOM 2918 O O . GLY A 1 367 ? 16.530 14.184 -15.914 1.00 75.69 367 GLY A O 1
ATOM 2919 N N . GLU A 1 368 ? 15.869 12.318 -14.841 1.00 74.44 368 GLU A N 1
ATOM 2920 C CA . GLU A 1 368 ? 17.162 11.648 -14.915 1.00 74.44 368 GLU A CA 1
ATOM 2921 C C . GLU A 1 368 ? 17.387 11.063 -16.316 1.00 74.44 368 GLU A C 1
ATOM 2923 O O . GLU A 1 368 ? 16.462 10.501 -16.915 1.00 74.44 368 GLU A O 1
ATOM 2928 N N . PRO A 1 369 ? 18.612 11.179 -16.861 1.00 72.81 369 PRO A N 1
ATOM 2929 C CA . PRO A 1 369 ? 18.940 10.565 -18.136 1.00 72.81 369 PRO A CA 1
ATOM 2930 C C . PRO A 1 369 ? 18.834 9.043 -18.014 1.00 72.81 369 PRO A C 1
ATOM 2932 O O . PRO A 1 369 ? 19.372 8.440 -17.087 1.00 72.81 369 PRO A O 1
ATOM 2935 N N . MET A 1 370 ? 18.131 8.428 -18.962 1.00 75.69 370 MET A N 1
ATOM 2936 C CA . MET A 1 370 ? 18.048 6.974 -19.058 1.00 75.69 370 MET A CA 1
ATOM 2937 C C . MET A 1 370 ? 19.335 6.393 -19.636 1.00 75.69 370 MET A C 1
ATOM 2939 O O . MET A 1 370 ? 19.995 7.025 -20.464 1.00 75.69 370 MET A O 1
ATOM 2943 N N . ASP A 1 371 ? 19.634 5.156 -19.250 1.00 79.44 371 ASP A N 1
ATOM 2944 C CA . ASP A 1 371 ? 20.679 4.364 -19.887 1.00 79.44 371 ASP A CA 1
ATOM 2945 C C . ASP A 1 371 ? 20.420 4.215 -21.403 1.00 79.44 371 ASP A C 1
ATOM 2947 O O . ASP A 1 371 ? 19.294 3.948 -21.841 1.00 79.44 371 ASP A O 1
ATOM 2951 N N . LEU A 1 372 ? 21.463 4.423 -22.214 1.00 77.31 372 LEU A N 1
ATOM 2952 C CA . LEU A 1 372 ? 21.357 4.437 -23.676 1.00 77.31 372 LEU A CA 1
ATOM 2953 C C . LEU A 1 372 ? 21.021 3.070 -24.268 1.00 77.31 372 LEU A C 1
ATOM 2955 O O . LEU A 1 372 ? 20.323 3.014 -25.282 1.00 77.31 372 LEU A O 1
ATOM 2959 N N . ASP A 1 373 ? 21.502 1.984 -23.666 1.00 74.81 373 ASP A N 1
ATOM 2960 C CA . ASP A 1 373 ? 21.243 0.635 -24.163 1.00 74.81 373 ASP A CA 1
ATOM 2961 C C . ASP A 1 373 ? 19.786 0.240 -23.877 1.00 74.81 373 ASP A C 1
ATOM 2963 O O . ASP A 1 373 ? 19.109 -0.325 -24.742 1.00 74.81 373 ASP A O 1
ATOM 2967 N N . ILE A 1 374 ? 19.243 0.681 -22.738 1.00 74.88 374 ILE A N 1
ATOM 2968 C CA . ILE A 1 374 ? 17.816 0.537 -22.408 1.00 74.88 374 ILE A CA 1
ATOM 2969 C C . ILE A 1 374 ? 16.932 1.402 -23.313 1.00 74.88 374 ILE A C 1
ATOM 2971 O O . ILE A 1 374 ? 15.900 0.934 -23.799 1.00 74.88 374 ILE A O 1
ATOM 2975 N N . LEU A 1 375 ? 17.326 2.649 -23.588 1.00 76.12 375 LEU A N 1
ATOM 2976 C CA . LEU A 1 375 ? 16.606 3.517 -24.527 1.00 76.12 375 LEU A CA 1
ATOM 2977 C C . LEU A 1 375 ? 16.587 2.945 -25.949 1.00 76.12 375 LEU A C 1
ATOM 2979 O O . LEU A 1 375 ? 15.549 2.976 -26.610 1.00 76.12 375 LEU A O 1
ATOM 2983 N N . ASN A 1 376 ? 17.720 2.416 -26.414 1.00 76.75 376 ASN A N 1
ATOM 2984 C CA . ASN A 1 376 ? 17.832 1.738 -27.704 1.00 76.75 376 ASN A CA 1
ATOM 2985 C C . ASN A 1 376 ? 16.896 0.525 -27.771 1.00 76.75 376 ASN A C 1
ATOM 2987 O O . ASN A 1 376 ? 16.184 0.340 -28.759 1.00 76.75 376 ASN A O 1
ATOM 2991 N N . TRP A 1 377 ? 16.841 -0.261 -26.695 1.00 73.94 377 TRP A N 1
ATOM 2992 C CA . TRP A 1 377 ? 15.924 -1.389 -26.583 1.00 73.94 377 TRP A CA 1
ATOM 2993 C C . TRP A 1 377 ? 14.458 -0.942 -26.673 1.00 73.94 377 TRP A C 1
ATOM 2995 O O . TRP A 1 377 ? 13.709 -1.462 -27.500 1.00 73.94 377 TRP A O 1
ATOM 3005 N N . PHE A 1 378 ? 14.062 0.063 -25.885 1.00 71.44 378 PHE A N 1
ATOM 3006 C CA . PHE A 1 378 ? 12.702 0.618 -25.881 1.00 71.44 378 PHE A CA 1
ATOM 3007 C C . PHE A 1 378 ? 12.274 1.126 -27.249 1.00 71.44 378 PHE A C 1
ATOM 3009 O O . PHE A 1 378 ? 11.164 0.853 -27.706 1.00 71.44 378 PHE A O 1
ATOM 3016 N N . ALA A 1 379 ? 13.180 1.857 -27.895 1.00 74.00 379 ALA A N 1
ATOM 3017 C CA . ALA A 1 379 ? 12.978 2.357 -29.234 1.00 74.00 379 ALA A CA 1
ATOM 3018 C C . ALA A 1 379 ? 12.709 1.180 -30.184 1.00 74.00 379 ALA A C 1
ATOM 3020 O O . ALA A 1 379 ? 11.703 1.181 -30.877 1.00 74.00 379 ALA A O 1
ATOM 3021 N N . ARG A 1 380 ? 13.516 0.114 -30.154 1.00 73.31 380 ARG A N 1
ATOM 3022 C CA . ARG A 1 380 ? 13.381 -1.025 -31.081 1.00 73.31 380 ARG A CA 1
ATOM 3023 C C . ARG A 1 380 ? 12.174 -1.929 -30.825 1.00 73.31 380 ARG A C 1
ATOM 3025 O O . ARG A 1 380 ? 11.578 -2.405 -31.787 1.00 73.31 380 ARG A O 1
ATOM 3032 N N . LEU A 1 381 ? 11.845 -2.210 -29.565 1.00 65.38 381 LEU A N 1
ATOM 3033 C CA . LEU A 1 381 ? 11.058 -3.401 -29.214 1.00 65.38 381 LEU A CA 1
ATOM 3034 C C . LEU A 1 381 ? 9.701 -3.116 -28.565 1.00 65.38 381 LEU A C 1
ATOM 3036 O O . LEU A 1 381 ? 8.846 -4.006 -28.550 1.00 65.38 381 LEU A O 1
ATOM 3040 N N . ASP A 1 382 ? 9.448 -1.903 -28.064 1.00 64.12 382 ASP A N 1
ATOM 3041 C CA . ASP A 1 382 ? 8.123 -1.572 -27.531 1.00 64.12 382 ASP A CA 1
ATOM 3042 C C . ASP A 1 382 ? 7.099 -1.559 -28.668 1.00 64.12 382 ASP A C 1
ATOM 3044 O O . ASP A 1 382 ? 7.379 -1.013 -29.725 1.00 64.12 382 ASP A O 1
ATOM 3048 N N . LYS A 1 383 ? 5.915 -2.150 -28.475 1.00 67.00 383 LYS A N 1
ATOM 3049 C CA . LYS A 1 383 ? 4.819 -2.167 -29.461 1.00 67.00 383 LYS A CA 1
ATOM 3050 C C . LYS A 1 383 ? 3.930 -0.916 -29.390 1.00 67.00 383 LYS A C 1
ATOM 3052 O O . LYS A 1 383 ? 3.109 -0.720 -30.284 1.00 67.00 383 LYS A O 1
ATOM 3057 N N . ASN A 1 384 ? 4.061 -0.087 -28.351 1.00 69.25 384 ASN A N 1
ATOM 3058 C CA . ASN A 1 384 ? 3.312 1.158 -28.187 1.00 69.25 384 ASN A CA 1
ATOM 3059 C C . ASN A 1 384 ? 4.000 2.319 -28.940 1.00 69.25 384 ASN A C 1
ATOM 3061 O O . ASN A 1 384 ? 5.090 2.729 -28.535 1.00 69.25 384 ASN A O 1
ATOM 3065 N N . PRO A 1 385 ? 3.362 2.916 -29.969 1.00 71.88 385 PRO A N 1
ATOM 3066 C CA . PRO A 1 385 ? 3.948 4.020 -30.734 1.00 71.88 385 PRO A CA 1
ATOM 3067 C C . PRO A 1 385 ? 4.341 5.234 -29.883 1.00 71.88 385 PRO A C 1
ATOM 3069 O O . PRO A 1 385 ? 5.331 5.893 -30.184 1.00 71.88 385 PRO A O 1
ATOM 3072 N N . ILE A 1 386 ? 3.608 5.523 -28.799 1.00 72.88 386 ILE A N 1
ATOM 3073 C CA . ILE A 1 386 ? 3.868 6.679 -27.925 1.00 72.88 386 ILE A CA 1
ATOM 3074 C C . ILE A 1 386 ? 5.185 6.488 -27.170 1.00 72.88 386 ILE A C 1
ATOM 3076 O O . ILE A 1 386 ? 6.077 7.334 -27.261 1.00 72.88 386 ILE A O 1
ATOM 3080 N N . SER A 1 387 ? 5.309 5.374 -26.446 1.00 69.69 387 SER A N 1
ATOM 3081 C CA . SER A 1 387 ? 6.511 5.029 -25.681 1.00 69.69 387 SER A CA 1
ATOM 3082 C C . SER A 1 387 ? 7.720 4.891 -26.604 1.00 69.69 387 SER A C 1
ATOM 3084 O O . SER A 1 387 ? 8.767 5.484 -26.344 1.00 69.69 387 SER A O 1
ATOM 3086 N N . ARG A 1 388 ? 7.534 4.217 -27.748 1.00 78.19 388 ARG A N 1
ATOM 3087 C CA . ARG A 1 388 ? 8.548 4.052 -28.793 1.00 78.19 388 ARG A CA 1
ATOM 3088 C C . ARG A 1 388 ? 9.060 5.392 -29.323 1.00 78.19 388 ARG A C 1
ATOM 3090 O O . ARG A 1 388 ? 10.266 5.644 -29.339 1.00 78.19 388 ARG A O 1
ATOM 3097 N N . ALA A 1 389 ? 8.148 6.283 -29.716 1.00 79.94 389 ALA A N 1
ATOM 3098 C CA . ALA A 1 389 ? 8.502 7.606 -30.218 1.00 79.94 389 ALA A CA 1
ATOM 3099 C C . ALA A 1 389 ? 9.197 8.445 -29.149 1.00 79.94 389 ALA A C 1
ATOM 3101 O O . ALA A 1 389 ? 10.138 9.174 -29.454 1.00 79.94 389 ALA A O 1
ATOM 3102 N N . GLN A 1 390 ? 8.769 8.356 -27.893 1.00 79.31 390 GLN A N 1
ATOM 3103 C CA . GLN A 1 390 ? 9.394 9.118 -26.824 1.00 79.31 390 GLN A CA 1
ATOM 3104 C C . GLN A 1 390 ? 10.782 8.581 -26.446 1.00 79.31 390 GLN A C 1
ATOM 3106 O O . GLN A 1 390 ? 11.686 9.396 -26.274 1.00 79.31 390 GLN A O 1
ATOM 3111 N N . ALA A 1 391 ? 11.000 7.264 -26.436 1.00 80.44 391 ALA A N 1
ATOM 3112 C CA . ALA A 1 391 ? 12.330 6.674 -26.279 1.00 80.44 391 ALA A CA 1
ATOM 3113 C C . ALA A 1 391 ? 13.282 7.095 -27.413 1.00 80.44 391 ALA A C 1
ATOM 3115 O O . ALA A 1 391 ? 14.391 7.565 -27.154 1.00 80.44 391 ALA A O 1
ATOM 3116 N N . TRP A 1 392 ? 12.817 7.050 -28.667 1.00 87.12 392 TRP A N 1
ATOM 3117 C CA . TRP A 1 392 ? 13.573 7.565 -29.814 1.00 87.12 392 TRP A CA 1
ATOM 3118 C C . TRP A 1 392 ? 13.909 9.057 -29.675 1.00 87.12 392 TRP A C 1
ATOM 3120 O O . TRP A 1 392 ? 15.053 9.467 -29.884 1.00 87.12 392 TRP A O 1
ATOM 3130 N N . ARG A 1 393 ? 12.948 9.879 -29.232 1.00 86.31 393 ARG A N 1
ATOM 3131 C CA . ARG A 1 393 ? 13.188 11.306 -28.966 1.00 86.31 393 ARG A CA 1
ATOM 3132 C C . ARG A 1 393 ? 14.144 11.551 -27.794 1.00 86.31 393 ARG A C 1
ATOM 3134 O O . ARG A 1 393 ? 14.732 12.630 -27.716 1.00 86.31 393 ARG A O 1
ATOM 3141 N N . MET A 1 394 ? 14.285 10.616 -26.861 1.00 84.56 394 MET A N 1
ATOM 3142 C CA . MET A 1 394 ? 15.269 10.719 -25.782 1.00 84.56 394 MET A CA 1
ATOM 3143 C C . MET A 1 394 ? 16.669 10.346 -26.277 1.00 84.56 394 MET A C 1
ATOM 3145 O O . MET A 1 394 ? 17.612 11.068 -25.962 1.00 84.56 394 MET A O 1
ATOM 3149 N N . LEU A 1 395 ? 16.799 9.328 -27.140 1.00 84.94 395 LEU A N 1
ATOM 3150 C CA . LEU A 1 395 ? 18.069 8.980 -27.798 1.00 84.94 395 LEU A CA 1
ATOM 3151 C C . LEU A 1 395 ? 18.660 10.161 -28.572 1.00 84.94 395 LEU A C 1
ATOM 3153 O O . LEU A 1 395 ? 19.830 10.487 -28.391 1.00 84.94 395 LEU A O 1
ATOM 3157 N N . GLY A 1 396 ? 17.842 10.840 -29.383 1.00 83.69 396 GLY A N 1
ATOM 3158 C CA . GLY A 1 396 ? 18.295 11.992 -30.168 1.00 83.69 396 GLY A CA 1
ATOM 3159 C C . GLY A 1 396 ? 18.594 13.249 -29.339 1.00 83.69 396 GLY A C 1
ATOM 3160 O O . GLY A 1 396 ? 19.297 14.136 -29.813 1.00 83.69 396 GLY A O 1
ATOM 3161 N N . ARG A 1 397 ? 18.096 13.339 -28.096 1.00 82.81 397 ARG A N 1
ATOM 3162 C CA . ARG A 1 397 ? 18.318 14.476 -27.177 1.00 82.81 397 ARG A CA 1
ATOM 3163 C C . ARG A 1 397 ? 19.381 14.206 -26.111 1.00 82.81 397 ARG A C 1
ATOM 3165 O O . ARG A 1 397 ? 19.616 15.081 -25.283 1.00 82.81 397 ARG A O 1
ATOM 3172 N N . SER A 1 398 ? 19.994 13.025 -26.101 1.00 77.88 398 SER A N 1
ATOM 3173 C CA . SER A 1 398 ? 20.883 12.600 -25.015 1.00 77.88 398 SER A CA 1
ATOM 3174 C C . SER A 1 398 ? 22.169 13.427 -24.907 1.00 77.88 398 SER A C 1
ATOM 3176 O O . SER A 1 398 ? 22.784 13.443 -23.845 1.00 77.88 398 SER A O 1
ATOM 3178 N N . GLY A 1 399 ? 22.593 14.105 -25.982 1.00 73.50 399 GLY A N 1
ATOM 3179 C CA . GLY A 1 399 ? 23.906 14.753 -26.051 1.00 73.50 399 GLY A CA 1
ATOM 3180 C C . GLY A 1 399 ? 25.064 13.770 -26.260 1.00 73.50 399 GLY A C 1
ATOM 3181 O O . GLY A 1 399 ? 26.202 14.203 -26.433 1.00 73.50 399 GLY A O 1
ATOM 3182 N N . ASP A 1 400 ? 24.791 12.460 -26.259 1.00 81.81 400 ASP A N 1
ATOM 3183 C CA . ASP A 1 400 ? 25.770 11.405 -26.506 1.00 81.81 400 ASP A CA 1
ATOM 3184 C C . ASP A 1 400 ? 25.752 11.009 -27.987 1.00 81.81 400 ASP A C 1
ATOM 3186 O O . ASP A 1 400 ? 24.712 10.647 -28.553 1.00 81.81 400 ASP A O 1
ATOM 3190 N N . ARG A 1 401 ? 26.934 11.015 -28.612 1.00 83.38 401 ARG A N 1
ATOM 3191 C CA . ARG A 1 401 ? 27.120 10.621 -30.012 1.00 83.38 401 ARG A CA 1
ATOM 3192 C C . ARG A 1 401 ? 26.596 9.210 -30.301 1.00 83.38 401 ARG A C 1
ATOM 3194 O O . ARG A 1 401 ? 26.045 8.990 -31.382 1.00 83.38 401 ARG A O 1
ATOM 3201 N N . LYS A 1 402 ? 26.716 8.266 -29.358 1.00 84.00 402 LYS A N 1
ATOM 3202 C CA . LYS A 1 402 ? 26.168 6.904 -29.494 1.00 84.00 402 LYS A CA 1
ATOM 3203 C C . LYS A 1 402 ? 24.642 6.950 -29.615 1.00 84.00 402 LYS A C 1
ATOM 3205 O O . LYS A 1 402 ? 24.089 6.351 -30.533 1.00 84.00 402 LYS A O 1
ATOM 3210 N N . GLY A 1 403 ? 23.968 7.712 -28.750 1.00 83.19 403 GLY A N 1
ATOM 3211 C CA . GLY A 1 403 ? 22.507 7.862 -28.780 1.00 83.19 403 GLY A CA 1
ATOM 3212 C C . GLY A 1 403 ? 22.003 8.526 -30.063 1.00 83.19 403 GLY A C 1
ATOM 3213 O O . GLY A 1 403 ? 21.063 8.036 -30.688 1.00 83.19 403 GLY A O 1
ATOM 3214 N N . VAL A 1 404 ? 22.686 9.585 -30.504 1.00 86.00 404 VAL A N 1
ATOM 3215 C CA . VAL A 1 404 ? 22.390 10.284 -31.764 1.00 86.00 404 VAL A CA 1
ATOM 3216 C C . VAL A 1 404 ? 22.549 9.361 -32.978 1.00 86.00 404 VAL A C 1
ATOM 3218 O O . VAL A 1 404 ? 21.688 9.343 -33.858 1.00 86.00 404 VAL A O 1
ATOM 3221 N N . THR A 1 405 ? 23.608 8.548 -33.001 1.00 85.38 405 THR A N 1
ATOM 3222 C CA . THR A 1 405 ? 23.857 7.579 -34.081 1.00 85.38 405 THR A CA 1
ATOM 3223 C C . THR A 1 405 ? 22.746 6.532 -34.150 1.00 85.38 405 THR A C 1
ATOM 3225 O O . THR A 1 405 ? 22.181 6.312 -35.220 1.00 85.38 405 THR A O 1
ATOM 3228 N N . ILE A 1 406 ? 22.364 5.957 -33.005 1.00 83.19 406 ILE A N 1
ATOM 3229 C CA . ILE A 1 406 ? 21.266 4.984 -32.917 1.00 83.19 406 ILE A CA 1
ATOM 3230 C C . ILE A 1 406 ? 19.946 5.608 -33.395 1.00 83.19 406 ILE A C 1
ATOM 3232 O O . ILE A 1 406 ? 19.205 4.985 -34.153 1.00 83.19 406 ILE A O 1
ATOM 3236 N N . ALA A 1 407 ? 19.644 6.845 -32.988 1.00 86.62 407 ALA A N 1
ATOM 3237 C CA . ALA A 1 407 ? 18.417 7.527 -33.397 1.00 86.62 407 ALA A CA 1
ATOM 3238 C C . ALA A 1 407 ? 18.334 7.734 -34.923 1.00 86.62 407 ALA A C 1
ATOM 3240 O O . ALA A 1 407 ? 17.246 7.595 -35.493 1.00 86.62 407 ALA A O 1
ATOM 3241 N N . LEU A 1 408 ? 19.466 8.037 -35.573 1.00 86.31 408 LEU A N 1
ATOM 3242 C CA . LEU A 1 408 ? 19.574 8.148 -37.031 1.00 86.31 408 LEU A CA 1
ATOM 3243 C C . LEU A 1 408 ? 19.451 6.788 -37.731 1.00 86.31 408 LEU A C 1
ATOM 3245 O O . LEU A 1 408 ? 18.765 6.687 -38.741 1.00 86.31 408 LEU A O 1
ATOM 3249 N N . GLU A 1 409 ? 20.071 5.737 -37.195 1.00 85.06 409 GLU A N 1
ATOM 3250 C CA . GLU A 1 409 ? 19.961 4.380 -37.751 1.00 85.06 409 GLU A CA 1
ATOM 3251 C C . GLU A 1 409 ? 18.523 3.857 -37.722 1.00 85.06 409 GLU A C 1
ATOM 3253 O O . GLU A 1 409 ? 18.038 3.305 -38.705 1.00 85.06 409 GLU A O 1
ATOM 3258 N N . LEU A 1 410 ? 17.819 4.056 -36.606 1.00 83.62 410 LEU A N 1
ATOM 3259 C CA . LEU A 1 410 ? 16.443 3.587 -36.455 1.00 83.62 410 LEU A CA 1
ATOM 3260 C C . LEU A 1 410 ? 15.496 4.252 -37.453 1.00 83.62 410 LEU A C 1
ATOM 3262 O O . LEU A 1 410 ? 14.647 3.589 -38.040 1.00 83.62 410 LEU A O 1
ATOM 3266 N N . ILE A 1 411 ? 15.647 5.560 -37.671 1.00 86.69 411 ILE A N 1
ATOM 3267 C CA . ILE A 1 411 ? 14.754 6.301 -38.562 1.00 86.69 411 ILE A CA 1
ATOM 3268 C C . ILE A 1 411 ? 15.034 6.033 -40.046 1.00 86.69 411 ILE A C 1
ATOM 3270 O O . ILE A 1 411 ? 14.236 6.417 -40.898 1.00 86.69 411 ILE A O 1
ATOM 3274 N N . GLU A 1 412 ? 16.135 5.369 -40.399 1.00 83.31 412 GLU A N 1
ATOM 3275 C CA . GLU A 1 412 ? 16.392 4.950 -41.779 1.00 83.31 412 GLU A CA 1
ATOM 3276 C C . GLU A 1 412 ? 15.509 3.775 -42.209 1.00 83.31 412 GLU A C 1
ATOM 3278 O O . GLU A 1 412 ? 15.122 3.724 -43.383 1.00 83.31 412 GLU A O 1
ATOM 3283 N N . ASP A 1 413 ? 15.118 2.907 -41.271 1.00 81.00 413 ASP A N 1
ATOM 3284 C CA . ASP A 1 413 ? 14.202 1.793 -41.515 1.00 81.00 413 ASP A CA 1
A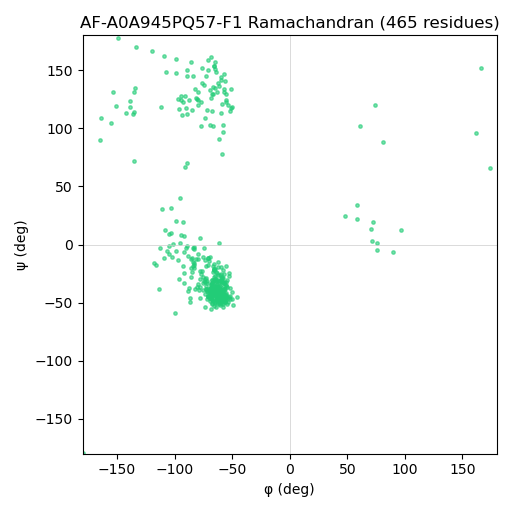TOM 3285 C C . ASP A 1 413 ? 12.756 2.301 -41.735 1.00 81.00 413 ASP A C 1
ATOM 3287 O O . ASP A 1 413 ? 12.141 2.859 -40.819 1.00 81.00 413 ASP A O 1
ATOM 3291 N N . PRO A 1 414 ? 12.166 2.111 -42.935 1.00 76.56 414 PRO A N 1
ATOM 3292 C CA . PRO A 1 414 ? 10.786 2.508 -43.218 1.00 76.56 414 PRO A CA 1
ATOM 3293 C C . PRO A 1 414 ? 9.750 1.874 -42.282 1.00 76.56 414 PRO A C 1
ATOM 3295 O O . PRO A 1 414 ? 8.773 2.537 -41.919 1.00 76.56 414 PRO A O 1
ATOM 3298 N N . ASN A 1 415 ? 9.964 0.621 -41.868 1.00 77.62 415 ASN A N 1
ATOM 3299 C CA . ASN A 1 415 ? 9.043 -0.085 -40.981 1.00 77.62 415 ASN A CA 1
ATOM 3300 C C . ASN A 1 415 ? 9.056 0.566 -39.601 1.00 77.62 415 ASN A C 1
ATOM 3302 O O . ASN A 1 415 ? 8.000 0.915 -39.069 1.00 77.62 415 ASN A O 1
ATOM 3306 N N . TYR A 1 416 ? 10.249 0.842 -39.075 1.00 80.00 416 TYR A N 1
ATOM 3307 C CA . TYR A 1 416 ? 10.415 1.573 -37.827 1.00 80.00 416 TYR A CA 1
ATOM 3308 C C . TYR A 1 416 ? 9.753 2.955 -37.869 1.00 80.00 416 TYR A C 1
ATOM 3310 O O . TYR A 1 416 ? 8.972 3.283 -36.973 1.00 80.00 416 TYR A O 1
ATOM 3318 N N . ARG A 1 417 ? 9.994 3.743 -38.927 1.00 82.38 417 ARG A N 1
ATOM 3319 C CA . ARG A 1 417 ? 9.371 5.068 -39.102 1.00 82.38 417 ARG A CA 1
ATOM 3320 C C . ARG A 1 417 ? 7.851 5.009 -39.030 1.00 82.38 417 ARG A C 1
ATOM 3322 O O . ARG A 1 417 ? 7.245 5.738 -38.249 1.00 82.38 417 ARG A O 1
ATOM 3329 N N . SER A 1 418 ? 7.244 4.106 -39.802 1.00 77.50 418 SER A N 1
ATOM 3330 C CA . SER A 1 418 ? 5.787 3.931 -39.812 1.00 77.50 418 SER A CA 1
ATOM 3331 C C . SER A 1 418 ? 5.241 3.568 -38.426 1.00 77.50 418 SER A C 1
ATOM 3333 O O . SER A 1 418 ? 4.157 3.997 -38.039 1.00 77.50 418 SER A O 1
ATOM 3335 N N . SER A 1 419 ? 6.042 2.844 -37.643 1.00 76.94 419 SER A N 1
ATOM 3336 C CA . SER A 1 419 ? 5.702 2.376 -36.306 1.00 76.94 419 SER A CA 1
ATOM 3337 C C . SER A 1 419 ? 5.717 3.481 -35.232 1.00 76.94 419 SER A C 1
ATOM 3339 O O . SER A 1 419 ? 5.216 3.257 -34.127 1.00 76.94 419 SER A O 1
ATOM 3341 N N . LEU A 1 420 ? 6.284 4.658 -35.530 1.00 78.25 420 LEU A N 1
ATOM 3342 C CA . LEU A 1 420 ? 6.262 5.829 -34.645 1.00 78.25 420 LEU A CA 1
ATOM 3343 C C . LEU A 1 420 ? 4.971 6.649 -34.767 1.00 78.25 420 LEU A C 1
ATOM 3345 O O . LEU A 1 420 ? 4.705 7.489 -33.904 1.00 78.25 420 LEU A O 1
ATOM 3349 N N . ARG A 1 421 ? 4.191 6.440 -35.835 1.00 74.94 421 ARG A N 1
ATOM 3350 C CA . ARG A 1 421 ? 2.994 7.235 -36.123 1.00 74.94 421 ARG A CA 1
ATOM 3351 C C . ARG A 1 421 ? 1.895 6.937 -35.110 1.00 74.94 421 ARG A C 1
ATOM 3353 O O . ARG A 1 421 ? 1.579 5.779 -34.822 1.00 74.94 421 ARG A O 1
ATOM 3360 N N . LEU A 1 422 ? 1.292 7.997 -34.582 1.00 70.69 422 LEU A N 1
ATOM 3361 C CA . LEU A 1 422 ? 0.052 7.880 -33.819 1.00 70.69 422 LEU A CA 1
ATOM 3362 C C . LEU A 1 422 ? -1.119 7.528 -34.758 1.00 70.69 422 LEU A C 1
ATOM 3364 O O . LEU A 1 422 ? -1.023 7.785 -35.959 1.00 70.69 422 LEU A O 1
ATOM 3368 N N . PRO A 1 423 ? -2.232 6.959 -34.249 1.00 67.06 423 PRO A N 1
ATOM 3369 C CA . PRO A 1 423 ? -3.367 6.530 -35.079 1.00 67.06 423 PRO A CA 1
ATOM 3370 C C . PRO A 1 423 ? -3.983 7.618 -35.981 1.00 67.06 423 PRO A C 1
ATOM 3372 O O . PRO A 1 423 ? -4.704 7.295 -36.920 1.00 67.06 423 PRO A O 1
ATOM 3375 N N . ASP A 1 424 ? -3.727 8.889 -35.684 1.00 69.94 424 ASP A N 1
ATOM 3376 C CA . ASP A 1 424 ? -4.205 10.087 -36.374 1.00 69.94 424 ASP A CA 1
ATOM 3377 C C . ASP A 1 424 ? -3.135 10.785 -37.240 1.00 69.94 424 ASP A C 1
ATOM 3379 O O . ASP A 1 424 ? -3.436 11.775 -37.910 1.00 69.94 424 ASP A O 1
ATOM 3383 N N . GLN A 1 425 ? -1.901 10.272 -37.274 1.00 69.50 425 GLN A N 1
ATOM 3384 C CA . GLN A 1 425 ? -0.801 10.838 -38.058 1.00 69.50 425 GLN A CA 1
ATOM 3385 C C . GLN A 1 425 ? -0.639 10.130 -39.403 1.00 69.50 425 GLN A C 1
ATOM 3387 O O . GLN A 1 425 ? -0.470 8.914 -39.472 1.00 69.50 425 GLN A O 1
ATOM 3392 N N . THR A 1 426 ? -0.661 10.914 -40.483 1.00 68.12 426 THR A N 1
ATOM 3393 C CA . THR A 1 426 ? -0.577 10.412 -41.867 1.00 68.12 426 THR A CA 1
ATOM 3394 C C . THR A 1 426 ? 0.744 10.741 -42.563 1.00 68.12 426 THR A C 1
ATOM 3396 O O . THR A 1 426 ? 1.037 10.154 -43.602 1.00 68.12 426 THR A O 1
ATOM 3399 N N . ASP A 1 427 ? 1.566 11.614 -41.977 1.00 73.88 427 ASP A N 1
ATOM 3400 C CA . ASP A 1 427 ? 2.858 12.036 -42.517 1.00 73.88 427 ASP A CA 1
ATOM 3401 C C . ASP A 1 427 ? 3.971 12.012 -41.452 1.00 73.88 427 ASP A C 1
ATOM 3403 O O . ASP A 1 427 ? 3.720 11.828 -40.258 1.00 73.88 427 ASP A O 1
ATOM 3407 N N . ASP A 1 428 ? 5.217 12.182 -41.902 1.00 77.62 428 ASP A N 1
ATOM 3408 C CA . ASP A 1 428 ? 6.411 12.159 -41.051 1.00 77.62 428 ASP A CA 1
ATOM 3409 C C . ASP A 1 428 ? 6.901 13.579 -40.680 1.00 77.62 428 ASP A C 1
ATOM 3411 O O . ASP A 1 428 ? 8.056 13.765 -40.284 1.00 77.62 428 ASP A O 1
ATOM 3415 N N . SER A 1 429 ? 6.034 14.597 -40.777 1.00 79.56 429 SER A N 1
ATOM 3416 C CA . SER A 1 429 ? 6.395 16.009 -40.537 1.00 79.56 429 SER A CA 1
ATOM 3417 C C . SER A 1 429 ? 7.001 16.237 -39.148 1.00 79.56 429 SER A C 1
ATOM 3419 O O . SER A 1 429 ? 8.071 16.827 -39.017 1.00 79.56 429 SER A O 1
ATOM 3421 N N . GLN A 1 430 ? 6.393 15.665 -38.105 1.00 80.06 430 GLN A N 1
ATOM 3422 C CA . GLN A 1 430 ? 6.889 15.782 -36.728 1.00 80.06 430 GLN A CA 1
ATOM 3423 C C . GLN A 1 430 ? 8.243 15.096 -36.505 1.00 80.06 430 GLN A C 1
ATOM 3425 O O . GLN A 1 430 ? 8.997 15.484 -35.609 1.00 80.06 430 GLN A O 1
ATOM 3430 N N . ILE A 1 431 ? 8.542 14.054 -37.285 1.00 84.62 431 ILE A N 1
ATOM 3431 C CA . ILE A 1 431 ? 9.835 13.365 -37.247 1.00 84.62 431 ILE A CA 1
ATOM 3432 C C . ILE A 1 431 ? 10.889 14.284 -37.867 1.00 84.62 431 ILE A C 1
ATOM 3434 O O . ILE A 1 431 ? 11.941 14.490 -37.262 1.00 84.62 431 ILE A O 1
ATOM 3438 N N . ALA A 1 432 ? 10.588 14.881 -39.024 1.00 84.31 432 ALA A N 1
ATOM 3439 C CA . ALA A 1 432 ? 11.474 15.826 -39.697 1.00 84.31 432 ALA A CA 1
ATOM 3440 C C . ALA A 1 432 ? 11.773 17.062 -38.827 1.00 84.31 432 ALA A C 1
ATOM 3442 O O . ALA A 1 432 ? 12.945 17.399 -38.642 1.00 84.31 432 ALA A O 1
ATOM 3443 N N . ASP A 1 433 ? 10.746 17.668 -38.221 1.00 85.44 433 ASP A N 1
ATOM 3444 C CA . ASP A 1 433 ? 10.897 18.811 -37.311 1.00 85.44 433 ASP A CA 1
ATOM 3445 C C . ASP A 1 433 ? 11.797 18.464 -36.121 1.00 85.44 433 ASP A C 1
ATOM 3447 O O . ASP A 1 433 ? 12.716 19.209 -35.770 1.00 85.44 433 ASP A O 1
ATOM 3451 N N . TYR A 1 434 ? 11.578 17.293 -35.517 1.00 86.19 434 TYR A N 1
ATOM 3452 C CA . TYR A 1 434 ? 12.391 16.836 -34.398 1.00 86.19 434 TYR A CA 1
ATOM 3453 C C . TYR A 1 434 ? 13.858 16.624 -34.804 1.00 86.19 434 TYR A C 1
ATOM 3455 O O . TYR A 1 434 ? 14.763 17.057 -34.083 1.00 86.19 434 TYR A O 1
ATOM 3463 N N . LEU A 1 435 ? 14.104 15.976 -35.948 1.00 87.25 435 LEU A N 1
ATOM 3464 C CA . LEU A 1 435 ? 15.454 15.731 -36.455 1.00 87.25 435 LEU A CA 1
ATOM 3465 C C . LEU A 1 435 ? 16.207 17.045 -36.698 1.00 87.25 435 LEU A C 1
ATOM 3467 O O . LEU A 1 435 ? 17.362 17.169 -36.293 1.00 87.25 435 LEU A O 1
ATOM 3471 N N . GLN A 1 436 ? 15.549 18.038 -37.302 1.00 87.88 436 GLN A N 1
ATOM 3472 C CA . GLN A 1 436 ? 16.142 19.356 -37.542 1.00 87.88 436 GLN A CA 1
ATOM 3473 C C . GLN A 1 436 ? 16.405 20.119 -36.242 1.00 87.88 436 GLN A C 1
ATOM 3475 O O . GLN A 1 436 ? 17.467 20.718 -36.079 1.00 87.88 436 GLN A O 1
ATOM 3480 N N . GLN A 1 437 ? 15.453 20.096 -35.309 1.00 87.94 437 GLN A N 1
ATOM 3481 C CA . GLN A 1 437 ? 15.537 20.896 -34.091 1.00 87.94 437 GLN A CA 1
ATOM 3482 C C . GLN A 1 437 ? 16.522 20.323 -33.067 1.00 87.94 437 GLN A C 1
ATOM 3484 O O . GLN A 1 437 ? 17.205 21.086 -32.384 1.00 87.94 437 GLN A O 1
ATOM 3489 N N . TYR A 1 438 ? 16.571 18.996 -32.926 1.00 85.31 438 TYR A N 1
ATOM 3490 C CA . TYR A 1 438 ? 17.296 18.353 -31.833 1.00 85.31 438 TYR A CA 1
ATOM 3491 C C . TYR A 1 438 ? 18.500 17.547 -32.301 1.00 85.31 438 TYR A C 1
ATOM 3493 O O . TYR A 1 438 ? 19.519 17.605 -31.626 1.00 85.31 438 TYR A O 1
ATOM 3501 N N . ILE A 1 439 ? 18.438 16.846 -33.437 1.00 87.19 439 ILE A N 1
ATOM 3502 C CA . ILE A 1 439 ? 19.549 15.991 -33.886 1.00 87.19 439 ILE A CA 1
ATOM 3503 C C . ILE A 1 439 ? 20.575 16.780 -34.706 1.00 87.19 439 ILE A C 1
ATOM 3505 O O . ILE A 1 439 ? 21.760 16.729 -34.388 1.00 87.19 439 ILE A O 1
ATOM 3509 N N . ALA A 1 440 ? 20.141 17.555 -35.706 1.00 88.06 440 ALA A N 1
ATOM 3510 C CA . ALA A 1 440 ? 21.025 18.290 -36.619 1.00 88.06 440 ALA A CA 1
ATOM 3511 C C . ALA A 1 440 ? 22.117 19.138 -35.930 1.00 88.06 440 ALA A C 1
ATOM 3513 O O . ALA A 1 440 ? 23.261 19.099 -36.393 1.00 88.06 440 ALA A O 1
ATOM 3514 N N . PRO A 1 441 ? 21.835 19.854 -34.817 1.00 87.69 441 PRO A N 1
ATOM 3515 C CA . PRO A 1 441 ? 22.847 20.661 -34.131 1.00 87.69 441 PRO A CA 1
ATOM 3516 C C . PRO A 1 441 ? 23.984 19.847 -33.496 1.00 87.69 441 PRO A C 1
ATOM 3518 O O . PRO A 1 441 ? 25.009 20.421 -33.140 1.00 87.69 441 PRO A O 1
ATOM 3521 N N . GLN A 1 442 ? 23.799 18.536 -33.322 1.00 86.94 442 GLN A N 1
ATOM 3522 C CA . GLN A 1 442 ? 24.747 17.639 -32.653 1.00 86.94 442 GLN A CA 1
ATOM 3523 C C . GLN A 1 442 ? 25.636 16.858 -33.637 1.00 86.94 442 GLN A C 1
ATOM 3525 O O . GLN A 1 442 ? 26.525 16.127 -33.205 1.00 86.94 442 GLN A O 1
ATOM 3530 N N . LEU A 1 443 ? 25.395 16.983 -34.945 1.00 85.50 443 LEU A N 1
ATOM 3531 C CA . LEU A 1 443 ? 26.040 16.163 -35.971 1.00 85.50 443 LEU A CA 1
ATOM 3532 C C . LEU A 1 443 ? 27.354 16.761 -36.471 1.00 85.50 443 LEU A C 1
ATOM 3534 O O . LEU A 1 443 ? 27.491 17.974 -36.644 1.00 85.50 443 LEU A O 1
ATOM 3538 N N . SER A 1 444 ? 28.302 15.881 -36.787 1.00 85.00 444 SER A N 1
ATOM 3539 C CA . SER A 1 444 ? 29.467 16.230 -37.602 1.00 85.00 444 SER A CA 1
ATOM 3540 C C . SER A 1 444 ? 29.059 16.535 -39.056 1.00 85.00 444 SER A C 1
ATOM 3542 O O . SER A 1 444 ? 27.985 16.115 -39.493 1.00 85.00 444 SER A O 1
ATOM 3544 N N . PRO A 1 445 ? 29.903 17.225 -39.848 1.00 84.12 445 PRO A N 1
ATOM 3545 C CA . PRO A 1 445 ? 29.582 17.554 -41.242 1.00 84.12 445 PRO A CA 1
ATOM 3546 C C . PRO A 1 445 ? 29.228 16.337 -42.114 1.00 84.12 445 PRO A C 1
ATOM 3548 O O . PRO A 1 445 ? 28.361 16.422 -42.976 1.00 84.12 445 PRO A O 1
ATOM 3551 N N . GLU A 1 446 ? 29.859 15.186 -41.873 1.00 81.88 446 GLU A N 1
ATOM 3552 C CA . GLU A 1 446 ? 29.572 13.933 -42.589 1.00 81.88 446 GLU A CA 1
ATOM 3553 C C . GLU A 1 446 ? 28.196 13.360 -42.210 1.00 81.88 446 GLU A C 1
ATOM 3555 O O . GLU A 1 446 ? 27.441 12.891 -43.062 1.00 81.88 446 GLU A O 1
ATOM 3560 N N . GLU A 1 447 ? 27.831 13.449 -40.931 1.00 82.88 447 GLU A N 1
ATOM 3561 C CA . GLU A 1 447 ? 26.527 13.017 -40.424 1.00 82.88 447 GLU A CA 1
ATOM 3562 C C . GLU A 1 447 ? 25.402 13.979 -40.851 1.00 82.88 447 GLU A C 1
ATOM 3564 O O . GLU A 1 447 ? 24.272 13.537 -41.053 1.00 82.88 447 GLU A O 1
ATOM 3569 N N . GLN A 1 448 ? 25.696 15.267 -41.063 1.00 84.94 448 GLN A N 1
ATOM 3570 C CA . GLN A 1 448 ? 24.735 16.220 -41.633 1.00 84.94 448 GLN A CA 1
ATOM 3571 C C . GLN A 1 448 ? 24.322 15.831 -43.057 1.00 84.94 448 GLN A C 1
ATOM 3573 O O . GLN A 1 448 ? 23.135 15.866 -43.366 1.00 84.94 448 GLN A O 1
ATOM 3578 N N . ILE A 1 449 ? 25.258 15.353 -43.885 1.00 85.00 449 ILE A N 1
ATOM 3579 C CA . ILE A 1 449 ? 24.950 14.842 -45.234 1.00 85.00 449 ILE A CA 1
ATOM 3580 C C . ILE A 1 449 ? 24.015 13.624 -45.149 1.00 85.00 449 ILE A C 1
ATOM 3582 O O . ILE A 1 449 ? 23.044 13.516 -45.903 1.00 85.00 449 ILE A O 1
ATOM 3586 N N . ARG A 1 450 ? 24.275 12.711 -44.200 1.00 84.38 450 ARG A N 1
ATOM 3587 C CA . ARG A 1 450 ? 23.393 11.563 -43.929 1.00 84.38 450 ARG A CA 1
ATOM 3588 C C . ARG A 1 450 ? 21.994 12.029 -43.513 1.00 84.38 450 ARG A C 1
ATOM 3590 O O . ARG A 1 450 ? 21.002 11.515 -44.026 1.00 84.38 450 ARG A O 1
ATOM 3597 N N . LEU A 1 451 ? 21.908 13.025 -42.632 1.00 86.00 451 LEU A N 1
ATOM 3598 C CA . LEU A 1 451 ? 20.637 13.587 -42.184 1.00 86.00 451 LEU A CA 1
ATOM 3599 C C . LEU A 1 451 ? 19.858 14.266 -43.324 1.00 86.00 451 LEU A C 1
ATOM 3601 O O . LEU A 1 451 ? 18.651 14.061 -43.429 1.00 86.00 451 LEU A O 1
ATOM 3605 N N . GLU A 1 452 ? 20.516 15.027 -44.198 1.00 85.81 452 GLU A N 1
ATOM 3606 C CA . GLU A 1 452 ? 19.881 15.648 -45.371 1.00 85.81 452 GLU A CA 1
ATOM 3607 C C . GLU A 1 452 ? 19.275 14.596 -46.311 1.00 85.81 452 GLU A C 1
ATOM 3609 O O . GLU A 1 452 ? 18.135 14.740 -46.769 1.00 85.81 452 GLU A O 1
ATOM 3614 N N . ALA A 1 453 ? 19.989 13.487 -46.531 1.00 84.56 453 ALA A N 1
ATOM 3615 C CA . ALA A 1 453 ? 19.477 12.361 -47.304 1.00 84.56 453 ALA A CA 1
ATOM 3616 C C . ALA A 1 453 ? 18.234 11.727 -46.652 1.00 84.56 453 ALA A C 1
ATOM 3618 O O . ALA A 1 453 ? 17.293 11.372 -47.362 1.00 84.56 453 ALA A O 1
ATOM 3619 N N . ILE A 1 454 ? 18.183 11.625 -45.319 1.00 83.69 454 ILE A N 1
ATOM 3620 C CA . ILE A 1 454 ? 16.995 11.146 -44.593 1.00 83.69 454 ILE A CA 1
ATOM 3621 C C . ILE A 1 454 ? 15.836 12.142 -44.728 1.00 83.69 454 ILE A C 1
ATOM 3623 O O . ILE A 1 454 ? 14.742 11.749 -45.128 1.00 83.69 454 ILE A O 1
ATOM 3627 N N . LEU A 1 455 ? 16.067 13.428 -44.450 1.00 83.81 455 LEU A N 1
ATOM 3628 C CA . LEU A 1 455 ? 15.035 14.472 -44.498 1.00 83.81 455 LEU A CA 1
ATOM 3629 C C . LEU A 1 455 ? 14.400 14.593 -45.887 1.00 83.81 455 LEU A C 1
ATOM 3631 O O . LEU A 1 455 ? 13.184 14.730 -45.986 1.00 83.81 455 LEU A O 1
ATOM 3635 N N . SER A 1 456 ? 15.196 14.467 -46.954 1.00 80.19 456 SER A N 1
ATOM 3636 C CA . SER A 1 456 ? 14.690 14.481 -48.334 1.00 80.19 456 SER A CA 1
ATOM 3637 C C . SER A 1 456 ? 13.752 13.311 -48.664 1.00 80.19 456 SER A C 1
ATOM 3639 O O . SER A 1 456 ? 12.922 13.432 -49.559 1.00 80.19 456 SER A O 1
ATOM 3641 N N . ARG A 1 457 ? 13.852 12.189 -47.936 1.00 76.50 457 ARG A N 1
ATOM 3642 C CA . ARG A 1 457 ? 12.956 11.030 -48.081 1.00 76.50 457 ARG A CA 1
ATOM 3643 C C . ARG A 1 457 ? 11.680 11.167 -47.252 1.00 76.50 457 ARG A C 1
ATOM 3645 O O . ARG A 1 457 ? 10.670 10.592 -47.629 1.00 76.50 457 ARG A O 1
ATOM 3652 N N . LEU A 1 458 ? 11.726 11.908 -46.141 1.00 72.38 458 LEU A N 1
ATOM 3653 C CA . LEU A 1 458 ? 10.573 12.145 -45.259 1.00 72.38 458 LEU A CA 1
ATOM 3654 C C . LEU A 1 458 ? 9.588 13.178 -45.828 1.00 72.38 458 LEU A C 1
ATOM 3656 O O . LEU A 1 458 ? 8.415 13.170 -45.473 1.00 72.38 458 LEU A O 1
ATOM 3660 N N . THR A 1 459 ? 10.062 14.078 -46.691 1.00 59.69 459 THR A N 1
ATOM 3661 C CA . THR A 1 459 ? 9.259 15.143 -47.313 1.00 59.69 459 THR A CA 1
ATOM 3662 C C . THR A 1 459 ? 8.619 14.739 -48.641 1.00 59.69 459 THR A C 1
ATOM 3664 O O . THR A 1 459 ? 7.866 15.524 -49.218 1.00 59.69 459 THR A O 1
ATOM 3667 N N . LEU A 1 460 ? 8.889 13.525 -49.128 1.00 51.16 460 LEU A N 1
ATOM 3668 C CA . LEU A 1 460 ? 8.190 12.963 -50.278 1.00 51.16 460 LEU A CA 1
ATOM 3669 C C . LEU A 1 460 ? 6.843 12.399 -49.796 1.00 51.16 460 LEU A C 1
ATOM 3671 O O . LEU A 1 460 ? 6.838 11.591 -48.865 1.00 51.16 460 LEU A O 1
ATOM 3675 N N . PRO A 1 461 ? 5.701 12.817 -50.377 1.00 44.25 461 PRO A N 1
ATOM 3676 C CA . PRO A 1 461 ? 4.415 12.214 -50.048 1.00 44.25 461 PRO A CA 1
ATOM 3677 C C . PRO A 1 461 ? 4.502 10.706 -50.290 1.00 44.25 461 PRO A C 1
ATOM 3679 O O . PRO A 1 461 ? 5.153 10.277 -51.243 1.00 44.25 461 PRO A O 1
ATOM 3682 N N . ALA A 1 462 ? 3.884 9.908 -49.413 1.00 45.00 462 ALA A N 1
ATOM 3683 C CA . ALA A 1 462 ? 3.790 8.469 -49.616 1.00 45.00 462 ALA A CA 1
ATOM 3684 C C . ALA A 1 462 ? 3.220 8.232 -51.017 1.00 45.00 462 ALA A C 1
ATOM 3686 O O . ALA A 1 462 ? 2.097 8.651 -51.292 1.00 45.00 462 ALA A O 1
ATOM 3687 N N . ASP A 1 463 ? 4.012 7.632 -51.907 1.00 40.38 463 ASP A N 1
ATOM 3688 C CA . ASP A 1 463 ? 3.519 7.230 -53.216 1.00 40.38 463 ASP A CA 1
ATOM 3689 C C . ASP A 1 463 ? 2.276 6.366 -52.988 1.00 40.38 463 ASP A C 1
ATOM 3691 O O . ASP A 1 463 ? 2.348 5.315 -52.337 1.00 40.38 463 ASP A O 1
ATOM 3695 N N . ASP A 1 464 ? 1.146 6.823 -53.529 1.00 39.53 464 ASP A N 1
ATOM 3696 C CA . ASP A 1 464 ? -0.051 6.024 -53.771 1.00 39.53 464 ASP A CA 1
ATOM 3697 C C . ASP A 1 464 ? 0.342 4.867 -54.703 1.00 39.53 464 ASP A C 1
ATOM 3699 O O . ASP A 1 464 ? 0.093 4.873 -55.906 1.00 39.53 464 ASP A O 1
ATOM 3703 N N . SER A 1 465 ? 0.978 3.839 -54.149 1.00 33.31 465 SER A N 1
ATOM 3704 C CA . SER A 1 465 ? 1.102 2.535 -54.787 1.00 33.31 465 SER A CA 1
ATOM 3705 C C . SER A 1 465 ? -0.076 1.680 -54.338 1.00 33.31 465 SER A C 1
ATOM 3707 O O . SER A 1 465 ? 0.047 0.674 -53.647 1.00 33.31 465 SER A O 1
ATOM 3709 N N . THR A 1 466 ? -1.261 2.104 -54.775 1.00 33.72 466 THR A N 1
ATOM 3710 C CA . THR A 1 466 ? -2.292 1.137 -55.136 1.00 33.72 466 THR A CA 1
ATOM 3711 C C . THR A 1 466 ? -1.831 0.441 -56.412 1.00 33.72 466 THR A C 1
ATOM 3713 O O . THR A 1 466 ? -1.880 1.016 -57.497 1.00 33.72 466 THR A O 1
ATOM 3716 N N . ASN A 1 467 ? -1.339 -0.788 -56.256 1.00 31.91 467 ASN A N 1
ATOM 3717 C CA . ASN A 1 467 ? -1.572 -1.901 -57.178 1.00 31.91 467 ASN A CA 1
ATOM 3718 C C . ASN A 1 467 ? -1.325 -3.233 -56.475 1.00 31.91 467 ASN A C 1
ATOM 3720 O O . ASN A 1 467 ? -0.179 -3.458 -56.028 1.00 31.91 467 ASN A O 1
#

Sequence (467 aa):
MKMIIYGCGVACTILFVFFSLSKAPIKHNKLHEQNSESDLSQQRLSLPDDESLNRSDWVNDQDITQIWSEIRPLLLEKKTRTVGIARALEVRGFPAFFLTVVDKELALSSELTYPLSHLLRIMLHRWHDIPGENFDSFPQFLSELFSHASASNYMAKVAAKAWKDQRLLNPIDSTKVYAVRPPSIDASKEKGLTQFFLYLLQDLFYSFTENAQSFQVEVFLDDPSQEIRVIALQVLLDGKPSSRWAQLLYILDGVPHTRISELAAWVAKTQPPEQAASLIEMLCIQTSSPGGFLPAWIQVGAKDMSVLLKMLHKQMDLDDLLLANGNDFPDDPSGVTQGIATAQLFHDYGLKRELLDAYFLNSISSGEPMDLDILNWFARLDKNPISRAQAWRMLGRSGDRKGVTIALELIEDPNYRSSLRLPDQTDDSQIADYLQQYIAPQLSPEEQIRLEAILSRLTLPADDSTN

Mean predicted aligned error: 14.6 Å

Radius of gyration: 30.74 Å; Cα contacts (8 Å, |Δi|>4): 435; chains: 1; bounding box: 58×51×108 Å

Solvent-accessible surface area (backbone atoms only — not comparable to full-atom values): 27103 Å² total; per-residue (Å²): 144,81,84,83,76,81,69,62,63,63,58,53,51,58,57,51,57,72,70,70,70,85,70,83,87,83,86,83,82,88,80,82,90,82,88,81,93,79,90,82,94,82,79,90,75,86,76,84,81,88,76,87,79,68,85,82,81,68,78,62,72,70,58,57,53,54,52,44,68,62,29,53,63,25,36,73,38,82,90,39,22,68,60,20,43,53,58,49,41,68,38,60,61,39,71,64,51,47,71,70,43,49,52,63,49,45,76,74,37,69,78,50,45,62,45,52,10,53,44,52,34,49,47,69,76,42,40,69,70,23,46,93,45,43,82,83,51,45,67,54,50,51,53,49,52,49,52,48,20,69,75,27,61,60,39,6,41,23,48,24,63,30,43,55,97,50,82,83,51,48,68,86,49,48,67,62,55,61,72,48,58,60,99,48,65,85,80,44,87,54,58,26,35,44,49,24,39,52,39,51,50,45,21,34,41,46,32,24,42,79,68,76,38,44,70,72,38,57,64,34,53,73,44,92,39,65,67,53,21,52,48,34,48,54,48,47,61,75,72,46,65,77,92,50,45,73,70,61,56,61,65,52,68,93,57,58,67,71,60,53,34,50,49,34,38,47,36,26,68,74,42,59,49,67,60,19,51,53,49,42,52,51,53,36,61,77,64,68,45,39,68,74,46,40,74,20,42,31,46,25,26,70,74,37,50,68,50,46,50,53,54,47,48,61,57,48,61,54,44,58,59,46,53,74,67,71,56,77,81,75,93,55,81,89,76,63,81,89,44,75,70,53,57,52,54,51,28,54,54,24,49,50,50,33,48,48,52,15,46,53,54,36,27,66,73,72,68,50,85,71,58,63,70,60,33,52,45,38,35,74,66,50,89,48,26,66,63,16,40,49,28,37,56,45,28,32,62,62,86,40,70,68,31,38,50,50,37,55,57,50,60,68,38,66,68,55,47,61,52,42,47,52,102,87,54,88,71,48,60,71,57,49,52,46,42,59,72,50,35,54,84,74,48,53,78,72,52,45,55,54,48,52,59,51,48,62,60,53,72,49,75,82,76,84,74,86,125

Secondary structure (DSSP, 8-state):
-----TTHHHHHHHHHHHHH---PPPPPPP---------------PPPP-----TTSSS-HHHHHHHHHHHHHHHHSTTTHHHHHHHHHTSTTHHHHHHHHHHHHHHH-GGGHHHHHHHHHHHHHTGGGSTT--TTTHHHHHHHHHHHHHH-HHHHHHHHHHHTT-----GGGHHHHHHT--S-STT-S-HHHHHHHHHHHHHHHHHHHHTT-THHHHGGGG-S-HHHHHHHHHHHHHHS-GGGHHHHHGGGTT--HHHHHHHHHHHHHHS-HHHHHHHHHHHHHHHT-S-S-HHHHHHHHHH-HHHHHHHHHHHHHHHHHHHTTT----S-GGGS---HHHHHHHHHHHHHHHHHHHHHHHHHHHTPPPPHHHHHHHHHH-S-HHHHHHHHHHHTTSS-HHHHHHHHHHHHSHHHHHHT--TT--SSHHHHHHIIIIIGGG--HHHHHHHHHHHHHHSS-------

pLDDT: mean 75.66, std 22.05, range [21.61, 97.56]

Nearest PDB structures (foldseek):
  5h2v-assembly1_A  TM=4.509E-01  e=1.047E-01  Saccharomyces cerevisiae S288C
  3w3z-assembly1_A  TM=4.256E-01  e=1.178E-01  Saccharomyces cerevisiae S288C
  1oyz-assembly1_A  TM=2.596E-01  e=3.429E-01  Escherichia coli
  6xns-assembly2_E  TM=1.790E-01  e=3.861E-01  synthetic construct

Foldseek 3Di:
DDDDPPPPVVVVVLVVLVVPPPDDDDDDDDDDDDDDDDDDPDDPDDDDDDDPPDPPPDDDPVVVVVLCVVLVVLLLDPVSLVVSLVSLQADAPSLVVLLVCQVVVCVVPVSCLVSLLCSVLVCLVCVVSRPPGDPVCNLVSLLSLLVSLLVDLRSLSSQLSSLPPDQRDALVCVVSLVVLDDPDQQPDPSVSSSSNSLSVLLNNCLNCLVVVNLVVLVVQLPPPDPSSVLSSLLSCLVRDDPVCNLVSCLSCVPPDPVSLLVSLLSLLVPDQLLSSLVNVVSSLVNVLDLDSNLNSLLSSCLRPLVNLVVVLVVLVVVVVVVVVVPDDDPPDLPPDDDDPVSSVVSSSNSNNVSSLVSSLSSCVVVVPQDDLVSLLCQLPPDQDLVSNLVSLLSLLQVLDPVSLVSSLVQLVDPVSQVSNDDPPDQACVVVLVSCVPRNCVSDDPVVNVSNVVSSVVRPDHDPPPPD